Protein AF-A0A0E3RRS6-F1 (afdb_monomer)

pLDDT: mean 91.0, std 8.67, range [43.88, 98.81]

Mean predicted aligned error: 11.55 Å

Secondary structure (DSSP, 8-state):
------HHHHHHHHSHHHHHHHHHTTEETTTTEEEEEEETTTB-EEEETTEEEE-BSSHHHHHHHHTT-SSEEEEEEEEEGGGGGS--SSHHHHHHHHHHHHHTEEEE-EEEEEEE--SSS-TTTTTTSHHHHHHHHHHHHHHHHHHHTT-GGGEEEEE-SSEEEEEE-GGGGHHHHTTGGGS-HHHHHHHHHHHHHHHHHHHHHHHHHHHHH-GGGTTTEEEE----TT-EEEPTTPBPSSSSBB-EEE-SSS----HHHHBSSPPHHHHHTTTTTT-----S-HHHHHHHHHHHHHHHHHHHHHHHTS-----SS----GGGS-HHHHHHHH-S--GGGHHHHHHHHHHHHHHTT--HHHHHHHHHHHHHHTT-GGGGTTHHHHHTTTSPPPPHHHHHS--SSTTS---GGGT-----HHHHHTTT--HHHHH-HHHHHHHHHHHH--

Foldseek 3Di:
DAFAADPQLLVLCPPPLNVVLLLVLFDDPVVQWGWFKDAPNHRQFDDDPNFTFTQTSDPVSSNVRNRGHQFMKTWQFIFHPVRRVQGDNDPVSVVVSQLLLQLRTQWGKQKKWKWWADPPPDTLPCCPPPLLVCLQLLLLLLVLVVVCVQKVFQWWWKDQNRGIMIIGFRLLCNVVNVCSVVDDSNVSSLSQQLVLQLSLVVQVVSQVVSCVVPVSSPNTIGIDSDGHSRDMGTTQQRQDSPGQFGMFTADSVRGHDDVVCRGPPHDPVRSVSSPPGSDDTDPPSRVVVVSVVSSVVSSVVVVVVVVQPPQLAADPDQDPDLVLFFQLLNLLLPDQEQPLQLLLSLLLQLQLNLRPPNDPVRSVVSSLVSCVSHVHPCNVDCSNVCRRSNHHRDQQVQQCDDDPGPVRNHCNVVPRRDGDPLCVVLPSTGSNCSRPVVVSVVVVVVVVVD

Sequence (450 aa):
MEKTATKETIEHYMNPEIKNTILRCCINVESEYVKWFVGDQTGWYYKRKGKNAAIPAISEGYDLQIQKFRTLHYTLAYYDYDLFTLNFSSADEKTEGKTKSKALVKAYAFGIDIDTVDQENGHGANIHEPAVKEAVESMASFFVSKLKEICPNSIYCLYSGGGIYVLIHHGVFEEYFKNYPEKLEEQKALDTDILTDALNKVIMEWQNEFYTQFPQHKKYAKADAINGAKRVFKTIFSIHKKHPYAVIPLDKDNIKIDFEKAKYPLSQEVIKTGESWYTEYDKDNKFLAYLEPYLSKATEDNIRNIYAGESVLISETEHINFEEYPPCIQNILKMPSCGAGATRALAILAAYLGQIGVPHNTAKALWCELAQRWSAAALTTNVFESWYKKMNCPGCKTIMTPGEGYPSVDLANLGVCKPNSKCYLVKFSSPVYYTDKQLYIEKLKRDLLR

Nearest PDB structures (foldseek):
  3wbz-assembly2_G  TM=3.552E-01  e=1.803E+00  Candida albicans SC5314
  3wbz-assembly2_H  TM=3.738E-01  e=3.592E+00  Candida albicans SC5314
  3wc1-assembly1_B  TM=3.243E-01  e=5.070E+00  Candida albicans SC5314
  9cku-assembly1_G  TM=3.002E-01  e=4.827E+00  Mycolicibacterium smegmatis

Organism: NCBI:txid1434114

Solvent-accessible surface area (backbone atoms only — not comparable to full-atom values): 23726 Å² total; per-residue (Å²): 134,84,71,60,34,47,73,69,53,33,53,55,56,65,35,63,70,5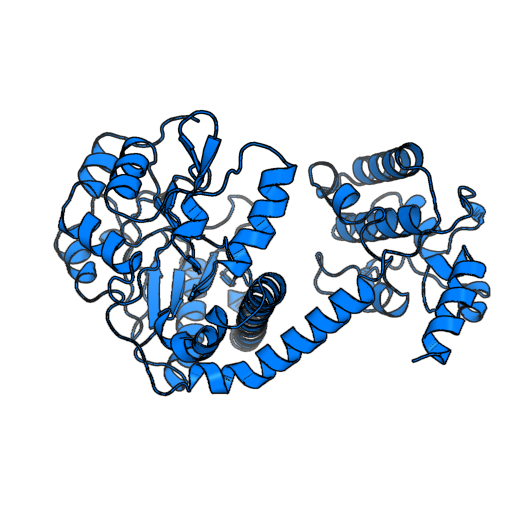4,40,52,40,43,38,58,73,24,43,43,79,92,76,65,31,31,14,44,31,23,23,70,87,68,46,46,57,46,82,54,96,93,31,26,20,48,31,51,31,44,73,71,38,45,59,60,36,41,72,33,24,46,21,44,26,30,30,38,25,21,24,40,65,69,56,48,72,44,53,49,70,50,74,64,37,42,53,52,45,52,53,52,50,27,35,34,50,64,42,46,33,55,63,42,44,30,38,38,53,44,94,85,79,35,72,24,67,60,45,84,41,69,70,30,40,47,22,41,33,52,49,51,44,52,56,44,53,60,40,47,79,48,40,61,59,18,63,47,34,31,37,58,55,31,37,38,36,43,35,35,44,34,64,48,43,49,79,78,42,66,63,49,84,83,47,54,61,69,54,32,25,47,52,45,50,23,52,24,49,19,53,21,49,52,46,52,52,53,50,51,52,47,38,70,77,41,56,86,31,57,73,22,28,48,69,54,60,60,52,43,64,84,27,67,46,68,34,71,65,22,35,35,88,81,52,68,20,22,17,36,84,37,49,82,91,60,58,61,91,55,69,75,69,22,27,58,81,69,50,70,73,60,57,57,59,39,76,74,52,85,75,56,57,44,84,82,47,46,53,50,63,70,39,45,68,39,38,53,52,26,45,52,52,49,51,49,49,54,66,63,55,50,71,51,74,53,42,94,55,70,60,78,60,67,89,59,44,37,49,39,58,43,39,57,76,67,48,76,67,49,70,99,46,32,56,27,52,48,36,44,49,27,6,37,36,25,29,35,30,33,54,66,68,63,44,48,50,56,50,49,53,52,28,58,62,42,70,26,75,45,72,86,51,64,46,54,78,60,16,39,58,65,34,73,47,61,31,40,62,51,28,58,40,77,60,97,44,77,90,44,58,37,39,40,92,68,69,38,69,57,87,55,80,67,39,59,80,51,68,53,46,34,56,55,36,56,57,36,59,65,62,39,50,56,50,52,55,53,62,73,76,107

Radius of gyration: 24.38 Å; Cα contacts (8 Å, |Δi|>4): 790; chains: 1; bounding box: 58×54×67 Å

Structure (mmCIF, N/CA/C/O backbone):
data_AF-A0A0E3RRS6-F1
#
_entry.id   AF-A0A0E3RRS6-F1
#
loop_
_atom_site.group_PDB
_atom_site.id
_atom_site.type_symbol
_atom_site.label_atom_id
_atom_site.label_alt_id
_atom_site.label_comp_id
_atom_site.label_asym_id
_atom_site.label_entity_id
_atom_site.label_seq_id
_atom_site.pdbx_PDB_ins_code
_atom_site.Cartn_x
_atom_site.Cartn_y
_atom_site.Cartn_z
_atom_site.occupancy
_atom_site.B_iso_or_equiv
_atom_site.auth_seq_id
_atom_site.auth_comp_id
_atom_site.auth_asym_id
_atom_site.auth_atom_id
_atom_site.pdbx_PDB_model_num
ATOM 1 N N . MET A 1 1 ? -20.385 -15.058 -0.007 1.00 58.91 1 MET A N 1
ATOM 2 C CA . MET A 1 1 ? -19.360 -14.572 0.937 1.00 58.91 1 MET A CA 1
ATOM 3 C C . MET A 1 1 ? -19.844 -14.932 2.318 1.00 58.91 1 MET A C 1
ATOM 5 O O . MET A 1 1 ? -20.991 -14.625 2.626 1.00 58.91 1 MET A O 1
ATOM 9 N N . GLU A 1 2 ? -19.023 -15.656 3.065 1.00 74.00 2 GLU A N 1
ATOM 10 C CA . GLU A 1 2 ? -19.327 -16.081 4.428 1.00 74.00 2 GLU A CA 1
ATOM 11 C C . GLU A 1 2 ? -19.222 -14.886 5.383 1.00 74.00 2 GLU A C 1
ATOM 13 O O . GLU A 1 2 ? -18.380 -14.007 5.197 1.00 74.00 2 GLU A O 1
ATOM 18 N N . LYS A 1 3 ? -20.137 -14.819 6.350 1.00 90.69 3 LYS A N 1
ATOM 19 C CA . LYS A 1 3 ? -20.195 -13.765 7.363 1.00 90.69 3 LYS A CA 1
ATOM 20 C C . LYS A 1 3 ? -19.178 -14.099 8.454 1.00 90.69 3 LYS A C 1
ATOM 22 O O . LYS A 1 3 ? -19.282 -15.165 9.048 1.00 90.69 3 LYS A O 1
ATOM 27 N N . THR A 1 4 ? -18.230 -13.210 8.731 1.00 95.31 4 THR A N 1
ATOM 28 C CA . THR A 1 4 ? -17.198 -13.423 9.765 1.00 95.31 4 THR A CA 1
ATOM 29 C C . THR A 1 4 ? -17.401 -12.559 11.006 1.00 95.31 4 THR A C 1
ATOM 31 O O . THR A 1 4 ? -16.776 -12.810 12.035 1.00 95.31 4 THR A O 1
ATOM 34 N N . ALA A 1 5 ? -18.288 -11.562 10.939 1.00 95.50 5 ALA A N 1
ATOM 35 C CA . ALA A 1 5 ? -18.695 -10.783 12.102 1.00 95.50 5 ALA A CA 1
ATOM 36 C C . ALA A 1 5 ? -19.429 -11.657 13.136 1.00 95.50 5 ALA A C 1
ATOM 38 O O . ALA A 1 5 ? -20.403 -12.344 12.813 1.00 95.50 5 ALA A O 1
ATOM 39 N N . THR A 1 6 ? -18.991 -11.571 14.391 1.00 95.62 6 THR A N 1
ATOM 40 C CA . THR A 1 6 ? -19.673 -12.102 15.580 1.00 95.62 6 THR A CA 1
ATOM 41 C C . THR A 1 6 ? -20.428 -10.987 16.308 1.00 95.62 6 THR A C 1
ATOM 43 O O . THR A 1 6 ? -20.213 -9.802 16.035 1.00 95.62 6 THR A O 1
ATOM 46 N N . LYS A 1 7 ? -21.293 -11.347 17.264 1.00 96.31 7 LYS A N 1
ATOM 47 C CA . LYS A 1 7 ? -22.028 -10.374 18.085 1.00 96.31 7 LYS A CA 1
ATOM 48 C C . LYS A 1 7 ? -21.075 -9.409 18.796 1.00 96.31 7 LYS A C 1
ATOM 50 O O . LYS A 1 7 ? -21.259 -8.202 18.716 1.00 96.31 7 LYS A O 1
ATOM 55 N N . GLU A 1 8 ? -20.015 -9.940 19.388 1.00 95.62 8 GLU A N 1
ATOM 56 C CA . GLU A 1 8 ? -19.023 -9.175 20.140 1.00 95.62 8 GLU A CA 1
ATOM 57 C C . GLU A 1 8 ? -18.245 -8.226 19.213 1.00 95.62 8 GLU A C 1
ATOM 59 O O . GLU A 1 8 ? -17.939 -7.092 19.584 1.00 95.62 8 GLU A O 1
ATOM 64 N N . THR A 1 9 ? -17.923 -8.660 17.985 1.00 96.56 9 THR A N 1
ATOM 65 C CA . THR A 1 9 ? -17.241 -7.786 17.012 1.00 96.56 9 THR A CA 1
ATOM 66 C C . THR A 1 9 ? -18.151 -6.650 16.547 1.00 96.56 9 THR A C 1
ATOM 68 O O . THR A 1 9 ? -17.688 -5.525 16.387 1.00 96.56 9 THR A O 1
ATOM 71 N N . ILE A 1 10 ? -19.451 -6.916 16.382 1.00 97.62 10 ILE A N 1
ATOM 72 C CA . ILE A 1 10 ? -20.440 -5.893 16.028 1.00 97.62 10 ILE A CA 1
ATOM 73 C C . ILE A 1 10 ? -20.579 -4.891 17.175 1.00 97.62 10 ILE A C 1
ATOM 75 O O . ILE A 1 10 ? -20.519 -3.694 16.928 1.00 97.62 10 ILE A O 1
ATOM 79 N N . GLU A 1 11 ? -20.717 -5.357 18.419 1.00 97.56 11 GLU A N 1
ATOM 80 C CA . GLU A 1 11 ? -20.818 -4.493 19.605 1.00 97.56 11 GLU A CA 1
ATOM 81 C C . GLU A 1 11 ? -19.606 -3.566 19.749 1.00 97.56 11 GLU A C 1
ATOM 83 O O . GLU A 1 11 ? -19.773 -2.371 19.985 1.00 97.56 11 GLU A O 1
ATOM 88 N N . HIS A 1 12 ? -18.399 -4.085 19.510 1.00 97.81 12 HIS A N 1
ATOM 89 C CA . HIS A 1 12 ? -17.171 -3.287 19.469 1.00 97.81 12 HIS A CA 1
ATOM 90 C C . HIS A 1 12 ? -17.244 -2.159 18.440 1.00 97.81 12 HIS A C 1
ATOM 92 O O . HIS A 1 12 ? -16.990 -1.003 18.766 1.00 97.81 12 HIS A O 1
ATOM 98 N N . TYR A 1 13 ? -17.640 -2.465 17.205 1.00 98.31 13 TYR A N 1
ATOM 99 C CA . TYR A 1 13 ? -17.743 -1.451 16.157 1.00 98.31 13 TYR A CA 1
ATOM 100 C C . TYR A 1 13 ? -18.945 -0.510 16.311 1.00 98.31 13 TYR A C 1
ATOM 102 O O . TYR A 1 13 ? -18.932 0.584 15.747 1.00 98.31 13 TYR A O 1
ATOM 110 N N . MET A 1 14 ? -19.975 -0.908 17.058 1.00 97.56 14 MET A N 1
ATOM 111 C CA . MET A 1 14 ? -21.117 -0.053 17.391 1.00 97.56 14 MET A CA 1
ATOM 112 C C . MET A 1 14 ? -20.798 0.949 18.506 1.00 97.56 14 MET A C 1
ATOM 114 O O . MET A 1 14 ? -21.586 1.871 18.718 1.00 97.56 14 MET A O 1
ATOM 118 N N . ASN A 1 15 ? -19.657 0.817 19.195 1.00 97.81 15 ASN A N 1
ATOM 119 C CA . ASN A 1 15 ? -19.187 1.838 20.124 1.00 97.81 15 ASN A CA 1
ATOM 120 C C . ASN A 1 15 ? -18.993 3.178 19.369 1.00 97.81 15 ASN A C 1
ATOM 122 O O . ASN A 1 15 ? -18.218 3.224 18.405 1.00 97.81 15 ASN A O 1
ATOM 126 N N . PRO A 1 16 ? -19.660 4.273 19.792 1.00 97.19 16 PRO A N 1
ATOM 127 C CA . PRO A 1 16 ? -19.596 5.553 19.091 1.00 97.19 16 PRO A CA 1
ATOM 128 C C . PRO A 1 16 ? -18.185 6.130 18.960 1.00 97.19 16 PRO A C 1
ATOM 130 O O . PRO A 1 16 ? -17.852 6.674 17.911 1.00 97.19 16 PRO A O 1
ATOM 133 N N . GLU A 1 17 ? -17.334 5.990 19.979 1.00 97.62 17 GLU A N 1
ATOM 134 C CA . GLU A 1 17 ? -15.961 6.511 19.949 1.00 97.62 17 GLU A CA 1
ATOM 135 C C . GLU A 1 17 ? -15.107 5.769 18.913 1.00 97.62 17 GLU A C 1
ATOM 137 O O . GLU A 1 17 ? -14.353 6.391 18.158 1.00 97.62 17 GLU A O 1
ATOM 142 N N . ILE A 1 18 ? -15.293 4.449 18.803 1.00 98.06 18 ILE A N 1
ATOM 143 C CA . ILE A 1 18 ? -14.635 3.620 17.786 1.00 98.06 18 ILE A CA 1
ATOM 144 C C . ILE A 1 18 ? -15.124 4.007 16.386 1.00 98.06 18 ILE A C 1
ATOM 146 O O . ILE A 1 18 ? -14.302 4.302 15.514 1.00 98.06 18 ILE A O 1
ATOM 150 N N . LYS A 1 19 ? -16.448 4.061 16.170 1.00 97.56 19 LYS A N 1
ATOM 151 C CA . LYS A 1 19 ? -17.043 4.430 14.873 1.00 97.56 19 LYS A CA 1
ATOM 152 C C . LYS A 1 19 ? -16.578 5.814 14.420 1.00 97.56 19 LYS A C 1
ATOM 154 O O . LYS A 1 19 ? -16.116 5.966 13.288 1.00 97.56 19 LYS A O 1
ATOM 159 N N . ASN A 1 20 ? -16.656 6.806 15.305 1.00 96.06 20 ASN A N 1
ATOM 160 C CA . ASN A 1 20 ? -16.276 8.184 14.999 1.00 96.06 20 ASN A CA 1
ATOM 161 C C . ASN A 1 20 ? -14.783 8.300 14.678 1.00 96.06 20 ASN A C 1
ATOM 163 O O . ASN A 1 20 ? -14.420 8.962 13.707 1.00 96.06 20 ASN A O 1
ATOM 167 N N . THR A 1 21 ? -13.922 7.611 15.432 1.00 97.00 21 THR A N 1
ATOM 168 C CA . THR A 1 21 ? -12.475 7.595 15.171 1.00 97.00 21 THR A CA 1
ATOM 169 C C . THR A 1 21 ? -12.154 6.983 13.808 1.00 97.00 21 THR A C 1
ATOM 171 O O . THR A 1 21 ? -11.399 7.570 13.029 1.00 97.00 21 THR A O 1
ATOM 174 N N . ILE A 1 22 ? -12.752 5.832 13.478 1.00 97.56 22 ILE A N 1
ATOM 175 C CA . ILE A 1 22 ? -12.533 5.171 12.183 1.00 97.56 22 ILE A CA 1
ATOM 176 C C . ILE A 1 22 ? -12.998 6.068 11.031 1.00 97.56 22 ILE A C 1
ATOM 178 O O . ILE A 1 22 ? -12.246 6.265 10.076 1.00 97.56 22 ILE A O 1
ATOM 182 N N . LEU A 1 23 ? -14.212 6.622 11.113 1.00 96.00 23 LEU A N 1
ATOM 183 C CA . LEU A 1 23 ? -14.779 7.451 10.046 1.00 96.00 23 LEU A CA 1
ATOM 184 C C . LEU A 1 23 ? -14.020 8.768 9.856 1.00 96.00 23 LEU A C 1
ATOM 186 O O . LEU A 1 23 ? -13.787 9.157 8.712 1.00 96.00 23 LEU A O 1
ATOM 190 N N . ARG A 1 24 ? -13.549 9.406 10.937 1.00 93.62 24 ARG A N 1
ATOM 191 C CA . ARG A 1 24 ? -12.699 10.608 10.853 1.00 93.62 24 ARG A CA 1
ATOM 192 C C . ARG A 1 24 ? -11.427 10.350 10.045 1.00 93.62 24 ARG A C 1
ATOM 194 O O . ARG A 1 24 ? -11.037 11.176 9.234 1.00 93.62 24 ARG A O 1
ATOM 201 N N . CYS A 1 25 ? -10.817 9.173 10.196 1.00 92.56 25 CYS A N 1
ATOM 202 C CA . CYS A 1 25 ? -9.635 8.794 9.417 1.00 92.56 25 CYS A CA 1
ATOM 203 C C . CYS A 1 25 ? -9.947 8.507 7.933 1.00 92.56 25 CYS A C 1
ATOM 205 O O . CYS A 1 25 ? -9.026 8.340 7.131 1.00 92.56 25 CYS A O 1
ATOM 207 N N . CYS A 1 26 ? -11.221 8.383 7.555 1.00 93.44 26 CYS A N 1
ATOM 208 C CA . CYS A 1 26 ? -11.642 7.925 6.231 1.00 93.44 26 CYS A CA 1
ATOM 209 C C . CYS A 1 26 ? -12.243 9.011 5.340 1.00 93.44 26 CYS A C 1
ATOM 211 O O . CYS A 1 26 ? -12.247 8.833 4.122 1.00 93.44 26 CYS A O 1
ATOM 213 N N . ILE A 1 27 ? -12.740 10.099 5.923 1.00 88.06 27 ILE A N 1
ATOM 214 C CA . ILE A 1 27 ? -13.480 11.150 5.222 1.00 88.06 27 ILE A CA 1
ATOM 215 C C . ILE A 1 27 ? -12.712 12.458 5.369 1.00 88.06 27 ILE A C 1
ATOM 217 O O . ILE A 1 27 ? -12.446 12.886 6.490 1.00 88.06 27 ILE A O 1
ATOM 221 N N . ASN A 1 28 ? -12.409 13.119 4.254 1.00 81.88 28 ASN A N 1
ATOM 222 C CA . ASN A 1 28 ? -12.049 14.530 4.290 1.00 81.88 28 ASN A CA 1
ATOM 223 C C . ASN A 1 28 ? -13.303 15.344 3.958 1.00 81.88 28 ASN A C 1
ATOM 225 O O . ASN A 1 28 ? -13.752 15.371 2.813 1.00 81.88 28 ASN A O 1
ATOM 229 N N . VAL A 1 29 ? -13.902 15.940 4.990 1.00 70.81 29 VAL A N 1
ATOM 230 C CA . VAL A 1 29 ? -15.187 16.646 4.879 1.00 70.81 29 VAL A CA 1
ATOM 231 C C . VAL A 1 29 ? -15.043 17.940 4.079 1.00 70.81 29 VAL A C 1
ATOM 233 O O . VAL A 1 29 ? -15.946 18.286 3.330 1.00 70.81 29 VAL A O 1
ATOM 236 N N . GLU A 1 30 ? -13.909 18.631 4.202 1.00 72.12 30 GLU A N 1
ATOM 237 C CA . GLU A 1 30 ? -13.682 19.919 3.535 1.00 72.12 30 GLU A CA 1
ATOM 238 C C . GLU A 1 30 ? -13.493 19.765 2.024 1.00 72.12 30 GLU A C 1
ATOM 240 O O . GLU A 1 30 ? -13.904 20.629 1.257 1.00 72.12 30 GLU A O 1
ATOM 245 N N . SER A 1 31 ? -12.875 18.661 1.598 1.00 69.56 31 SER A N 1
ATOM 246 C CA . SER A 1 31 ? -12.483 18.437 0.201 1.00 69.56 31 SER A CA 1
ATOM 247 C C . SER A 1 31 ? -13.287 17.340 -0.515 1.00 69.56 31 SER A C 1
ATOM 249 O O . SER A 1 31 ? -12.921 16.931 -1.615 1.00 69.56 31 SER A O 1
ATOM 251 N N . GLU A 1 32 ? -14.359 16.846 0.112 1.00 85.38 32 GLU A N 1
ATOM 252 C CA . GLU A 1 32 ? -15.333 15.893 -0.449 1.00 85.38 32 GLU A CA 1
ATOM 253 C C . GLU A 1 32 ? -14.740 14.604 -1.061 1.00 85.38 32 GLU A C 1
ATOM 255 O O . GLU A 1 32 ? -15.267 14.058 -2.029 1.00 85.38 32 GLU A O 1
ATOM 260 N N . TYR A 1 33 ? -13.672 14.055 -0.478 1.00 92.31 33 TYR A N 1
ATOM 261 C CA . TYR A 1 33 ? -13.121 12.755 -0.881 1.00 92.31 33 TYR A CA 1
ATOM 262 C C . TYR A 1 33 ? -13.078 11.753 0.274 1.00 92.31 33 TYR A C 1
ATOM 264 O O . TYR A 1 33 ? -12.982 12.107 1.453 1.00 92.31 33 TYR A O 1
ATOM 272 N N . VAL A 1 34 ? -13.151 10.464 -0.067 1.00 96.19 34 VAL A N 1
ATOM 273 C CA . VAL A 1 34 ? -13.334 9.386 0.913 1.00 96.19 34 VAL A CA 1
ATOM 274 C C . VAL A 1 34 ? -12.521 8.142 0.566 1.00 96.19 34 VAL A C 1
ATOM 276 O O . VAL A 1 34 ? -12.303 7.806 -0.599 1.00 96.19 34 VAL A O 1
ATOM 279 N N . LYS A 1 35 ? -12.060 7.422 1.589 1.00 96.94 35 LYS A N 1
ATOM 280 C CA . LYS A 1 35 ? -11.439 6.104 1.414 1.00 96.94 35 LYS A CA 1
ATOM 281 C C . LYS A 1 35 ? -12.453 5.059 0.941 1.00 96.94 35 LYS A C 1
ATOM 283 O O . LYS A 1 35 ? -13.666 5.203 1.081 1.00 96.94 35 LYS A O 1
ATOM 288 N N . TRP A 1 36 ? -11.946 3.945 0.435 1.00 96.12 36 TRP A N 1
ATOM 289 C CA . TRP A 1 36 ? -12.743 2.761 0.130 1.00 96.12 36 TRP A CA 1
ATOM 290 C C . TRP A 1 36 ? -12.626 1.747 1.279 1.00 96.12 36 TRP A C 1
ATOM 292 O O . TRP A 1 36 ? -11.519 1.326 1.621 1.00 96.12 36 TRP A O 1
ATOM 302 N N . PHE A 1 37 ? -13.756 1.343 1.876 1.00 96.00 37 PHE A N 1
ATOM 303 C CA . PHE A 1 37 ? -13.798 0.277 2.885 1.00 96.00 37 PHE A CA 1
ATOM 304 C C . PHE A 1 37 ? -13.739 -1.134 2.299 1.00 96.00 37 PHE A C 1
ATOM 306 O O . PHE A 1 37 ? -14.400 -1.450 1.308 1.00 96.00 37 PHE A O 1
ATOM 313 N N . VAL A 1 38 ? -13.031 -2.017 3.006 1.00 95.81 38 VAL A N 1
ATOM 314 C CA . VAL A 1 38 ? -12.888 -3.432 2.658 1.00 95.81 38 VAL A CA 1
ATOM 315 C C . VAL A 1 38 ? -12.972 -4.309 3.910 1.00 95.81 38 VAL A C 1
ATOM 317 O O . VAL A 1 38 ? -12.085 -4.287 4.764 1.00 95.81 38 VAL A O 1
ATOM 320 N N . GLY A 1 39 ? -14.007 -5.141 4.008 1.00 95.12 39 GLY A N 1
ATOM 321 C CA . GLY A 1 39 ? -14.115 -6.154 5.061 1.00 95.12 39 GLY A CA 1
ATOM 322 C C . GLY A 1 39 ? -13.313 -7.423 4.747 1.00 95.12 39 GLY A C 1
ATOM 323 O O . GLY A 1 39 ? -13.377 -7.930 3.628 1.00 95.12 39 GLY A O 1
ATOM 324 N N . ASP A 1 40 ? -12.529 -7.939 5.698 1.00 91.25 40 ASP A N 1
ATOM 325 C CA . ASP A 1 40 ? -11.756 -9.197 5.594 1.00 91.25 40 ASP A CA 1
ATOM 326 C C . ASP A 1 40 ? -10.949 -9.376 4.285 1.00 91.25 40 ASP A C 1
ATOM 328 O O . ASP A 1 40 ? -10.771 -10.495 3.801 1.00 91.25 40 ASP A O 1
ATOM 332 N N . GLN A 1 41 ? -10.489 -8.275 3.677 1.00 85.44 41 GLN A N 1
ATOM 333 C CA . GLN A 1 41 ? -9.823 -8.222 2.359 1.00 85.44 41 GLN A CA 1
ATOM 334 C C . GLN A 1 41 ? -10.661 -8.711 1.157 1.00 85.44 41 GLN A C 1
ATOM 336 O O . GLN A 1 41 ? -10.173 -8.705 0.026 1.00 85.44 41 GLN A O 1
ATOM 341 N N . THR A 1 42 ? -11.923 -9.101 1.360 1.00 88.12 42 THR A N 1
ATOM 342 C CA . THR A 1 42 ? -12.811 -9.655 0.316 1.00 88.12 42 THR A CA 1
ATOM 343 C C . THR A 1 42 ? -14.057 -8.802 0.080 1.00 88.12 42 THR A C 1
ATOM 345 O O . THR A 1 42 ? -14.566 -8.747 -1.041 1.00 88.12 42 THR A O 1
ATOM 348 N N . GLY A 1 43 ? -14.509 -8.073 1.101 1.00 90.62 43 GLY A N 1
ATOM 349 C CA . GLY A 1 43 ? -15.662 -7.177 1.111 1.00 90.62 43 GLY A CA 1
ATOM 350 C C . GLY A 1 43 ? -15.428 -5.855 0.386 1.00 90.62 43 GLY A C 1
ATOM 351 O O . GLY A 1 43 ? -15.772 -4.804 0.913 1.00 90.62 43 GLY A O 1
ATOM 352 N N . TRP A 1 44 ? -14.830 -5.900 -0.804 1.00 91.69 44 TRP A N 1
ATOM 353 C CA . TRP A 1 44 ? -14.563 -4.728 -1.643 1.00 91.69 44 TRP A CA 1
ATOM 354 C C . TRP A 1 44 ? -15.836 -4.118 -2.232 1.00 91.69 44 TRP A C 1
ATOM 356 O O . TRP A 1 44 ? -15.906 -2.911 -2.442 1.00 91.69 44 TRP A O 1
ATOM 366 N N . TYR A 1 45 ? -16.836 -4.947 -2.528 1.00 91.94 45 TYR A N 1
ATOM 367 C CA . TYR A 1 45 ? -17.992 -4.535 -3.314 1.00 91.94 45 TYR A CA 1
ATOM 368 C C . TYR A 1 45 ? -19.304 -4.959 -2.667 1.00 91.94 45 TYR A C 1
ATOM 370 O O . TYR A 1 45 ? -19.391 -6.009 -2.023 1.00 91.94 45 TYR A O 1
ATOM 378 N N . TYR A 1 46 ? -20.355 -4.185 -2.925 1.00 88.94 46 TYR A N 1
ATOM 379 C CA . TYR A 1 46 ? -21.733 -4.574 -2.642 1.00 88.94 46 TYR A CA 1
ATOM 380 C C . TYR A 1 46 ? -22.550 -4.622 -3.932 1.00 88.94 46 TYR A C 1
ATOM 382 O O . TYR A 1 46 ? -22.295 -3.887 -4.886 1.00 88.94 46 TYR A O 1
ATOM 390 N N . LYS A 1 47 ? -23.544 -5.514 -3.961 1.00 86.62 47 LYS A N 1
ATOM 391 C CA . LYS A 1 47 ? -24.478 -5.601 -5.082 1.00 86.62 47 LYS A CA 1
ATOM 392 C C . LYS A 1 47 ? -25.538 -4.511 -4.952 1.00 86.62 47 LYS A C 1
ATOM 394 O O . LYS A 1 47 ? -26.307 -4.516 -3.993 1.00 86.62 47 LYS A O 1
ATOM 399 N N . ARG A 1 48 ? -25.632 -3.632 -5.950 1.00 80.12 48 ARG A N 1
ATOM 400 C CA . ARG A 1 48 ? -26.672 -2.605 -6.088 1.00 80.12 48 ARG A CA 1
ATOM 401 C C . ARG A 1 48 ? -27.279 -2.688 -7.483 1.00 80.12 48 ARG A C 1
ATOM 403 O O . ARG A 1 48 ? -26.581 -2.482 -8.467 1.00 80.12 48 ARG A O 1
ATOM 410 N N . LYS A 1 49 ? -28.579 -2.997 -7.577 1.00 81.69 49 LYS A N 1
ATOM 411 C CA . LYS A 1 49 ? -29.318 -3.091 -8.857 1.00 81.69 49 LYS A CA 1
ATOM 412 C C . LYS A 1 49 ? -28.592 -3.945 -9.923 1.00 81.69 49 LYS A C 1
ATOM 414 O O . LYS A 1 49 ? -28.478 -3.544 -11.074 1.00 81.69 49 LYS A O 1
ATOM 419 N N . GLY A 1 50 ? -28.045 -5.095 -9.520 1.00 80.69 50 GLY A N 1
ATOM 420 C CA . GLY A 1 50 ? -27.310 -6.005 -10.412 1.00 80.69 50 GLY A CA 1
ATOM 421 C C . GLY A 1 50 ? -25.849 -5.631 -10.698 1.00 80.69 50 GLY A C 1
ATOM 422 O O . GLY A 1 50 ? -25.166 -6.404 -11.359 1.00 80.69 50 GLY A O 1
ATOM 423 N N . LYS A 1 51 ? -25.350 -4.505 -10.173 1.00 86.25 51 LYS A N 1
ATOM 424 C CA . LYS A 1 51 ? -23.963 -4.042 -10.326 1.00 86.25 51 LYS A CA 1
ATOM 425 C C . LYS A 1 51 ? -23.160 -4.250 -9.044 1.00 86.25 51 LYS A C 1
ATOM 427 O O . LYS A 1 51 ? -23.704 -4.096 -7.951 1.00 86.25 51 LYS A O 1
ATOM 432 N N . ASN A 1 52 ? -21.874 -4.561 -9.166 1.00 89.56 52 ASN A N 1
ATOM 433 C CA . ASN A 1 52 ? -20.921 -4.519 -8.059 1.00 89.56 52 ASN A CA 1
ATOM 434 C C . ASN A 1 52 ? -20.349 -3.105 -7.961 1.00 89.56 52 ASN A C 1
ATOM 436 O O . ASN A 1 52 ? -19.609 -2.695 -8.850 1.00 89.56 52 ASN A O 1
ATOM 440 N N . ALA A 1 53 ? -20.670 -2.387 -6.889 1.00 90.94 53 ALA A N 1
ATOM 441 C CA . ALA A 1 53 ? -20.142 -1.053 -6.620 1.00 90.94 53 ALA A CA 1
ATOM 442 C C . ALA A 1 53 ? -19.145 -1.095 -5.455 1.00 90.94 53 ALA A C 1
ATOM 444 O O . ALA A 1 53 ? -19.308 -1.895 -4.528 1.00 90.94 53 ALA A O 1
ATOM 445 N N . ALA A 1 54 ? -18.120 -0.243 -5.511 1.00 93.31 54 ALA A N 1
ATOM 446 C CA . ALA A 1 54 ? -17.198 -0.007 -4.401 1.00 93.31 54 ALA A CA 1
ATOM 447 C C . ALA A 1 54 ? -17.951 0.539 -3.171 1.00 93.31 54 ALA A C 1
ATOM 449 O O . ALA A 1 54 ? -19.011 1.148 -3.311 1.00 93.31 54 ALA A O 1
ATOM 450 N N . ILE A 1 55 ? -17.414 0.331 -1.965 1.00 94.75 55 ILE A N 1
ATOM 451 C CA . ILE A 1 55 ? -18.065 0.739 -0.710 1.00 94.75 55 ILE A CA 1
ATOM 452 C C . ILE A 1 55 ? -17.349 1.979 -0.150 1.00 94.75 55 ILE A C 1
ATOM 454 O O . ILE A 1 55 ? -16.213 1.845 0.314 1.00 94.75 55 ILE A O 1
ATOM 458 N N . PRO A 1 56 ? -17.975 3.170 -0.174 1.00 95.62 56 PRO A N 1
ATOM 459 C CA . PRO A 1 56 ? -17.370 4.369 0.395 1.00 95.62 56 PRO A CA 1
ATOM 460 C C . PRO A 1 56 ? -17.232 4.230 1.908 1.00 95.62 56 PRO A C 1
ATOM 462 O O . PRO A 1 56 ? -18.103 3.662 2.573 1.00 95.62 56 PRO A O 1
ATOM 465 N N . ALA A 1 57 ? -16.142 4.760 2.456 1.00 95.69 57 ALA A N 1
ATOM 466 C CA . ALA A 1 57 ? -15.858 4.724 3.883 1.00 95.69 57 ALA A CA 1
ATOM 467 C C . ALA A 1 57 ? -16.608 5.805 4.683 1.00 95.69 57 ALA A C 1
ATOM 469 O O . ALA A 1 57 ? -16.017 6.584 5.424 1.00 95.69 57 ALA A O 1
ATOM 470 N N . ILE A 1 58 ? -17.930 5.821 4.504 1.00 95.12 58 ILE A N 1
ATOM 471 C CA . ILE A 1 58 ? -18.916 6.681 5.176 1.00 95.12 58 ILE A CA 1
ATOM 472 C C . ILE A 1 58 ? -19.770 5.866 6.155 1.00 95.12 58 ILE A C 1
ATOM 474 O O . ILE A 1 58 ? -19.642 4.642 6.211 1.00 95.12 58 ILE A O 1
ATOM 478 N N . SER A 1 59 ? -20.660 6.517 6.911 1.00 95.56 59 SER A N 1
ATOM 479 C CA . SER A 1 59 ? -21.483 5.863 7.943 1.00 95.56 59 SER A CA 1
ATOM 480 C C . SER A 1 59 ? -22.290 4.674 7.405 1.00 95.56 59 SER A C 1
ATOM 482 O O . SER A 1 59 ? -22.257 3.593 7.987 1.00 95.56 59 SER A O 1
ATOM 484 N N . GLU A 1 60 ? -22.947 4.818 6.255 1.00 94.88 60 GLU A N 1
ATOM 485 C CA . GLU A 1 60 ? -23.735 3.745 5.638 1.00 94.88 60 GLU A CA 1
ATOM 486 C C . GLU A 1 60 ? -22.845 2.581 5.190 1.00 94.88 60 GLU A C 1
ATOM 488 O O . GLU A 1 60 ? -23.188 1.411 5.366 1.00 94.88 60 GLU A O 1
ATOM 493 N N . GLY A 1 61 ? -21.677 2.894 4.620 1.00 95.12 61 GLY A N 1
ATOM 494 C CA . GLY A 1 61 ? -20.681 1.899 4.233 1.00 95.12 61 GLY A CA 1
ATOM 495 C C . GLY A 1 61 ? -20.107 1.158 5.440 1.00 95.12 61 GLY A C 1
ATOM 496 O O . GLY A 1 61 ? -19.946 -0.059 5.388 1.00 95.12 61 GLY A O 1
ATOM 497 N N . TYR A 1 62 ? -19.859 1.870 6.540 1.00 97.06 62 TYR A N 1
ATOM 498 C CA . TYR A 1 62 ? -19.421 1.309 7.816 1.00 97.06 62 TYR A CA 1
ATOM 499 C C . TYR A 1 62 ? -20.443 0.309 8.354 1.00 97.06 62 TYR A C 1
ATOM 501 O O . TYR A 1 62 ? -20.106 -0.855 8.577 1.00 97.06 62 TYR A O 1
ATOM 509 N N . ASP A 1 63 ? -21.705 0.729 8.470 1.00 96.62 63 ASP A N 1
ATOM 510 C CA . ASP A 1 63 ? -22.786 -0.104 8.998 1.00 96.62 63 ASP A CA 1
ATOM 511 C C . ASP A 1 63 ? -22.972 -1.374 8.145 1.00 96.62 63 ASP A C 1
ATOM 513 O O . ASP A 1 63 ? -23.167 -2.469 8.671 1.00 96.62 63 ASP A O 1
ATOM 517 N N . LEU A 1 64 ? -22.815 -1.275 6.820 1.00 94.31 64 LEU A N 1
ATOM 518 C CA . LEU A 1 64 ? -22.835 -2.437 5.925 1.00 94.31 64 LEU A CA 1
ATOM 519 C C . LEU A 1 64 ? -21.680 -3.421 6.171 1.00 94.31 64 LEU A C 1
ATOM 521 O O . LEU A 1 64 ? -21.880 -4.635 6.048 1.00 94.31 64 LEU A O 1
ATOM 525 N N . GLN A 1 65 ? -20.479 -2.916 6.459 1.00 96.00 65 GLN A N 1
ATOM 526 C CA . GLN A 1 65 ? -19.276 -3.734 6.630 1.00 96.00 65 GLN A CA 1
ATOM 527 C C . GLN A 1 65 ? -19.262 -4.437 7.987 1.00 96.00 65 GLN A C 1
ATOM 529 O O . GLN A 1 65 ? -19.023 -5.645 8.041 1.00 96.00 65 GLN A O 1
ATOM 534 N N . ILE A 1 66 ? -19.584 -3.724 9.070 1.00 97.00 66 ILE A N 1
ATOM 535 C CA . ILE A 1 66 ? -19.480 -4.259 10.441 1.00 97.00 66 ILE A CA 1
ATOM 536 C C . ILE A 1 66 ? -20.469 -5.398 10.674 1.00 97.00 66 ILE A C 1
ATOM 538 O O . ILE A 1 66 ? -20.200 -6.336 11.414 1.00 97.00 66 ILE A O 1
ATOM 542 N N . GLN A 1 67 ? -21.608 -5.353 9.979 1.00 96.06 67 GLN A N 1
ATOM 543 C CA . GLN A 1 67 ? -22.612 -6.405 10.043 1.00 96.06 67 GLN A CA 1
ATOM 544 C C . GLN A 1 67 ? -22.134 -7.696 9.389 1.00 96.06 67 GLN A C 1
ATOM 546 O O . GLN A 1 67 ? -22.761 -8.726 9.602 1.00 96.06 67 GLN A O 1
ATOM 551 N N . LYS A 1 68 ? -21.079 -7.676 8.567 1.00 95.06 68 LYS A N 1
ATOM 552 C CA . LYS A 1 68 ? -20.639 -8.833 7.777 1.00 95.06 68 LYS A CA 1
ATOM 553 C C . LYS A 1 68 ? -19.253 -9.328 8.141 1.00 95.06 68 LYS A C 1
ATOM 555 O O . LYS A 1 68 ? -19.037 -10.539 8.093 1.00 95.06 68 LYS A O 1
ATOM 560 N N . PHE A 1 69 ? -18.345 -8.424 8.487 1.00 96.81 69 PHE A N 1
ATOM 561 C CA . PHE A 1 69 ? -16.924 -8.724 8.569 1.00 96.81 69 PHE A CA 1
ATOM 562 C C . PHE A 1 69 ? -16.338 -8.435 9.946 1.00 96.81 69 PHE A C 1
ATOM 564 O O . PHE A 1 69 ? -16.664 -7.434 10.579 1.00 96.81 69 PHE A O 1
ATOM 571 N N . ARG A 1 70 ? -15.439 -9.319 10.385 1.00 96.38 70 ARG A N 1
ATOM 572 C CA . ARG A 1 70 ? -14.684 -9.176 11.634 1.00 96.38 70 ARG A CA 1
ATOM 573 C C . ARG A 1 70 ? -13.636 -8.070 11.544 1.00 96.38 70 ARG A C 1
ATOM 575 O O . ARG A 1 70 ? -13.474 -7.306 12.493 1.00 96.38 70 ARG A O 1
ATOM 582 N N . THR A 1 71 ? -12.896 -8.007 10.441 1.00 97.62 71 THR A N 1
ATOM 583 C CA . THR A 1 71 ? -11.774 -7.085 10.246 1.00 97.62 71 THR A CA 1
ATOM 584 C C . THR A 1 71 ? -12.149 -6.024 9.221 1.00 97.62 71 THR A C 1
ATOM 586 O O . THR A 1 71 ? -12.516 -6.342 8.088 1.00 97.62 71 THR A O 1
ATOM 589 N N . LEU A 1 72 ? -11.998 -4.755 9.590 1.00 98.12 72 LEU A N 1
ATOM 590 C CA . LEU A 1 72 ? -12.221 -3.620 8.705 1.00 98.12 72 LEU A CA 1
ATOM 591 C C . LEU A 1 72 ? -10.887 -3.091 8.183 1.00 98.12 72 LEU A C 1
ATOM 593 O O . LEU A 1 72 ? -9.925 -2.907 8.927 1.00 98.12 72 LEU A O 1
ATOM 597 N N . HIS A 1 73 ? -10.839 -2.813 6.889 1.00 98.06 73 HIS A N 1
ATOM 598 C CA . HIS A 1 73 ? -9.715 -2.154 6.241 1.00 98.06 73 HIS A CA 1
ATOM 599 C C . HIS A 1 73 ? -10.210 -0.929 5.486 1.00 98.06 73 HIS A C 1
ATOM 601 O O . HIS A 1 73 ? -11.361 -0.890 5.046 1.00 98.06 73 HIS A O 1
ATOM 607 N N . TYR A 1 74 ? -9.316 0.026 5.271 1.00 96.81 74 TYR A N 1
ATOM 608 C CA . TYR A 1 74 ? -9.514 1.125 4.336 1.00 96.81 74 TYR A CA 1
ATOM 609 C C . TYR A 1 74 ? -8.368 1.170 3.327 1.00 96.81 74 TYR A C 1
ATOM 611 O O . TYR A 1 74 ? -7.275 0.664 3.593 1.00 96.81 74 TYR A O 1
ATOM 619 N N . THR A 1 75 ? -8.582 1.809 2.180 1.00 97.44 75 THR A N 1
ATOM 620 C CA . THR A 1 75 ? -7.500 2.120 1.238 1.00 97.44 75 THR A CA 1
ATOM 621 C C . THR A 1 75 ? -6.571 3.213 1.756 1.00 97.44 75 THR A C 1
ATOM 623 O O . THR A 1 75 ? -6.976 4.102 2.501 1.00 97.44 75 THR A O 1
ATOM 626 N N . LEU A 1 76 ? -5.306 3.189 1.349 1.00 97.19 76 LEU A N 1
ATOM 627 C CA . LEU A 1 76 ? -4.389 4.305 1.584 1.00 97.19 76 LEU A CA 1
ATOM 628 C C . LEU A 1 76 ? -4.769 5.540 0.750 1.00 97.19 76 LEU A C 1
ATOM 630 O O . LEU A 1 76 ? -4.669 6.660 1.247 1.00 97.19 76 LEU A O 1
ATOM 634 N N . ALA A 1 77 ? -5.287 5.328 -0.462 1.00 97.25 77 ALA A N 1
ATOM 635 C CA . ALA A 1 77 ? -5.852 6.377 -1.301 1.00 97.25 77 ALA A CA 1
ATOM 636 C C . ALA A 1 77 ? -7.229 6.853 -0.811 1.00 97.25 77 ALA A C 1
ATOM 638 O O . ALA A 1 77 ? -8.046 6.049 -0.340 1.00 97.25 77 ALA A O 1
ATOM 639 N N . TYR A 1 78 ? -7.483 8.144 -1.008 1.00 97.19 78 TYR A N 1
ATOM 640 C CA . TYR A 1 78 ? -8.796 8.773 -0.947 1.00 97.19 78 TYR A CA 1
ATOM 641 C C . TYR A 1 78 ? -9.274 9.056 -2.363 1.00 97.19 78 TYR A C 1
ATOM 643 O O . TYR A 1 78 ? -8.500 9.502 -3.214 1.00 97.19 78 TYR A O 1
ATOM 651 N N . TYR A 1 79 ? -10.553 8.811 -2.595 1.00 96.12 79 TYR A N 1
ATOM 652 C CA . TYR A 1 79 ? -11.145 8.847 -3.916 1.00 96.12 79 TYR A CA 1
ATOM 653 C C . TYR A 1 79 ? -12.245 9.887 -4.014 1.00 96.12 79 TYR A C 1
ATOM 655 O O . TYR A 1 79 ? -12.962 10.152 -3.046 1.00 96.12 79 TYR A O 1
ATOM 663 N N . ASP A 1 80 ? -12.390 10.406 -5.225 1.00 94.31 80 ASP A N 1
ATOM 664 C CA . ASP A 1 80 ? -13.593 11.089 -5.677 1.00 94.31 80 ASP A CA 1
ATOM 665 C C . ASP A 1 80 ? -14.825 10.174 -5.528 1.00 94.31 80 ASP A C 1
ATOM 667 O O . ASP A 1 80 ? -14.737 8.954 -5.741 1.00 94.31 80 ASP A O 1
ATOM 671 N N . TYR A 1 81 ? -15.979 10.751 -5.182 1.00 92.75 81 TYR A N 1
ATOM 672 C CA . TYR A 1 81 ? -17.223 9.999 -5.016 1.00 92.75 81 TYR A CA 1
ATOM 673 C C . TYR A 1 81 ? -17.673 9.285 -6.296 1.00 92.75 81 TYR A C 1
ATOM 675 O O . TYR A 1 81 ? -18.327 8.236 -6.210 1.00 92.75 81 TYR A O 1
ATOM 683 N N . ASP A 1 82 ? -17.260 9.780 -7.465 1.00 92.12 82 ASP A N 1
ATOM 684 C CA . ASP A 1 82 ? -17.536 9.154 -8.758 1.00 92.12 82 ASP A CA 1
ATOM 685 C C . ASP A 1 82 ? -17.062 7.694 -8.820 1.00 92.12 82 ASP A C 1
ATOM 687 O O . ASP A 1 82 ? -17.719 6.858 -9.452 1.00 92.12 82 ASP A O 1
ATOM 691 N N . LEU A 1 83 ? -16.001 7.329 -8.083 1.00 92.75 83 LEU A N 1
ATOM 692 C CA . LEU A 1 83 ? -15.514 5.946 -8.002 1.00 92.75 83 LEU A CA 1
ATOM 693 C C . LEU A 1 83 ? -16.618 4.977 -7.567 1.00 92.75 83 LEU A C 1
ATOM 695 O O . LEU A 1 83 ? -16.728 3.863 -8.088 1.00 92.75 83 LEU A O 1
ATOM 699 N N . PHE A 1 84 ? -17.439 5.384 -6.600 1.00 92.19 84 PHE A N 1
ATOM 700 C CA . PHE A 1 84 ? -18.445 4.520 -5.980 1.00 92.19 84 PHE A CA 1
ATOM 701 C C . PHE A 1 84 ? -19.704 4.362 -6.841 1.00 92.19 84 PHE A C 1
ATOM 703 O O . PHE A 1 84 ? -20.608 3.599 -6.487 1.00 92.19 84 PHE A O 1
ATOM 710 N N . THR A 1 85 ? -19.746 5.036 -7.994 1.00 89.56 85 THR A N 1
ATOM 711 C CA . THR A 1 85 ? -20.769 4.857 -9.032 1.00 89.56 85 THR A CA 1
ATOM 712 C C . THR A 1 85 ? -20.354 3.845 -10.107 1.00 89.56 85 THR A C 1
ATOM 714 O O . THR A 1 85 ? -21.213 3.346 -10.843 1.00 89.56 85 THR A O 1
ATOM 717 N N . LEU A 1 86 ? -19.060 3.496 -10.177 1.00 89.62 86 LEU A N 1
ATOM 718 C CA . LEU A 1 86 ? -18.524 2.563 -11.167 1.00 89.62 86 LEU A CA 1
ATOM 719 C C . LEU A 1 86 ? -19.021 1.127 -10.945 1.00 89.62 86 LEU A C 1
ATOM 721 O O . LEU A 1 86 ? -19.306 0.694 -9.824 1.00 89.62 86 LEU A O 1
ATOM 725 N N . ASN A 1 87 ? -19.086 0.371 -12.043 1.00 88.62 87 ASN A N 1
ATOM 726 C CA . ASN A 1 87 ? -19.420 -1.048 -12.030 1.00 88.62 87 ASN A CA 1
ATOM 727 C C . ASN A 1 87 ? -18.151 -1.906 -12.067 1.00 88.62 87 ASN A C 1
ATOM 729 O O . ASN A 1 87 ? -17.264 -1.662 -12.873 1.00 88.62 87 ASN A O 1
ATOM 733 N N . PHE A 1 88 ? -18.099 -2.938 -11.228 1.00 87.38 88 PHE A N 1
ATOM 734 C CA . PHE A 1 88 ? -16.993 -3.893 -11.124 1.00 87.38 88 PHE A CA 1
ATOM 735 C C . PHE A 1 88 ? -17.490 -5.346 -11.259 1.00 87.38 88 PHE A C 1
ATOM 737 O O . PHE A 1 88 ? -17.043 -6.250 -10.536 1.00 87.38 88 PHE A O 1
ATOM 744 N N . SER A 1 89 ? -18.492 -5.586 -12.111 1.00 85.06 89 SER A N 1
ATOM 745 C CA . SER A 1 89 ? -19.167 -6.890 -12.200 1.00 85.06 89 SER A CA 1
ATOM 746 C C . SER A 1 89 ? -18.419 -7.877 -13.093 1.00 85.06 89 SER A C 1
ATOM 748 O O . SER A 1 89 ? -18.221 -9.023 -12.684 1.00 85.06 89 SER A O 1
ATOM 750 N N . SER A 1 90 ? -17.968 -7.438 -14.267 1.00 80.69 90 SER A N 1
ATOM 751 C CA . SER A 1 90 ? -17.227 -8.258 -15.236 1.00 80.69 90 SER A CA 1
ATOM 752 C C . SER A 1 90 ? -15.702 -8.119 -15.105 1.00 80.69 90 SER A C 1
ATOM 754 O O . SER A 1 90 ? -15.194 -7.275 -14.368 1.00 80.69 90 SER A O 1
ATOM 756 N N . ALA A 1 91 ? -14.948 -8.989 -15.786 1.00 74.25 91 ALA A N 1
ATOM 757 C CA . ALA A 1 91 ? -13.483 -8.927 -15.809 1.00 74.25 91 ALA A CA 1
ATOM 758 C C . ALA A 1 91 ? -12.965 -7.668 -16.527 1.00 74.25 91 ALA A C 1
ATOM 760 O O . ALA A 1 91 ? -12.011 -7.043 -16.054 1.00 74.25 91 ALA A O 1
ATOM 761 N N . ASP A 1 92 ? -13.635 -7.263 -17.604 1.00 67.44 92 ASP A N 1
ATOM 762 C CA . ASP A 1 92 ? -13.300 -6.057 -18.362 1.00 67.44 92 ASP A CA 1
ATOM 763 C C . ASP A 1 92 ? -13.575 -4.809 -17.522 1.00 67.44 92 ASP A C 1
ATOM 765 O O . ASP A 1 92 ? -12.679 -3.994 -17.320 1.00 67.44 92 ASP A O 1
ATOM 769 N N . GLU A 1 93 ? -14.745 -4.740 -16.880 1.00 76.19 93 GLU A N 1
ATOM 770 C CA . GLU A 1 93 ? -15.097 -3.663 -15.945 1.00 76.19 93 GLU A CA 1
ATOM 771 C C . GLU A 1 93 ? -14.144 -3.586 -14.744 1.00 76.19 93 GLU A C 1
ATOM 773 O O . GLU A 1 93 ? -13.845 -2.506 -14.242 1.00 76.19 93 GLU A O 1
ATOM 778 N N . LYS A 1 94 ? -13.621 -4.720 -14.264 1.00 74.75 94 LYS A N 1
ATOM 779 C CA . LYS A 1 94 ? -12.597 -4.724 -13.206 1.00 74.75 94 LYS A CA 1
ATOM 780 C C . LYS A 1 94 ? -11.254 -4.194 -13.694 1.00 74.75 94 LYS A C 1
ATOM 782 O O . LYS A 1 94 ? -10.537 -3.575 -12.907 1.00 74.75 94 LYS A O 1
ATOM 787 N N . THR A 1 95 ? -10.910 -4.459 -14.950 1.00 71.44 95 THR A N 1
ATOM 788 C CA . THR A 1 95 ? -9.665 -3.999 -15.573 1.00 71.44 95 THR A CA 1
ATOM 789 C C . THR A 1 95 ? -9.742 -2.501 -15.843 1.00 71.44 95 THR A C 1
ATOM 791 O O . THR A 1 95 ? -8.896 -1.750 -15.364 1.00 71.44 95 THR A O 1
ATOM 794 N N . GLU A 1 96 ? -10.815 -2.050 -16.485 1.00 66.56 96 GLU A N 1
ATOM 795 C CA . GLU A 1 96 ? -11.127 -0.637 -16.704 1.00 66.56 96 GLU A CA 1
ATOM 796 C C . GLU A 1 96 ? -11.254 0.114 -15.371 1.00 66.56 96 GLU A C 1
ATOM 798 O O . GLU A 1 96 ? -10.615 1.140 -15.149 1.00 66.56 96 GLU A O 1
ATOM 803 N N . GLY A 1 97 ? -11.987 -0.463 -14.418 1.00 72.12 97 GLY A N 1
ATOM 804 C CA . GLY A 1 97 ? -12.143 0.057 -13.066 1.00 72.12 97 GLY A CA 1
ATOM 805 C C . GLY A 1 97 ? -10.839 0.101 -12.265 1.00 72.12 97 GLY A C 1
ATOM 806 O O . GLY A 1 97 ? -10.759 0.832 -11.279 1.00 72.12 97 GLY A O 1
ATOM 807 N N . LYS A 1 98 ? -9.798 -0.654 -12.644 1.00 73.88 98 LYS A N 1
ATOM 808 C CA . LYS A 1 98 ? -8.459 -0.520 -12.049 1.00 73.88 98 LYS A CA 1
ATOM 809 C C . LYS A 1 98 ? -7.802 0.772 -12.525 1.00 73.88 98 LYS A C 1
ATOM 811 O O . LYS A 1 98 ? -7.326 1.523 -11.680 1.00 73.88 98 LYS A O 1
ATOM 816 N N . THR A 1 99 ? -7.824 1.050 -13.825 1.00 76.06 99 THR A N 1
ATOM 817 C CA . THR A 1 99 ? -7.282 2.294 -14.393 1.00 76.06 99 THR A CA 1
ATOM 818 C C . THR A 1 99 ? -8.072 3.507 -13.908 1.00 76.06 99 THR A C 1
ATOM 820 O O . THR A 1 99 ? -7.490 4.396 -13.290 1.00 76.06 99 THR A O 1
ATOM 823 N N . LYS A 1 100 ? -9.405 3.475 -14.037 1.00 85.44 100 LYS A N 1
ATOM 824 C CA . LYS A 1 100 ? -10.301 4.540 -13.560 1.00 85.44 100 LYS A CA 1
ATOM 825 C C . LYS A 1 100 ? -10.117 4.842 -12.081 1.00 85.44 100 LYS A C 1
ATOM 827 O O . LYS A 1 100 ? -10.073 6.001 -11.689 1.00 85.44 100 LYS A O 1
ATOM 832 N N . SER A 1 101 ? -9.943 3.811 -11.246 1.00 89.88 101 SER A N 1
ATOM 833 C CA . SER A 1 101 ? -9.727 4.043 -9.816 1.00 89.88 101 SER A CA 1
ATOM 834 C C . SER A 1 101 ? -8.474 4.862 -9.525 1.00 89.88 101 SER A C 1
ATOM 836 O O . SER A 1 101 ? -8.516 5.685 -8.622 1.00 89.88 101 SER A O 1
ATOM 838 N N . LYS A 1 102 ? -7.394 4.702 -10.300 1.00 92.81 102 LYS A N 1
ATOM 839 C CA . LYS A 1 102 ? -6.181 5.513 -10.126 1.00 92.81 102 LYS A CA 1
ATOM 840 C C . LYS A 1 102 ? -6.447 6.975 -10.478 1.00 92.81 102 LYS A C 1
ATOM 842 O O . LYS A 1 102 ? -6.091 7.859 -9.716 1.00 92.81 102 LYS A O 1
ATOM 847 N N . ALA A 1 103 ? -7.137 7.226 -11.587 1.00 93.00 103 ALA A N 1
ATOM 848 C CA . ALA A 1 103 ? -7.452 8.585 -12.018 1.00 93.00 103 ALA A CA 1
ATOM 849 C C . ALA A 1 103 ? -8.397 9.343 -11.069 1.00 93.00 103 ALA A C 1
ATOM 851 O O . ALA A 1 103 ? -8.414 10.573 -11.061 1.00 93.00 103 ALA A O 1
ATOM 852 N N . LEU A 1 104 ? -9.179 8.607 -10.276 1.00 95.19 104 LEU A N 1
ATOM 853 C CA . LEU A 1 104 ? -10.106 9.150 -9.285 1.00 95.19 104 LEU A CA 1
ATOM 854 C C . LEU A 1 104 ? -9.474 9.329 -7.897 1.00 95.19 104 LEU A C 1
ATOM 856 O O . LEU A 1 104 ? -10.184 9.694 -6.962 1.00 95.19 104 LEU A O 1
ATOM 860 N N . VAL A 1 105 ? -8.170 9.084 -7.733 1.00 95.94 105 VAL A N 1
ATOM 861 C CA . VAL A 1 105 ? -7.455 9.413 -6.491 1.00 95.94 105 VAL A CA 1
ATOM 862 C C . VAL A 1 105 ? -7.345 10.935 -6.350 1.00 95.94 105 VAL A C 1
ATOM 864 O O . VAL A 1 105 ? -6.957 11.630 -7.287 1.00 95.94 105 VAL A O 1
ATOM 867 N N . LYS A 1 106 ? -7.693 11.449 -5.166 1.00 95.31 106 LYS A N 1
ATOM 868 C CA . LYS A 1 106 ? -7.659 12.886 -4.822 1.00 95.31 106 LYS A CA 1
ATOM 869 C C . LYS A 1 106 ? -6.688 13.224 -3.700 1.00 95.31 106 LYS A C 1
ATOM 871 O O . LYS A 1 106 ? -6.239 14.358 -3.608 1.00 95.31 106 LYS A O 1
ATOM 876 N N . ALA A 1 107 ? -6.377 12.247 -2.857 1.00 96.19 107 ALA A N 1
ATOM 877 C CA . ALA A 1 107 ? -5.355 12.348 -1.829 1.00 96.19 107 ALA A CA 1
ATOM 878 C C . ALA A 1 107 ? -4.811 10.951 -1.518 1.00 96.19 107 ALA A C 1
ATOM 880 O O . ALA A 1 107 ? -5.445 9.935 -1.825 1.00 96.19 107 ALA A O 1
ATOM 881 N N . TYR A 1 108 ? -3.642 10.877 -0.886 1.00 97.25 108 TYR A N 1
ATOM 882 C CA . TYR A 1 108 ? -2.986 9.602 -0.618 1.00 97.25 108 TYR A CA 1
ATOM 883 C C . TYR A 1 108 ? -2.269 9.620 0.728 1.00 97.25 108 TYR A C 1
ATOM 885 O O . TYR A 1 108 ? -1.501 10.530 0.996 1.00 97.25 108 TYR A O 1
ATOM 893 N N . ALA A 1 109 ? -2.498 8.617 1.576 1.00 97.50 109 ALA A N 1
ATOM 894 C CA . ALA A 1 109 ? -1.705 8.407 2.786 1.00 97.50 109 ALA A CA 1
ATOM 895 C C . ALA A 1 109 ? -0.522 7.483 2.472 1.00 97.50 109 ALA A C 1
ATOM 897 O O . ALA A 1 109 ? -0.727 6.368 1.994 1.00 97.50 109 ALA A O 1
ATOM 898 N N . PHE A 1 110 ? 0.709 7.899 2.765 1.00 98.38 110 PHE A N 1
ATOM 899 C CA . PHE A 1 110 ? 1.864 7.014 2.600 1.00 98.38 110 PHE A CA 1
ATOM 900 C C . PHE A 1 110 ? 1.872 5.962 3.710 1.00 98.38 110 PHE A C 1
ATOM 902 O O . PHE A 1 110 ? 1.856 6.313 4.887 1.00 98.38 110 PHE A O 1
ATOM 909 N N . GLY A 1 111 ? 1.851 4.681 3.339 1.00 98.06 111 GLY A N 1
ATOM 910 C CA . GLY A 1 111 ? 1.842 3.569 4.285 1.00 98.06 111 GLY A CA 1
ATOM 911 C C . GLY A 1 111 ? 3.083 2.699 4.148 1.00 98.06 111 GLY A C 1
ATOM 912 O O . GLY A 1 111 ? 3.447 2.295 3.044 1.00 98.06 111 GLY A O 1
ATOM 913 N N . ILE A 1 112 ? 3.689 2.370 5.283 1.00 98.44 112 ILE A N 1
ATOM 914 C CA . ILE A 1 112 ? 4.809 1.441 5.417 1.00 98.44 112 ILE A CA 1
ATOM 915 C C . ILE A 1 112 ? 4.316 0.281 6.276 1.00 98.44 112 ILE A C 1
ATOM 917 O O . ILE A 1 112 ? 3.945 0.473 7.436 1.00 98.44 112 ILE A O 1
ATOM 921 N N . ASP A 1 113 ? 4.240 -0.901 5.672 1.00 97.25 113 ASP A N 1
ATOM 922 C CA . ASP A 1 113 ? 3.742 -2.107 6.324 1.00 97.25 113 ASP A CA 1
ATOM 923 C C . ASP A 1 113 ? 4.915 -2.959 6.801 1.00 97.25 113 ASP A C 1
ATOM 925 O O . ASP A 1 113 ? 5.611 -3.558 5.981 1.00 97.25 113 ASP A O 1
ATOM 929 N N . ILE A 1 114 ? 5.175 -2.938 8.107 1.00 98.00 114 ILE A N 1
ATOM 930 C CA . ILE A 1 114 ? 6.279 -3.663 8.729 1.00 98.00 114 ILE A CA 1
ATOM 931 C C . ILE A 1 114 ? 5.734 -4.971 9.290 1.00 98.00 114 ILE A C 1
ATOM 933 O O . ILE A 1 114 ? 5.095 -5.001 10.346 1.00 98.00 114 ILE A O 1
ATOM 937 N N . ASP A 1 115 ? 6.033 -6.055 8.588 1.00 92.56 115 ASP A N 1
ATOM 938 C CA . ASP A 1 115 ? 5.566 -7.402 8.885 1.00 92.56 115 ASP A CA 1
ATOM 939 C C . ASP A 1 115 ? 6.690 -8.276 9.440 1.00 92.56 115 ASP A C 1
ATOM 941 O O . ASP A 1 115 ? 7.881 -8.088 9.156 1.00 92.56 115 ASP A O 1
ATOM 945 N N . THR A 1 116 ? 6.301 -9.301 10.197 1.00 92.69 116 THR A N 1
ATOM 946 C CA . THR A 1 116 ? 7.242 -10.346 10.591 1.00 92.69 116 THR A CA 1
ATOM 947 C C . THR A 1 116 ? 7.581 -11.266 9.418 1.00 92.69 116 THR A C 1
ATOM 949 O O . THR A 1 116 ? 6.786 -11.516 8.499 1.00 92.69 116 THR A O 1
ATOM 952 N N . VAL A 1 117 ? 8.793 -11.808 9.469 1.00 88.25 117 VAL A N 1
ATOM 953 C CA . VAL A 1 117 ? 9.256 -12.870 8.581 1.00 88.25 117 VAL A CA 1
ATOM 954 C C . VAL A 1 117 ? 9.068 -14.204 9.307 1.00 88.25 117 VAL A C 1
ATOM 956 O O . VAL A 1 117 ? 9.714 -14.469 10.317 1.00 88.25 117 VAL A O 1
ATOM 959 N N . ASP A 1 118 ? 8.166 -15.035 8.786 1.00 82.50 118 ASP A N 1
ATOM 960 C CA . ASP A 1 118 ? 7.920 -16.411 9.232 1.00 82.50 118 ASP A CA 1
ATOM 961 C C . ASP A 1 118 ? 7.613 -17.264 7.992 1.00 82.50 118 ASP A C 1
ATOM 963 O O . ASP A 1 118 ? 6.668 -16.982 7.249 1.00 82.50 118 ASP A O 1
ATOM 967 N N . GLN A 1 119 ? 8.457 -18.263 7.728 1.00 73.06 119 GLN A N 1
ATOM 968 C CA . GLN A 1 119 ? 8.340 -19.129 6.551 1.00 73.06 119 GLN A CA 1
ATOM 969 C C . GLN A 1 119 ? 7.357 -20.291 6.751 1.00 73.06 119 GLN A C 1
ATOM 971 O O . GLN A 1 119 ? 6.923 -20.879 5.761 1.00 73.06 119 GLN A O 1
ATOM 976 N N . GLU A 1 120 ? 7.002 -20.623 7.993 1.00 75.38 120 GLU A N 1
ATOM 977 C CA . GLU A 1 120 ? 6.208 -21.808 8.332 1.00 75.38 120 GLU A CA 1
ATOM 978 C C . GLU A 1 120 ? 4.741 -21.453 8.578 1.00 75.38 120 GLU A C 1
ATOM 980 O O . GLU A 1 120 ? 3.841 -22.064 7.999 1.00 75.38 120 GLU A O 1
ATOM 985 N N . ASN A 1 121 ? 4.489 -20.437 9.407 1.00 74.00 121 ASN A N 1
ATOM 986 C CA . ASN A 1 121 ? 3.142 -20.111 9.893 1.00 74.00 121 ASN A CA 1
ATOM 987 C C . ASN A 1 121 ? 2.549 -18.850 9.241 1.00 74.00 121 ASN A C 1
ATOM 989 O O . ASN A 1 121 ? 1.361 -18.546 9.413 1.00 74.00 121 ASN A O 1
ATOM 993 N N . GLY A 1 122 ? 3.360 -18.152 8.440 1.00 72.06 122 GLY A N 1
ATOM 994 C CA . GLY A 1 122 ? 3.007 -16.920 7.742 1.00 72.06 122 GLY A CA 1
ATOM 995 C C . GLY A 1 122 ? 3.114 -15.663 8.611 1.00 72.06 122 GLY A C 1
ATOM 996 O O . GLY A 1 122 ? 3.360 -15.720 9.813 1.00 72.06 122 GLY A O 1
ATOM 997 N N . HIS A 1 123 ? 2.921 -14.501 7.980 1.00 75.56 123 HIS A N 1
ATOM 998 C CA . HIS A 1 123 ? 3.125 -13.186 8.600 1.00 75.56 123 HIS A CA 1
ATOM 999 C C . HIS A 1 123 ? 2.356 -13.001 9.919 1.00 75.56 123 HIS A C 1
ATOM 1001 O O . HIS A 1 123 ? 1.164 -13.307 10.016 1.00 75.56 123 HIS A O 1
ATOM 1007 N N . GLY A 1 124 ? 3.054 -12.466 10.921 1.00 78.44 124 GLY A N 1
ATOM 1008 C CA . GLY A 1 124 ? 2.543 -12.116 12.245 1.00 78.44 124 GLY A CA 1
ATOM 1009 C C . GLY A 1 124 ? 2.415 -13.268 13.241 1.00 78.44 124 GLY A C 1
ATOM 1010 O O . GLY A 1 124 ? 2.184 -13.010 14.421 1.00 78.44 124 GLY A O 1
ATOM 1011 N N . ALA A 1 125 ? 2.597 -14.524 12.823 1.00 84.19 125 ALA A N 1
ATOM 1012 C CA . ALA A 1 125 ? 2.406 -15.684 13.698 1.00 84.19 125 ALA A CA 1
ATOM 1013 C C . ALA A 1 125 ? 3.415 -15.750 14.860 1.00 84.19 125 ALA A C 1
ATOM 1015 O O . ALA A 1 125 ? 3.055 -16.146 15.969 1.00 84.19 125 ALA A O 1
ATOM 1016 N N . ASN A 1 126 ? 4.648 -15.304 14.623 1.00 91.25 126 ASN A N 1
ATOM 1017 C CA . ASN A 1 126 ? 5.762 -15.316 15.572 1.00 91.25 126 ASN A CA 1
ATOM 1018 C C . ASN A 1 126 ? 5.968 -13.984 16.319 1.00 91.25 126 ASN A C 1
ATOM 1020 O O . ASN A 1 126 ? 6.999 -13.794 16.961 1.00 91.25 126 ASN A O 1
ATOM 1024 N N . ILE A 1 127 ? 5.003 -13.054 16.283 1.00 94.44 127 ILE A N 1
ATOM 1025 C CA . ILE A 1 127 ? 5.153 -11.706 16.872 1.00 94.44 127 ILE A CA 1
ATOM 1026 C C . ILE A 1 127 ? 5.457 -11.705 18.385 1.00 94.44 127 ILE A C 1
ATOM 1028 O O . ILE A 1 127 ? 5.996 -10.734 18.908 1.00 94.44 127 ILE A O 1
ATOM 1032 N N . HIS A 1 128 ? 5.140 -12.790 19.097 1.00 94.50 128 HIS A N 1
ATOM 1033 C CA . HIS A 1 128 ? 5.431 -12.947 20.527 1.00 94.50 128 HIS A CA 1
ATOM 1034 C C . HIS A 1 128 ? 6.875 -13.334 20.838 1.00 94.50 128 HIS A C 1
ATOM 1036 O O . HIS A 1 128 ? 7.291 -13.239 21.994 1.00 94.50 128 HIS A O 1
ATOM 1042 N N . GLU A 1 129 ? 7.645 -13.764 19.841 1.00 95.88 129 GLU A N 1
ATOM 1043 C CA . GLU A 1 129 ? 9.061 -14.041 20.034 1.00 95.88 129 GLU A CA 1
ATOM 1044 C C . GLU A 1 129 ? 9.804 -12.726 20.317 1.00 95.88 129 GLU A C 1
ATOM 1046 O O . GLU A 1 129 ? 9.704 -11.789 19.518 1.00 95.88 129 GLU A O 1
ATOM 1051 N N . PRO A 1 130 ? 10.583 -12.628 21.413 1.00 96.88 130 PRO A N 1
ATOM 1052 C CA . PRO A 1 130 ? 11.226 -11.373 21.799 1.00 96.88 130 PRO A CA 1
ATOM 1053 C C . PRO A 1 130 ? 12.075 -10.745 20.687 1.00 96.88 130 PRO A C 1
ATOM 1055 O O . PRO A 1 130 ? 11.970 -9.546 20.450 1.00 96.88 130 PRO A O 1
ATOM 1058 N N . ALA A 1 131 ? 12.842 -11.558 19.953 1.00 97.06 131 ALA A N 1
ATOM 1059 C CA . ALA A 1 131 ? 13.685 -11.088 18.853 1.00 97.06 131 ALA A CA 1
ATOM 1060 C C . ALA A 1 131 ? 12.876 -10.578 17.645 1.00 97.06 131 ALA A C 1
ATOM 1062 O O . ALA A 1 131 ? 13.314 -9.660 16.953 1.00 97.06 131 ALA A O 1
ATOM 1063 N N . VAL A 1 132 ? 11.695 -11.154 17.394 1.00 97.12 132 VAL A N 1
ATOM 1064 C CA . VAL A 1 132 ? 10.793 -10.728 16.314 1.00 97.12 132 VAL A CA 1
ATOM 1065 C C . VAL A 1 132 ? 10.126 -9.410 16.680 1.00 97.12 132 VAL A C 1
ATOM 1067 O O . VAL A 1 132 ? 10.162 -8.467 15.889 1.00 97.12 132 VAL A O 1
ATOM 1070 N N . LYS A 1 133 ? 9.583 -9.320 17.901 1.00 97.94 133 LYS A N 1
ATOM 1071 C CA . LYS A 1 133 ? 9.017 -8.084 18.454 1.00 97.94 133 LYS A CA 1
ATOM 1072 C C . LYS A 1 133 ? 10.036 -6.947 18.422 1.00 97.94 133 LYS A C 1
ATOM 1074 O O . LYS A 1 133 ? 9.727 -5.858 17.951 1.00 97.94 133 LYS A O 1
ATOM 1079 N N . GLU A 1 134 ? 11.254 -7.209 18.887 1.00 98.31 134 GLU A N 1
ATOM 1080 C CA . GLU A 1 134 ? 12.346 -6.238 18.856 1.00 98.31 134 GLU A CA 1
ATOM 1081 C C . GLU A 1 134 ? 12.672 -5.807 17.421 1.00 98.31 134 GLU A C 1
ATOM 1083 O O . GLU A 1 134 ? 12.799 -4.617 17.161 1.00 98.31 134 GLU A O 1
ATOM 1088 N N . ALA A 1 135 ? 12.743 -6.741 16.468 1.00 98.38 135 ALA A N 1
ATOM 1089 C CA . ALA A 1 135 ? 13.045 -6.414 15.077 1.00 98.38 135 ALA A CA 1
ATOM 1090 C C . ALA A 1 135 ? 12.001 -5.486 14.434 1.00 98.38 135 ALA A C 1
ATOM 1092 O O . ALA A 1 135 ? 12.386 -4.529 13.758 1.00 98.38 135 ALA A O 1
ATOM 1093 N N . VAL A 1 136 ? 10.701 -5.734 14.646 1.00 98.31 136 VAL A N 1
ATOM 1094 C CA . VAL A 1 136 ? 9.644 -4.871 14.085 1.00 98.31 136 VAL A CA 1
ATOM 1095 C C . VAL A 1 136 ? 9.595 -3.504 14.771 1.00 98.31 136 VAL A C 1
ATOM 1097 O O . VAL A 1 136 ? 9.432 -2.496 14.086 1.00 98.31 136 VAL A O 1
ATOM 1100 N N . GLU A 1 137 ? 9.802 -3.439 16.092 1.00 98.69 137 GLU A N 1
ATOM 1101 C CA . GLU A 1 137 ? 9.885 -2.175 16.840 1.00 98.69 137 GLU A CA 1
ATOM 1102 C C . GLU A 1 137 ? 11.094 -1.338 16.416 1.00 98.69 137 GLU A C 1
ATOM 1104 O O . GLU A 1 137 ? 10.966 -0.131 16.198 1.00 98.69 137 GLU A O 1
ATOM 1109 N N . SER A 1 138 ? 12.258 -1.972 16.262 1.00 98.69 138 SER A N 1
ATOM 1110 C CA . SER A 1 138 ? 13.491 -1.325 15.811 1.00 98.69 138 SER A CA 1
ATOM 1111 C C . SER A 1 138 ? 13.361 -0.812 14.381 1.00 98.69 138 SER A C 1
ATOM 1113 O O . SER A 1 138 ? 13.738 0.326 14.108 1.00 98.69 138 SER A O 1
ATOM 1115 N N . MET A 1 139 ? 12.782 -1.610 13.476 1.00 98.75 139 MET A N 1
ATOM 1116 C CA . MET A 1 139 ? 12.532 -1.173 12.102 1.00 98.75 139 MET A CA 1
ATOM 1117 C C . MET A 1 139 ? 11.568 0.015 12.084 1.00 98.75 139 MET A C 1
ATOM 1119 O O . MET A 1 139 ? 11.891 1.047 11.505 1.00 98.75 139 MET A O 1
ATOM 1123 N N . ALA A 1 140 ? 10.430 -0.068 12.777 1.00 98.75 140 ALA A N 1
ATOM 1124 C CA . ALA A 1 140 ? 9.486 1.045 12.853 1.00 98.75 140 ALA A CA 1
ATOM 1125 C C . ALA A 1 140 ? 10.136 2.312 13.428 1.00 98.75 140 ALA A C 1
ATOM 1127 O O . ALA A 1 140 ? 9.950 3.395 12.879 1.00 98.75 140 ALA A O 1
ATOM 1128 N N . SER A 1 141 ? 10.952 2.176 14.478 1.00 98.75 141 SER A N 1
ATOM 1129 C CA . SER A 1 141 ? 11.664 3.303 15.096 1.00 98.75 141 SER A CA 1
ATOM 1130 C C . SER A 1 141 ? 12.648 3.956 14.127 1.00 98.75 141 SER A C 1
ATOM 1132 O O . SER A 1 141 ? 12.737 5.181 14.085 1.00 98.75 141 SER A O 1
ATOM 1134 N N . PHE A 1 142 ? 13.339 3.154 13.313 1.00 98.81 142 PHE A N 1
ATOM 1135 C CA . PHE A 1 142 ? 14.228 3.637 12.257 1.00 98.81 142 PHE A CA 1
ATOM 1136 C C . PHE A 1 142 ? 13.471 4.400 11.159 1.00 98.81 142 PHE A C 1
ATOM 1138 O O . PHE A 1 142 ? 13.873 5.491 10.767 1.00 98.81 142 PHE A O 1
ATOM 1145 N N . PHE A 1 143 ? 12.346 3.864 10.680 1.00 98.69 143 PHE A N 1
ATOM 1146 C CA . PHE A 1 143 ? 11.510 4.567 9.704 1.00 98.69 143 PHE A CA 1
ATOM 1147 C C . PHE A 1 143 ? 10.992 5.894 10.275 1.00 98.69 143 PHE A C 1
ATOM 1149 O O . PHE A 1 143 ? 11.051 6.930 9.615 1.00 98.69 143 PHE A O 1
ATOM 1156 N N . VAL A 1 144 ? 10.521 5.886 11.523 1.00 98.75 144 VAL A N 1
ATOM 1157 C CA . VAL A 1 144 ? 9.999 7.085 12.184 1.00 98.75 144 VAL A CA 1
ATOM 1158 C C . VAL A 1 144 ? 11.084 8.125 12.454 1.00 98.75 144 VAL A C 1
ATOM 1160 O O . VAL A 1 144 ? 10.797 9.312 12.315 1.00 98.75 144 VAL A O 1
ATOM 1163 N N . SER A 1 145 ? 12.319 7.738 12.788 1.00 98.50 145 SER A N 1
ATOM 1164 C CA . SER A 1 145 ? 13.404 8.712 12.976 1.00 98.50 145 SER A CA 1
ATOM 1165 C C . SER A 1 145 ? 13.708 9.471 11.684 1.00 98.50 145 SER A C 1
ATOM 1167 O O . SER A 1 145 ? 13.745 10.698 11.707 1.00 98.50 145 SER A O 1
ATOM 1169 N N . LYS A 1 146 ? 13.795 8.768 10.547 1.00 98.44 146 LYS A N 1
ATOM 1170 C CA . LYS A 1 146 ? 13.950 9.382 9.217 1.00 98.44 146 LYS A CA 1
ATOM 1171 C C . LYS A 1 146 ? 12.793 10.325 8.895 1.00 98.44 146 LYS A C 1
ATOM 1173 O O . LYS A 1 146 ? 12.999 11.444 8.439 1.00 98.44 146 LYS A O 1
ATOM 1178 N N . LEU A 1 147 ? 11.563 9.896 9.173 1.00 98.44 147 LEU A N 1
ATOM 1179 C CA . LEU A 1 147 ? 10.372 10.705 8.913 1.00 98.44 147 LEU A CA 1
ATOM 1180 C C . LEU A 1 147 ? 10.297 11.951 9.802 1.00 98.44 147 LEU A C 1
ATOM 1182 O O . LEU A 1 147 ? 9.821 12.983 9.339 1.00 98.44 147 LEU A O 1
ATOM 1186 N N . LYS A 1 148 ? 10.778 11.901 11.050 1.00 98.06 148 LYS A N 1
ATOM 1187 C CA . LYS A 1 148 ? 10.792 13.064 11.958 1.00 98.06 148 LYS A CA 1
ATOM 1188 C C . LYS A 1 148 ? 11.671 14.203 11.458 1.00 98.06 148 LYS A C 1
ATOM 1190 O O . LYS A 1 148 ? 11.363 15.358 11.731 1.00 98.06 148 LYS A O 1
ATOM 1195 N N . GLU A 1 149 ? 12.726 13.893 10.713 1.00 97.38 149 GLU A N 1
ATOM 1196 C CA . GLU A 1 149 ? 13.583 14.904 10.086 1.00 97.38 149 GLU A CA 1
ATOM 1197 C C . GLU A 1 149 ? 12.866 15.648 8.945 1.00 97.38 149 GLU A C 1
ATOM 1199 O O . GLU A 1 149 ? 13.261 16.756 8.585 1.00 97.38 149 GLU A O 1
ATOM 1204 N N . ILE A 1 150 ? 11.795 15.062 8.395 1.00 97.50 150 ILE A N 1
ATOM 1205 C CA . ILE A 1 150 ? 11.132 15.532 7.174 1.00 97.50 150 ILE A CA 1
ATOM 1206 C C . ILE A 1 150 ? 9.731 16.097 7.465 1.00 97.50 150 ILE A C 1
ATOM 1208 O O . ILE A 1 150 ? 9.420 17.205 7.035 1.00 97.50 150 ILE A O 1
ATOM 1212 N N . CYS A 1 151 ? 8.884 15.348 8.178 1.00 97.75 151 CYS A N 1
ATOM 1213 C CA . CYS A 1 151 ? 7.475 15.665 8.453 1.00 97.75 151 CYS A CA 1
ATOM 1214 C C . CYS A 1 151 ? 7.034 15.180 9.860 1.00 97.75 151 CYS A C 1
ATOM 1216 O O . CYS A 1 151 ? 6.235 14.245 9.988 1.00 97.75 151 CYS A O 1
ATOM 1218 N N . PRO A 1 152 ? 7.562 15.768 10.948 1.00 97.12 1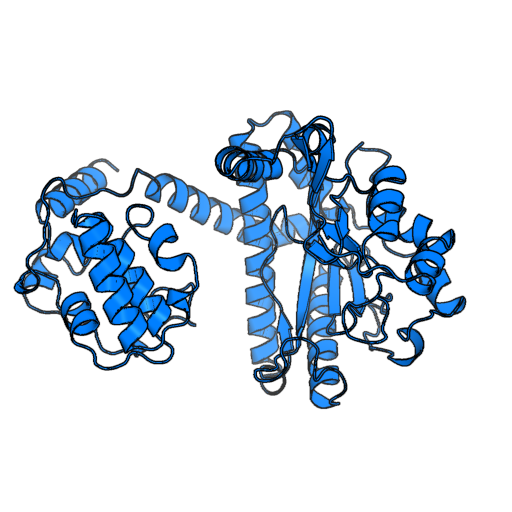52 PRO A N 1
ATOM 1219 C CA . PRO A 1 152 ? 7.407 15.243 12.309 1.00 97.12 152 PRO A CA 1
ATOM 1220 C C . PRO A 1 152 ? 5.963 15.213 12.830 1.00 97.12 152 PRO A C 1
ATOM 1222 O O . PRO A 1 152 ? 5.627 14.343 13.644 1.00 97.12 152 PRO A O 1
ATOM 1225 N N . ASN A 1 153 ? 5.094 16.119 12.376 1.00 97.38 153 ASN A N 1
ATOM 1226 C CA . ASN A 1 153 ? 3.709 16.213 12.852 1.00 97.38 153 ASN A CA 1
ATOM 1227 C C . ASN A 1 153 ? 2.756 15.301 12.070 1.00 97.38 153 ASN A C 1
ATOM 1229 O O . ASN A 1 153 ? 1.606 15.129 12.454 1.00 97.38 153 ASN A O 1
ATOM 1233 N N . SER A 1 154 ? 3.246 14.665 11.006 1.00 97.94 154 SER A N 1
ATOM 1234 C CA . SER A 1 154 ? 2.423 13.891 10.072 1.00 97.94 154 SER A CA 1
ATOM 1235 C C . SER A 1 154 ? 2.484 12.375 10.272 1.00 97.94 154 SER A C 1
ATOM 1237 O O . SER A 1 154 ? 1.895 11.648 9.476 1.00 97.94 154 SER A O 1
ATOM 1239 N N . ILE A 1 155 ? 3.211 11.884 11.281 1.00 98.31 155 ILE A N 1
ATOM 1240 C CA . ILE A 1 155 ? 3.549 10.460 11.465 1.00 98.31 155 ILE A CA 1
ATOM 1241 C C . ILE A 1 155 ? 2.595 9.780 12.450 1.00 98.31 155 ILE A C 1
ATOM 1243 O O . ILE A 1 155 ? 2.426 10.241 13.578 1.00 98.31 155 ILE A O 1
ATOM 1247 N N . TYR A 1 156 ? 2.063 8.624 12.052 1.00 98.12 156 TYR A N 1
ATOM 1248 C CA . TYR A 1 156 ? 1.083 7.836 12.797 1.00 98.12 156 TYR A CA 1
ATOM 1249 C C . TYR A 1 156 ? 1.452 6.348 12.768 1.00 98.12 156 TYR A C 1
ATOM 1251 O O . TYR A 1 156 ? 1.528 5.746 11.705 1.00 98.12 156 TYR A O 1
ATOM 1259 N N . CYS A 1 157 ? 1.668 5.732 13.929 1.00 98.38 157 CYS A N 1
ATOM 1260 C CA . CYS A 1 157 ? 2.038 4.319 14.066 1.00 98.38 157 CYS A CA 1
ATOM 1261 C C . CYS A 1 157 ? 0.914 3.446 14.654 1.00 98.38 157 CYS A C 1
ATOM 1263 O O . CYS A 1 157 ? 0.341 3.779 15.684 1.00 98.38 157 CYS A O 1
ATOM 1265 N N . LEU A 1 158 ? 0.620 2.289 14.062 1.00 98.44 158 LEU A N 1
ATOM 1266 C CA . LEU A 1 158 ? -0.369 1.341 14.593 1.00 98.44 158 LEU A CA 1
ATOM 1267 C C . LEU A 1 158 ? 0.260 -0.031 14.820 1.00 98.44 158 LEU A C 1
ATOM 1269 O O . LEU A 1 158 ? 0.966 -0.532 13.948 1.00 98.44 158 LEU A O 1
ATOM 1273 N N . TYR A 1 159 ? -0.082 -0.696 15.922 1.00 98.31 159 TYR A N 1
ATOM 1274 C CA . TYR A 1 159 ? 0.123 -2.139 16.032 1.00 98.31 159 TYR A CA 1
ATOM 1275 C C . TYR A 1 159 ? -1.002 -2.854 15.285 1.00 98.31 159 TYR A C 1
ATOM 1277 O O . TYR A 1 159 ? -2.172 -2.725 15.637 1.00 98.31 159 TYR A O 1
ATOM 1285 N N . SER A 1 160 ? -0.665 -3.614 14.243 1.00 96.06 160 SER A N 1
ATOM 1286 C CA . SER A 1 160 ? -1.649 -4.213 13.332 1.00 96.06 160 SER A CA 1
ATOM 1287 C C . SER A 1 160 ? -2.255 -5.528 13.841 1.00 96.06 160 SER A C 1
ATOM 1289 O O . SER A 1 160 ? -3.130 -6.096 13.176 1.00 96.06 160 SER A O 1
ATOM 1291 N N . GLY A 1 161 ? -1.764 -6.042 14.974 1.00 94.50 161 GLY A N 1
ATOM 1292 C CA . GLY A 1 161 ? -2.039 -7.381 15.504 1.00 94.50 161 GLY A CA 1
ATOM 1293 C C . GLY A 1 161 ? -1.049 -8.465 15.054 1.00 94.50 161 GLY A C 1
ATOM 1294 O O . GLY A 1 161 ? -1.136 -9.580 15.555 1.00 94.50 161 GLY A O 1
ATOM 1295 N N . GLY A 1 162 ? -0.140 -8.152 14.125 1.00 92.81 162 GLY A N 1
ATOM 1296 C CA . GLY A 1 162 ? 0.934 -9.052 13.677 1.00 92.81 162 GLY A CA 1
ATOM 1297 C C . GLY A 1 162 ? 2.191 -8.329 13.175 1.00 92.81 162 GLY A C 1
ATOM 1298 O O .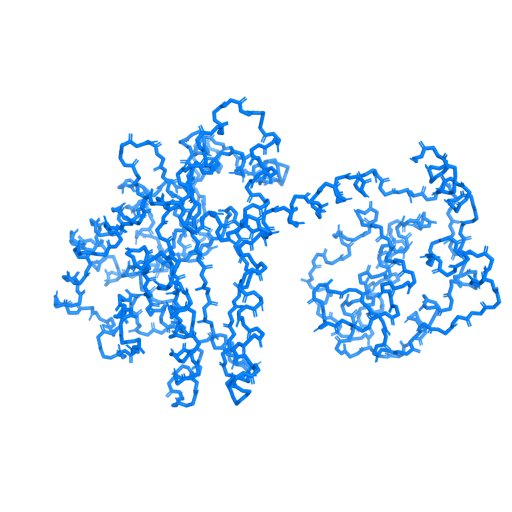 GLY A 1 162 ? 3.112 -8.972 12.698 1.00 92.81 162 GLY A O 1
ATOM 1299 N N . GLY A 1 163 ? 2.229 -7.002 13.275 1.00 96.50 163 GLY A N 1
ATOM 1300 C CA . GLY A 1 163 ? 3.279 -6.137 12.747 1.00 96.50 163 GLY A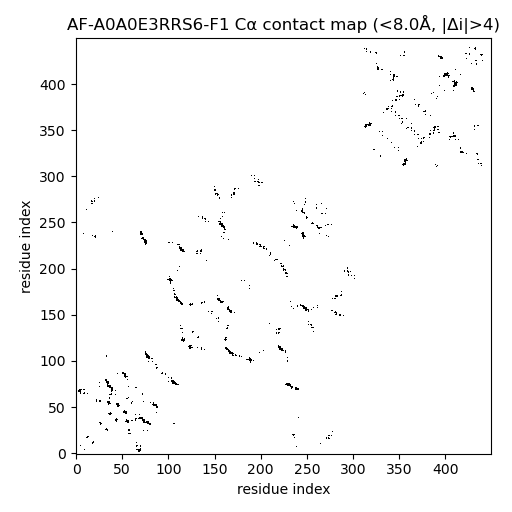 CA 1
ATOM 1301 C C . GLY A 1 163 ? 2.984 -4.681 13.106 1.00 96.50 163 GLY A C 1
ATOM 1302 O O . GLY A 1 163 ? 2.096 -4.413 13.927 1.00 96.50 163 GLY A O 1
ATOM 1303 N N . ILE A 1 164 ? 3.694 -3.740 12.491 1.00 98.56 164 ILE A N 1
ATOM 1304 C CA . ILE A 1 164 ? 3.522 -2.302 12.721 1.00 98.56 164 ILE A CA 1
ATOM 1305 C C . ILE A 1 164 ? 3.218 -1.605 11.397 1.00 98.56 164 ILE A C 1
ATOM 1307 O O . ILE A 1 164 ? 3.928 -1.772 10.413 1.00 98.56 164 ILE A O 1
ATOM 1311 N N . TYR A 1 165 ? 2.183 -0.774 11.385 1.00 98.50 165 TYR A N 1
ATOM 1312 C CA . TYR A 1 165 ? 1.959 0.178 10.305 1.00 98.50 165 TYR A CA 1
ATOM 1313 C C . TYR A 1 165 ? 2.566 1.520 10.687 1.00 98.50 165 TYR A C 1
ATOM 1315 O O . TYR A 1 165 ? 2.236 2.048 11.748 1.00 98.50 165 TYR A O 1
ATOM 1323 N N . VAL A 1 166 ? 3.381 2.102 9.812 1.00 98.56 166 VAL A N 1
ATOM 1324 C CA . VAL A 1 166 ? 3.739 3.525 9.869 1.00 98.56 166 VAL A CA 1
ATOM 1325 C C . VAL A 1 166 ? 2.984 4.228 8.746 1.00 98.56 166 VAL A C 1
ATOM 1327 O O . VAL A 1 166 ? 3.089 3.847 7.583 1.00 98.56 166 VAL A O 1
ATOM 1330 N N . LEU A 1 167 ? 2.174 5.221 9.092 1.00 97.69 167 LEU A N 1
ATOM 1331 C CA . LEU A 1 167 ? 1.361 6.008 8.173 1.00 97.69 167 LEU A CA 1
ATOM 1332 C C . LEU A 1 167 ? 1.782 7.472 8.222 1.00 97.69 167 LEU A C 1
ATOM 1334 O O . LEU A 1 167 ? 1.967 8.029 9.303 1.00 97.69 167 LEU A O 1
ATOM 1338 N N . ILE A 1 168 ? 1.835 8.107 7.057 1.00 98.19 168 ILE A N 1
ATOM 1339 C CA . ILE A 1 168 ? 1.934 9.559 6.935 1.00 98.19 168 ILE A CA 1
ATOM 1340 C C . ILE A 1 168 ? 0.586 10.131 6.514 1.00 98.19 168 ILE A C 1
ATOM 1342 O O . ILE A 1 168 ? -0.097 9.582 5.639 1.00 98.19 168 ILE A O 1
ATOM 1346 N N . HIS A 1 169 ? 0.183 11.217 7.171 1.00 97.56 169 HIS A N 1
ATOM 1347 C CA . HIS A 1 169 ? -1.077 11.902 6.905 1.00 97.56 169 HIS A CA 1
ATOM 1348 C C . HIS A 1 169 ? -1.198 12.315 5.437 1.00 97.56 169 HIS A C 1
ATOM 1350 O O . HIS A 1 169 ? -0.245 12.812 4.849 1.00 97.56 169 HIS A O 1
ATOM 1356 N N . HIS A 1 170 ? -2.381 12.154 4.845 1.00 96.62 170 HIS A N 1
ATOM 1357 C CA . HIS A 1 170 ? -2.596 12.451 3.425 1.00 96.62 170 HIS A CA 1
ATOM 1358 C C . HIS A 1 170 ? -2.406 13.931 3.071 1.00 96.62 170 HIS A C 1
ATOM 1360 O O . HIS A 1 170 ? -2.032 14.250 1.945 1.00 96.62 170 HIS A O 1
ATOM 1366 N N . GLY A 1 171 ? -2.614 14.816 4.048 1.00 95.25 171 GLY A N 1
ATOM 1367 C CA . GLY A 1 171 ? -2.440 16.260 3.904 1.00 95.25 171 GLY A CA 1
ATOM 1368 C C . GLY A 1 171 ? -1.033 16.691 3.466 1.00 95.25 171 GLY A C 1
ATOM 1369 O O . GLY A 1 171 ? -0.896 17.709 2.797 1.00 95.25 171 GLY A O 1
ATOM 1370 N N . VAL A 1 172 ? 0.013 15.890 3.726 1.00 96.69 172 VAL A N 1
ATOM 1371 C CA . VAL A 1 172 ? 1.381 16.229 3.271 1.00 96.69 172 VAL A CA 1
ATOM 1372 C C . VAL A 1 172 ? 1.538 16.194 1.747 1.00 96.69 172 VAL A C 1
ATOM 1374 O O . VAL A 1 172 ? 2.543 16.666 1.222 1.00 96.69 172 VAL A O 1
ATOM 1377 N N . PHE A 1 173 ? 0.567 15.614 1.034 1.00 96.75 173 PHE A N 1
ATOM 1378 C CA . PHE A 1 173 ? 0.557 15.505 -0.423 1.00 96.75 173 PHE A CA 1
ATOM 1379 C C . PHE A 1 173 ? -0.419 16.479 -1.096 1.00 96.75 173 PHE A C 1
ATOM 1381 O O . PHE A 1 173 ? -0.594 16.391 -2.308 1.00 96.75 173 PHE A O 1
ATOM 1388 N N . GLU A 1 174 ? -1.055 17.402 -0.365 1.00 94.25 174 GLU A N 1
ATOM 1389 C CA . GLU A 1 174 ? -2.048 18.338 -0.928 1.00 94.25 174 GLU A CA 1
ATOM 1390 C C . GLU A 1 174 ? -1.528 19.071 -2.178 1.00 94.25 174 GLU A C 1
ATOM 1392 O O . GLU A 1 174 ? -2.194 19.072 -3.216 1.00 94.25 174 GLU A O 1
ATOM 1397 N N . GLU A 1 175 ? -0.304 19.610 -2.132 1.00 95.19 175 GLU A N 1
ATOM 1398 C CA . GLU A 1 175 ? 0.280 20.334 -3.270 1.00 95.19 175 GLU A CA 1
ATOM 1399 C C . GLU A 1 175 ? 0.536 19.416 -4.483 1.00 95.19 175 GLU A C 1
ATOM 1401 O O . GLU A 1 175 ? 0.411 19.857 -5.624 1.00 95.19 175 GLU A O 1
ATOM 1406 N N . TYR A 1 176 ? 0.802 18.119 -4.270 1.00 95.56 176 TYR A N 1
ATOM 1407 C CA . TYR A 1 176 ? 0.968 17.147 -5.360 1.00 95.56 176 TYR A CA 1
ATOM 1408 C C . TYR A 1 176 ? -0.331 16.945 -6.156 1.00 95.56 176 TYR A C 1
ATOM 1410 O O . TYR A 1 176 ? -0.309 16.804 -7.382 1.00 95.56 176 TYR A O 1
ATOM 1418 N N . PHE A 1 177 ? -1.475 16.962 -5.465 1.00 94.50 177 PHE A N 1
ATOM 1419 C CA . PHE A 1 177 ? -2.793 16.737 -6.063 1.00 94.50 177 PHE A CA 1
ATOM 1420 C C . PHE A 1 177 ? -3.478 18.017 -6.563 1.00 94.50 177 PHE A C 1
ATOM 1422 O O . PHE A 1 177 ? -4.474 17.935 -7.280 1.00 94.50 177 PHE A O 1
ATOM 1429 N N . LYS A 1 178 ? -2.939 19.202 -6.265 1.00 91.81 178 LYS A N 1
ATOM 1430 C CA . LYS A 1 178 ? -3.555 20.505 -6.572 1.00 91.81 178 LYS A CA 1
ATOM 1431 C C . LYS A 1 178 ? -3.978 20.692 -8.031 1.00 91.81 178 LYS A C 1
ATOM 1433 O O . LYS A 1 178 ? -5.071 21.181 -8.292 1.00 91.81 178 LYS A O 1
ATOM 1438 N N . ASN A 1 179 ? -3.157 20.232 -8.976 1.00 87.12 179 ASN A N 1
ATOM 1439 C CA . ASN A 1 179 ? -3.426 20.382 -10.412 1.00 87.12 179 ASN A CA 1
ATOM 1440 C C . ASN A 1 179 ? -4.143 19.161 -11.024 1.00 87.12 179 ASN A C 1
ATOM 1442 O O . ASN A 1 179 ? -4.339 19.102 -12.237 1.00 87.12 179 ASN A O 1
ATOM 1446 N N . TYR A 1 180 ? -4.538 18.159 -10.225 1.00 89.75 180 TYR A N 1
ATOM 1447 C CA . TYR A 1 180 ? -5.268 16.988 -10.733 1.00 89.75 180 TYR A CA 1
ATOM 1448 C C . TYR A 1 180 ? -6.583 17.333 -11.444 1.00 89.75 180 TYR A C 1
ATOM 1450 O O . TYR A 1 180 ? -6.887 16.661 -12.430 1.00 89.75 180 TYR A O 1
ATOM 1458 N N . PRO A 1 181 ? -7.398 18.315 -11.006 1.00 84.62 181 PRO A N 1
ATOM 1459 C CA . PRO A 1 181 ? -8.644 18.648 -11.697 1.00 84.62 181 PRO A CA 1
ATOM 1460 C C . PRO A 1 181 ? -8.454 18.989 -13.182 1.00 84.62 181 PRO A C 1
ATOM 1462 O O . PRO A 1 181 ? -9.272 18.572 -13.996 1.00 84.62 181 PRO A O 1
ATOM 1465 N N . GLU A 1 182 ? -7.344 19.639 -13.532 1.00 87.75 182 GLU A N 1
ATOM 1466 C CA . GLU A 1 182 ? -7.035 20.128 -14.885 1.00 87.75 182 GLU A CA 1
ATOM 1467 C C . GLU A 1 182 ? -6.444 19.051 -15.811 1.00 87.75 182 GLU A C 1
ATOM 1469 O O . GLU A 1 182 ? -6.376 19.229 -17.027 1.00 87.75 182 GLU A O 1
ATOM 1474 N N . LYS A 1 183 ? -6.007 17.918 -15.250 1.00 90.62 183 LYS A N 1
ATOM 1475 C CA . LYS A 1 183 ? -5.349 16.837 -15.994 1.00 90.62 183 LYS A CA 1
ATOM 1476 C C . LYS A 1 183 ? -6.353 15.912 -16.688 1.00 90.62 183 LYS A C 1
ATOM 1478 O O . LYS A 1 183 ? -7.493 15.754 -16.252 1.00 90.62 183 LYS A O 1
ATOM 1483 N N . LEU A 1 184 ? -5.902 15.234 -17.743 1.00 89.56 184 LEU A N 1
ATOM 1484 C CA . LEU A 1 184 ? -6.637 14.128 -18.368 1.00 89.56 184 LEU A CA 1
ATOM 1485 C C . LEU A 1 184 ? -6.637 12.886 -17.462 1.00 89.56 184 LEU A C 1
ATOM 1487 O O . LEU A 1 184 ? -5.739 12.716 -16.639 1.00 89.56 184 LEU A O 1
ATOM 1491 N N . GLU A 1 185 ? -7.624 12.001 -17.627 1.00 86.62 185 GLU A N 1
ATOM 1492 C CA . GLU A 1 185 ? -7.778 10.781 -16.814 1.00 86.62 185 GLU A CA 1
ATOM 1493 C C . GLU A 1 185 ? -6.505 9.915 -16.804 1.00 86.62 185 GLU A C 1
ATOM 1495 O O . GLU A 1 185 ? -6.013 9.537 -15.742 1.00 86.62 185 GLU A O 1
ATOM 1500 N N . GLU A 1 186 ? -5.923 9.671 -17.980 1.00 84.50 186 GLU A N 1
ATOM 1501 C CA . GLU A 1 186 ? -4.697 8.881 -18.139 1.00 84.50 186 GLU A CA 1
ATOM 1502 C C . GLU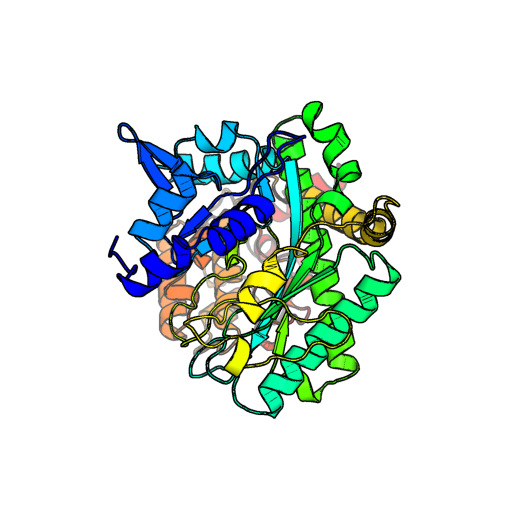 A 1 186 ? -3.506 9.509 -17.407 1.00 84.50 186 GLU A C 1
ATOM 1504 O O . GLU A 1 186 ? -2.738 8.802 -16.757 1.00 84.50 186 GLU A O 1
ATOM 1509 N N . GLN A 1 187 ? -3.396 10.841 -17.435 1.00 87.75 187 GLN A N 1
ATOM 1510 C CA . GLN A 1 187 ? -2.345 11.558 -16.719 1.00 87.75 187 GLN A CA 1
ATOM 1511 C C . GLN A 1 187 ? -2.531 11.449 -15.201 1.00 87.75 187 GLN A C 1
ATOM 1513 O O . GLN A 1 187 ? -1.560 11.221 -14.490 1.00 87.75 187 GLN A O 1
ATOM 1518 N N . LYS A 1 188 ? -3.766 11.548 -14.688 1.00 92.38 188 LYS A N 1
ATOM 1519 C CA . LYS A 1 188 ? -4.043 11.360 -13.249 1.00 92.38 188 LYS A CA 1
ATOM 1520 C C . LYS A 1 188 ? -3.701 9.943 -12.792 1.00 92.38 188 LYS A C 1
ATOM 1522 O O . LYS A 1 188 ? -3.137 9.751 -11.714 1.00 92.38 188 LYS A O 1
ATOM 1527 N N . ALA A 1 189 ? -4.038 8.944 -13.611 1.00 90.31 189 ALA A N 1
ATOM 1528 C CA . ALA A 1 189 ? -3.696 7.555 -13.331 1.00 90.31 189 ALA A CA 1
ATOM 1529 C C . ALA A 1 189 ? -2.175 7.340 -13.306 1.00 90.31 189 ALA A C 1
ATOM 1531 O O . ALA A 1 189 ? -1.673 6.690 -12.388 1.00 90.31 189 ALA A O 1
ATOM 1532 N N . LEU A 1 190 ? -1.459 7.920 -14.274 1.00 88.62 190 LEU A N 1
ATOM 1533 C CA . LEU A 1 190 ? -0.000 7.890 -14.352 1.00 88.62 190 LEU A CA 1
ATOM 1534 C C . LEU A 1 190 ? 0.655 8.586 -13.154 1.00 88.62 190 LEU A C 1
ATOM 1536 O O . LEU A 1 190 ? 1.546 8.016 -12.535 1.00 88.62 190 LEU A O 1
ATOM 1540 N N . ASP A 1 191 ? 0.194 9.779 -12.785 1.00 93.44 191 ASP A N 1
ATOM 1541 C CA . ASP A 1 191 ? 0.721 10.516 -11.633 1.00 93.44 191 ASP A CA 1
ATOM 1542 C C . ASP A 1 191 ? 0.509 9.737 -10.325 1.00 93.44 191 ASP A C 1
ATOM 1544 O O . ASP A 1 191 ? 1.386 9.695 -9.465 1.00 93.44 191 ASP A O 1
ATOM 1548 N N . THR A 1 192 ? -0.627 9.049 -10.189 1.00 94.75 192 THR A N 1
ATOM 1549 C CA . THR A 1 192 ? -0.872 8.165 -9.041 1.00 94.75 192 THR A CA 1
ATOM 1550 C C . THR A 1 192 ? 0.150 7.029 -8.987 1.00 94.75 192 THR A C 1
ATOM 1552 O O . THR A 1 192 ? 0.690 6.747 -7.916 1.00 94.75 192 THR A O 1
ATOM 1555 N N . ASP A 1 193 ? 0.446 6.392 -10.125 1.00 91.19 193 ASP A N 1
ATOM 1556 C CA . ASP A 1 193 ? 1.471 5.345 -10.201 1.00 91.19 193 ASP A CA 1
ATOM 1557 C C . ASP A 1 193 ? 2.858 5.910 -9.855 1.00 91.19 193 ASP A C 1
ATOM 1559 O O . ASP A 1 193 ? 3.526 5.358 -8.981 1.00 91.19 193 ASP A O 1
ATOM 1563 N N . ILE A 1 194 ? 3.238 7.057 -10.431 1.00 94.19 194 ILE A N 1
ATOM 1564 C CA . ILE A 1 194 ? 4.508 7.754 -10.161 1.00 94.19 194 ILE A CA 1
ATOM 1565 C C . ILE A 1 194 ? 4.681 8.033 -8.665 1.00 94.19 194 ILE A C 1
ATOM 1567 O O . ILE A 1 194 ? 5.741 7.729 -8.111 1.00 94.19 194 ILE A O 1
ATOM 1571 N N . LEU A 1 195 ? 3.656 8.580 -8.001 1.00 97.56 195 LEU A N 1
ATOM 1572 C CA . LEU A 1 195 ? 3.697 8.829 -6.560 1.00 97.56 195 LEU A CA 1
ATOM 1573 C C . LEU A 1 195 ? 3.922 7.527 -5.790 1.00 97.56 195 LEU A C 1
ATOM 1575 O O . LEU A 1 195 ? 4.822 7.444 -4.957 1.00 97.56 195 LEU A O 1
ATOM 1579 N N . THR A 1 196 ? 3.126 6.494 -6.068 1.00 95.81 196 THR A N 1
ATOM 1580 C CA . THR A 1 196 ? 3.214 5.235 -5.316 1.00 95.81 196 THR A CA 1
ATOM 1581 C C . THR A 1 196 ? 4.526 4.487 -5.559 1.00 95.81 196 THR A C 1
ATOM 1583 O O . THR A 1 196 ? 5.087 3.936 -4.613 1.00 95.81 196 THR A O 1
ATOM 1586 N N . ASP A 1 197 ? 5.076 4.546 -6.772 1.00 91.50 197 ASP A N 1
ATOM 1587 C CA . ASP A 1 197 ? 6.390 3.997 -7.114 1.00 91.50 197 ASP A CA 1
ATOM 1588 C C . ASP A 1 197 ? 7.522 4.744 -6.402 1.00 91.50 197 ASP A C 1
ATOM 1590 O O . ASP A 1 197 ? 8.457 4.117 -5.899 1.00 91.50 197 ASP A O 1
ATOM 1594 N N . ALA A 1 198 ? 7.445 6.077 -6.331 1.00 96.44 198 ALA A N 1
ATOM 1595 C CA . ALA A 1 198 ? 8.407 6.892 -5.595 1.00 96.44 198 ALA A CA 1
ATOM 1596 C C . ALA A 1 198 ? 8.407 6.533 -4.101 1.00 96.44 198 ALA A C 1
ATOM 1598 O O . ALA A 1 198 ? 9.464 6.275 -3.526 1.00 96.44 198 ALA A O 1
ATOM 1599 N N . LEU A 1 199 ? 7.223 6.419 -3.495 1.00 98.19 199 LEU A N 1
ATOM 1600 C CA . LEU A 1 199 ? 7.060 5.994 -2.102 1.00 98.19 199 LEU A CA 1
ATOM 1601 C C . LEU A 1 199 ? 7.610 4.579 -1.854 1.00 98.19 199 LEU A C 1
ATOM 1603 O O . LEU A 1 199 ? 8.284 4.338 -0.854 1.00 98.19 199 LEU A O 1
ATOM 1607 N N . ASN A 1 200 ? 7.372 3.642 -2.776 1.00 93.88 200 ASN A N 1
ATOM 1608 C CA . ASN A 1 200 ? 7.906 2.281 -2.681 1.00 93.88 200 ASN A CA 1
ATOM 1609 C C . ASN A 1 200 ? 9.439 2.255 -2.756 1.00 93.88 200 ASN A C 1
ATOM 1611 O O . ASN A 1 200 ? 10.071 1.518 -1.999 1.00 93.88 200 ASN A O 1
ATOM 1615 N N . LYS A 1 201 ? 10.050 3.091 -3.604 1.00 92.62 201 LYS A N 1
ATOM 1616 C CA . LYS A 1 201 ? 11.513 3.234 -3.677 1.00 92.62 201 LYS A CA 1
ATOM 1617 C C . LYS A 1 201 ? 12.106 3.747 -2.364 1.00 92.62 201 LYS A C 1
ATOM 1619 O O . LYS A 1 201 ? 13.099 3.182 -1.915 1.00 92.62 201 LYS A O 1
ATOM 1624 N N . VAL A 1 202 ? 11.466 4.728 -1.719 1.00 97.50 202 VAL A N 1
ATOM 1625 C CA . VAL A 1 202 ? 11.877 5.209 -0.385 1.00 97.50 202 VAL A CA 1
ATOM 1626 C C . VAL A 1 202 ? 11.854 4.072 0.640 1.00 97.50 202 VAL A C 1
ATOM 1628 O O . VAL A 1 202 ? 12.834 3.881 1.357 1.00 97.50 202 VAL A O 1
ATOM 1631 N N . ILE A 1 203 ? 10.781 3.266 0.679 1.00 95.88 203 ILE A N 1
ATOM 1632 C CA . ILE A 1 203 ? 10.702 2.110 1.592 1.00 95.88 203 ILE A CA 1
ATOM 1633 C C . ILE A 1 203 ? 11.861 1.140 1.348 1.00 95.88 203 ILE A C 1
ATOM 1635 O O . ILE A 1 203 ? 12.511 0.712 2.301 1.00 95.88 203 ILE A O 1
ATOM 1639 N N . MET A 1 204 ? 12.122 0.791 0.086 1.00 92.50 204 MET A N 1
ATOM 1640 C CA . MET A 1 204 ? 13.187 -0.150 -0.269 1.00 92.50 204 MET A CA 1
ATOM 1641 C C . MET A 1 204 ? 14.571 0.370 0.127 1.00 92.50 204 MET A C 1
ATOM 1643 O O . MET A 1 204 ? 15.368 -0.382 0.688 1.00 92.50 204 MET A O 1
ATOM 1647 N N . GLU A 1 205 ? 14.854 1.645 -0.140 1.00 93.62 205 GLU A N 1
ATOM 1648 C CA . GLU A 1 205 ? 16.127 2.276 0.209 1.00 93.62 205 GLU A CA 1
ATOM 1649 C C . GLU A 1 205 ? 16.348 2.283 1.724 1.00 93.62 205 GLU A C 1
ATOM 1651 O O . GLU A 1 205 ? 17.367 1.784 2.207 1.00 93.62 205 GLU A O 1
ATOM 1656 N N . TRP A 1 206 ? 15.363 2.759 2.487 1.00 98.06 206 TRP A N 1
ATOM 1657 C CA . TRP A 1 206 ? 15.451 2.816 3.945 1.00 98.06 206 TRP A CA 1
ATOM 1658 C C . TRP A 1 206 ? 15.496 1.430 4.585 1.00 98.06 206 TRP A C 1
ATOM 1660 O O . TRP A 1 206 ? 16.229 1.228 5.550 1.00 98.06 206 TRP A O 1
ATOM 1670 N N . GLN A 1 207 ? 14.789 0.441 4.037 1.00 95.19 207 GLN A N 1
ATOM 1671 C CA . GLN A 1 207 ? 14.909 -0.942 4.496 1.00 95.19 207 GLN A CA 1
ATOM 1672 C C . GLN A 1 207 ? 16.332 -1.484 4.290 1.00 95.19 207 GLN A C 1
ATOM 1674 O O . GLN A 1 207 ? 16.876 -2.153 5.170 1.00 95.19 207 GLN A O 1
ATOM 1679 N N . ASN A 1 208 ? 16.951 -1.206 3.141 1.00 91.75 208 ASN A N 1
ATOM 1680 C CA . ASN A 1 208 ? 18.320 -1.638 2.864 1.00 91.75 208 ASN A CA 1
ATOM 1681 C C . ASN A 1 208 ? 19.331 -0.951 3.789 1.00 91.75 208 ASN A C 1
ATOM 1683 O O . ASN A 1 208 ? 20.255 -1.602 4.290 1.00 91.75 208 ASN A O 1
ATOM 1687 N N . GLU A 1 209 ? 19.130 0.335 4.071 1.00 96.69 209 GLU A N 1
ATOM 1688 C CA . GLU A 1 209 ? 19.912 1.062 5.069 1.00 96.69 209 GLU A CA 1
ATOM 1689 C C . GLU A 1 209 ? 19.743 0.435 6.464 1.00 96.69 209 GLU A C 1
ATOM 1691 O O . GLU A 1 209 ? 20.736 0.120 7.124 1.00 96.69 209 GLU A O 1
ATOM 1696 N N . PHE A 1 210 ? 18.504 0.149 6.877 1.00 98.00 210 PHE A N 1
ATOM 1697 C CA . PHE A 1 210 ? 18.205 -0.518 8.143 1.00 98.00 210 PHE A CA 1
ATOM 1698 C C . PHE A 1 210 ? 18.904 -1.876 8.255 1.00 98.00 210 PHE A C 1
ATOM 1700 O O . PHE A 1 210 ? 19.537 -2.158 9.267 1.00 98.00 210 PHE A O 1
ATOM 1707 N N . TYR A 1 211 ? 18.858 -2.716 7.219 1.00 95.62 211 TYR A N 1
ATOM 1708 C CA . TYR A 1 211 ? 19.542 -4.014 7.239 1.00 95.62 211 TYR A CA 1
ATOM 1709 C C . TYR A 1 211 ? 21.064 -3.910 7.219 1.00 95.62 211 TYR A C 1
ATOM 1711 O O . TYR A 1 211 ? 21.737 -4.836 7.672 1.00 95.62 211 TYR A O 1
ATOM 1719 N N . THR A 1 212 ? 21.610 -2.808 6.713 1.00 94.25 212 THR A N 1
ATOM 1720 C CA . THR A 1 212 ? 23.048 -2.537 6.791 1.00 94.25 212 THR A CA 1
ATOM 1721 C C . THR A 1 212 ? 23.452 -2.189 8.224 1.00 94.25 212 THR A C 1
ATOM 1723 O O . THR A 1 212 ? 24.480 -2.664 8.700 1.00 94.25 212 THR A O 1
ATOM 1726 N N . GLN A 1 213 ? 22.629 -1.409 8.931 1.00 97.69 213 GLN A N 1
ATOM 1727 C CA . GLN A 1 213 ? 22.879 -1.011 10.322 1.00 97.69 213 GLN A CA 1
ATOM 1728 C C . GLN A 1 213 ? 22.543 -2.119 11.335 1.00 97.69 213 GLN A C 1
ATOM 1730 O O . GLN A 1 213 ? 23.233 -2.270 12.341 1.00 97.69 213 GLN A O 1
ATOM 1735 N N . PHE A 1 214 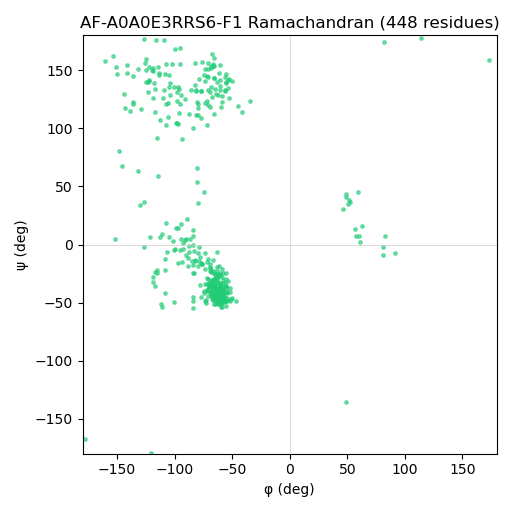? 21.510 -2.918 11.059 1.00 97.06 214 PHE A N 1
ATOM 1736 C CA . PHE A 1 214 ? 20.979 -3.948 11.954 1.00 97.06 214 PHE A CA 1
ATOM 1737 C C . PHE A 1 214 ? 20.785 -5.295 11.233 1.00 97.06 214 PHE A C 1
ATOM 1739 O O . PHE A 1 214 ? 19.659 -5.802 11.121 1.00 97.06 214 PHE A O 1
ATOM 1746 N N . PRO A 1 215 ? 21.867 -5.924 10.738 1.00 94.62 215 PRO A N 1
ATOM 1747 C CA . PRO A 1 215 ? 21.781 -7.149 9.939 1.00 94.62 215 PRO A CA 1
ATOM 1748 C C . PRO A 1 215 ? 21.090 -8.310 10.671 1.00 94.62 215 PRO A C 1
ATOM 1750 O O . PRO A 1 215 ? 20.439 -9.143 10.036 1.00 94.62 215 PRO A O 1
ATOM 1753 N N . GLN A 1 216 ? 21.162 -8.350 12.006 1.00 96.00 216 GLN A N 1
ATOM 1754 C CA . GLN A 1 216 ? 20.504 -9.359 12.839 1.00 96.00 216 GLN A CA 1
ATOM 1755 C C . GLN A 1 216 ? 18.972 -9.370 12.708 1.00 96.00 216 GLN A C 1
ATOM 1757 O O . GLN A 1 216 ? 18.358 -10.419 12.909 1.00 96.00 216 GLN A O 1
ATOM 1762 N N . HIS A 1 217 ? 18.353 -8.239 12.349 1.00 96.31 217 HIS A N 1
ATOM 1763 C CA . HIS A 1 217 ? 16.897 -8.107 12.237 1.00 96.31 217 HIS A CA 1
ATOM 1764 C C . HIS A 1 217 ? 16.347 -8.556 10.873 1.00 96.31 217 HIS A C 1
ATOM 1766 O O . HIS A 1 217 ? 15.149 -8.814 10.759 1.00 96.31 217 HIS A O 1
ATOM 1772 N N . LYS A 1 218 ? 17.202 -8.734 9.852 1.00 92.19 218 LYS A N 1
ATOM 1773 C CA . LYS A 1 218 ? 16.789 -9.073 8.475 1.00 92.19 218 LYS A CA 1
ATOM 1774 C C . LYS A 1 218 ? 15.971 -10.360 8.357 1.00 92.19 218 LYS A C 1
ATOM 1776 O O . LYS A 1 218 ? 15.092 -10.464 7.510 1.00 92.19 218 LYS A O 1
ATOM 1781 N N . LYS A 1 219 ? 16.251 -11.345 9.210 1.00 92.25 219 LYS A N 1
ATOM 1782 C CA . LYS A 1 219 ? 15.519 -12.622 9.246 1.00 92.25 219 LYS A CA 1
ATOM 1783 C C . LYS A 1 219 ? 14.176 -12.555 9.981 1.00 92.25 219 LYS A C 1
ATOM 1785 O O . LYS A 1 219 ? 13.465 -13.550 9.973 1.00 92.25 219 LYS A O 1
ATOM 1790 N N . TYR A 1 220 ? 13.858 -11.435 10.632 1.00 96.19 220 TYR A N 1
ATOM 1791 C CA . TYR A 1 220 ? 12.716 -11.317 11.541 1.00 96.19 220 TYR A CA 1
ATOM 1792 C C . TYR A 1 220 ? 11.682 -10.281 11.103 1.00 96.19 220 TYR A C 1
ATOM 1794 O O . TYR A 1 220 ? 10.498 -10.481 11.358 1.00 96.19 220 TYR A O 1
ATOM 1802 N N . ALA A 1 221 ? 12.106 -9.200 10.448 1.00 95.81 221 ALA A N 1
ATOM 1803 C CA . ALA A 1 221 ? 11.227 -8.106 10.049 1.00 95.81 221 ALA A CA 1
ATOM 1804 C C . ALA A 1 221 ? 11.522 -7.643 8.621 1.00 95.81 221 ALA A C 1
ATOM 1806 O O . ALA A 1 221 ? 12.684 -7.618 8.202 1.00 95.81 221 ALA A O 1
ATOM 1807 N N . LYS A 1 222 ? 10.474 -7.242 7.901 1.00 94.50 222 LYS A N 1
ATOM 1808 C CA . LYS A 1 222 ? 10.534 -6.617 6.572 1.00 94.50 222 LYS A CA 1
ATOM 1809 C C . LYS A 1 222 ? 9.487 -5.512 6.447 1.00 94.50 222 LYS A C 1
ATOM 1811 O O . LYS A 1 222 ? 8.456 -5.575 7.106 1.00 94.50 222 LYS A O 1
ATOM 1816 N N . ALA A 1 223 ? 9.744 -4.547 5.578 1.00 94.12 223 ALA A N 1
ATOM 1817 C CA . ALA A 1 223 ? 8.817 -3.505 5.175 1.00 94.12 223 ALA A CA 1
ATOM 1818 C C . ALA A 1 223 ? 8.338 -3.761 3.737 1.00 94.12 223 ALA A C 1
ATOM 1820 O O . ALA A 1 223 ? 9.134 -3.812 2.795 1.00 94.12 223 ALA A O 1
ATOM 1821 N N . ASP A 1 224 ? 7.030 -3.911 3.546 1.00 88.06 224 ASP A N 1
ATOM 1822 C CA . ASP A 1 224 ? 6.461 -4.181 2.230 1.00 88.06 224 ASP A CA 1
ATOM 1823 C C . ASP A 1 224 ? 6.305 -2.883 1.412 1.00 88.06 224 ASP A C 1
ATOM 1825 O O . ASP A 1 224 ? 5.449 -2.034 1.677 1.00 88.06 224 ASP A O 1
ATOM 1829 N N . ALA A 1 225 ? 7.107 -2.756 0.353 1.00 89.00 225 ALA A N 1
ATOM 1830 C CA . ALA A 1 225 ? 7.068 -1.652 -0.609 1.00 89.00 225 ALA A CA 1
ATOM 1831 C C . ALA A 1 225 ? 5.954 -1.843 -1.658 1.00 89.00 225 ALA A C 1
ATOM 1833 O O . ALA A 1 225 ? 6.215 -2.070 -2.840 1.00 89.00 225 ALA A O 1
ATOM 1834 N N . ILE A 1 226 ? 4.696 -1.810 -1.208 1.00 88.62 226 ILE A N 1
ATOM 1835 C CA . ILE A 1 226 ? 3.510 -2.127 -2.029 1.00 88.62 226 ILE A CA 1
ATOM 1836 C C . ILE A 1 226 ? 2.405 -1.063 -1.949 1.00 88.62 226 ILE A C 1
ATOM 1838 O O . ILE A 1 226 ? 1.211 -1.374 -2.018 1.00 88.62 226 ILE A O 1
ATOM 1842 N N . ASN A 1 227 ? 2.792 0.206 -1.812 1.00 94.31 227 ASN A N 1
ATOM 1843 C CA . ASN A 1 227 ? 1.897 1.340 -2.032 1.00 94.31 227 ASN A CA 1
ATOM 1844 C C . ASN A 1 227 ? 1.275 1.263 -3.431 1.00 94.31 227 ASN A C 1
ATOM 1846 O O . ASN A 1 227 ? 1.885 0.773 -4.380 1.00 94.31 227 ASN A O 1
ATOM 1850 N N . GLY A 1 228 ? 0.038 1.735 -3.533 1.00 93.06 228 GLY A N 1
ATOM 1851 C CA . GLY A 1 228 ? -0.775 1.664 -4.739 1.00 93.06 228 GLY A CA 1
ATOM 1852 C C . GLY A 1 228 ? -2.194 2.138 -4.444 1.00 93.06 228 GLY A C 1
ATOM 1853 O O . GLY A 1 228 ? -2.639 2.078 -3.297 1.00 93.06 228 GLY A O 1
ATOM 1854 N N . ALA A 1 229 ? -2.943 2.554 -5.469 1.00 91.94 229 ALA A N 1
ATOM 1855 C CA . ALA A 1 229 ? -4.296 3.097 -5.290 1.00 91.94 229 ALA A CA 1
ATOM 1856 C C . ALA A 1 229 ? -5.189 2.189 -4.413 1.00 91.94 229 ALA A C 1
ATOM 1858 O O . ALA A 1 229 ? -5.810 2.634 -3.449 1.00 91.94 229 ALA A O 1
ATOM 1859 N N . LYS A 1 230 ? -5.183 0.876 -4.676 1.00 91.69 230 LYS A N 1
ATOM 1860 C CA . LYS A 1 230 ? -5.965 -0.119 -3.922 1.00 91.69 230 LYS A CA 1
ATOM 1861 C C . LYS A 1 230 ? -5.184 -0.788 -2.781 1.00 91.69 230 LYS A C 1
ATOM 1863 O O . LYS A 1 230 ? -5.590 -1.854 -2.325 1.00 91.69 230 LYS A O 1
ATOM 1868 N N . ARG A 1 231 ? -4.063 -0.225 -2.312 1.00 93.94 231 ARG A N 1
ATOM 1869 C CA . ARG A 1 231 ? -3.401 -0.743 -1.104 1.00 93.94 231 ARG A CA 1
ATOM 1870 C C . ARG A 1 231 ? -4.290 -0.459 0.101 1.00 93.94 231 ARG A C 1
ATOM 1872 O O . ARG A 1 231 ? -4.822 0.642 0.215 1.00 93.94 231 ARG A O 1
ATOM 1879 N N . VAL A 1 232 ? -4.454 -1.443 0.982 1.00 96.06 232 VAL A N 1
ATOM 1880 C CA . VAL A 1 232 ? -5.322 -1.349 2.161 1.00 96.06 232 VAL A CA 1
ATOM 1881 C C . VAL A 1 232 ? -4.563 -1.650 3.435 1.00 96.06 232 VAL A C 1
ATOM 1883 O O . VAL A 1 232 ? -3.783 -2.599 3.460 1.00 96.06 232 VAL A O 1
ATOM 1886 N N . PHE A 1 233 ? -4.853 -0.890 4.488 1.00 97.12 233 PHE A N 1
ATOM 1887 C CA . PHE A 1 233 ? -4.442 -1.167 5.866 1.00 97.12 233 PHE A CA 1
ATOM 1888 C C . PHE A 1 233 ? -5.685 -1.451 6.708 1.00 97.12 233 PHE A C 1
ATOM 1890 O O . PHE A 1 233 ? -6.778 -0.964 6.402 1.00 97.12 233 PHE A O 1
ATOM 1897 N N . LYS A 1 234 ? -5.532 -2.243 7.776 1.00 97.81 234 LYS A N 1
ATOM 1898 C CA . LYS A 1 234 ? -6.597 -2.379 8.780 1.00 97.81 234 LYS A CA 1
ATOM 1899 C C . LYS A 1 234 ? -6.874 -1.005 9.389 1.00 97.81 234 LYS A C 1
ATOM 1901 O O . LYS A 1 234 ? -5.940 -0.233 9.612 1.00 97.81 234 LYS A O 1
ATOM 1906 N N . THR A 1 235 ? -8.136 -0.699 9.665 1.00 98.12 235 THR A N 1
ATOM 1907 C CA . THR A 1 235 ? -8.469 0.562 10.334 1.00 98.12 235 THR A CA 1
ATOM 1908 C C . THR A 1 235 ? -7.920 0.557 11.760 1.00 98.12 235 THR A C 1
ATOM 1910 O O . THR A 1 235 ? -7.770 -0.508 12.365 1.00 98.12 235 THR A O 1
ATOM 1913 N N . ILE A 1 236 ? -7.683 1.740 12.332 1.00 98.06 236 ILE A N 1
ATOM 1914 C CA . ILE A 1 236 ? -7.555 1.870 13.789 1.00 98.06 236 ILE A CA 1
ATOM 1915 C C . ILE A 1 236 ? -8.759 1.190 14.461 1.00 98.06 236 ILE A C 1
ATOM 1917 O O . ILE A 1 236 ? -9.868 1.212 13.924 1.00 98.06 236 ILE A O 1
ATOM 1921 N N . PHE A 1 237 ? -8.519 0.499 15.570 1.00 98.44 237 PHE A N 1
ATOM 1922 C CA . PHE A 1 237 ? -9.483 -0.327 16.302 1.00 98.44 237 PHE A CA 1
ATOM 1923 C C . PHE A 1 237 ? -10.101 -1.494 15.526 1.00 98.44 237 PHE A C 1
ATOM 1925 O O . PHE A 1 237 ? -10.980 -2.170 16.059 1.00 98.44 237 PHE A O 1
ATOM 1932 N N . SER A 1 238 ? -9.644 -1.808 14.309 1.00 98.25 238 SER A N 1
ATOM 1933 C CA . SER A 1 238 ? -10.074 -3.032 13.633 1.00 98.25 238 SER A CA 1
ATOM 1934 C C . SER A 1 238 ? -9.630 -4.263 14.419 1.00 98.25 238 SER A C 1
ATOM 1936 O O . SER A 1 238 ? -8.495 -4.351 14.873 1.00 98.25 238 SER A O 1
ATOM 1938 N N . ILE A 1 239 ? -10.488 -5.270 14.502 1.00 98.06 239 ILE A N 1
ATOM 1939 C CA . ILE A 1 239 ? -10.185 -6.547 15.147 1.00 98.06 239 ILE A CA 1
ATOM 1940 C C . ILE A 1 239 ? -9.401 -7.430 14.175 1.00 98.06 239 ILE A C 1
ATOM 1942 O O . ILE A 1 239 ? -9.778 -7.587 13.011 1.00 98.06 239 ILE A O 1
ATOM 1946 N N . HIS A 1 240 ? -8.305 -8.024 14.641 1.00 95.44 240 HIS A N 1
ATOM 1947 C CA . HIS A 1 240 ? -7.477 -8.920 13.849 1.00 95.44 240 HIS A CA 1
ATOM 1948 C C . HIS A 1 240 ? -8.236 -10.207 13.476 1.00 95.44 240 HIS A C 1
ATOM 1950 O O . HIS A 1 240 ? -9.013 -10.759 14.260 1.00 95.44 240 HIS A O 1
ATOM 1956 N N . LYS A 1 241 ? -7.985 -10.719 12.263 1.00 91.50 241 LYS A N 1
ATOM 1957 C CA . LYS A 1 241 ? -8.678 -11.898 11.719 1.00 91.50 241 LYS A CA 1
ATOM 1958 C C . LYS A 1 241 ? -8.471 -13.158 12.567 1.00 91.50 241 LYS A C 1
ATOM 1960 O O . LYS A 1 241 ? -9.419 -13.898 12.790 1.00 91.50 241 LYS A O 1
ATOM 1965 N N . LYS A 1 242 ? -7.226 -13.405 12.993 1.00 87.50 242 LYS A N 1
ATOM 1966 C CA . LYS A 1 242 ? -6.805 -14.607 13.745 1.00 87.50 242 LYS A CA 1
ATOM 1967 C C . LYS A 1 242 ? -6.426 -14.330 15.207 1.00 87.50 242 LYS A C 1
ATOM 1969 O O . LYS A 1 242 ? -6.964 -14.962 16.102 1.00 87.50 242 LYS A O 1
ATOM 1974 N N . HIS A 1 243 ? -5.506 -13.395 15.445 1.00 90.38 243 HIS A N 1
ATOM 1975 C CA . HIS A 1 243 ? -5.059 -13.028 16.792 1.00 90.38 243 HIS A CA 1
ATOM 1976 C C . HIS A 1 243 ? -6.138 -12.314 17.630 1.00 90.38 243 HIS A C 1
ATOM 1978 O O . HIS A 1 243 ? -7.006 -11.642 17.063 1.00 90.38 243 HIS A O 1
ATOM 1984 N N . PRO A 1 244 ? -6.074 -12.405 18.973 1.00 93.19 244 PRO A N 1
ATOM 1985 C CA . PRO A 1 244 ? -7.019 -11.764 19.890 1.00 93.19 244 PRO A CA 1
ATOM 1986 C C . PRO A 1 244 ? -6.715 -10.268 20.090 1.00 93.19 244 PRO A C 1
ATOM 1988 O O . PRO A 1 244 ? -6.870 -9.744 21.190 1.00 93.19 244 PRO A O 1
ATOM 1991 N N . TYR A 1 245 ? -6.262 -9.583 19.040 1.00 97.44 245 TYR A N 1
ATOM 1992 C CA . TYR A 1 245 ? -5.849 -8.183 19.089 1.00 97.44 245 TYR A CA 1
ATOM 1993 C C . TYR A 1 245 ? -6.788 -7.303 18.277 1.00 97.44 245 TYR A C 1
ATOM 1995 O O . TYR A 1 245 ? -7.279 -7.714 17.224 1.00 97.44 245 TYR A O 1
ATOM 2003 N N . ALA A 1 246 ? -6.997 -6.079 18.743 1.00 98.12 246 ALA A N 1
ATOM 2004 C CA . ALA A 1 246 ? -7.465 -4.978 17.922 1.00 98.12 246 ALA A CA 1
ATOM 2005 C C . ALA A 1 246 ? -6.290 -4.053 17.582 1.00 98.12 246 ALA A C 1
ATOM 2007 O O . ALA A 1 246 ? -5.274 -4.017 18.276 1.00 98.12 246 ALA A O 1
ATOM 2008 N N . VAL A 1 247 ? -6.422 -3.332 16.474 1.00 98.44 247 VAL A N 1
ATOM 2009 C CA . VAL A 1 247 ? -5.413 -2.385 16.004 1.00 98.44 247 VAL A CA 1
ATOM 2010 C C . VAL A 1 247 ? -5.407 -1.169 16.922 1.00 98.44 247 VAL A C 1
ATOM 2012 O O . VAL A 1 247 ? -6.440 -0.519 17.068 1.00 98.44 247 VAL A O 1
ATOM 2015 N N . ILE A 1 248 ? -4.266 -0.837 17.519 1.00 98.19 248 ILE A N 1
ATOM 2016 C CA . ILE A 1 248 ? -4.153 0.283 18.465 1.00 98.19 248 ILE A CA 1
ATOM 2017 C C . ILE A 1 248 ? -3.061 1.272 18.038 1.00 98.19 248 ILE A C 1
ATOM 2019 O O . ILE A 1 248 ? -2.080 0.846 17.417 1.00 98.19 248 ILE A O 1
ATOM 2023 N N . PRO A 1 249 ? -3.206 2.569 18.366 1.00 97.81 249 PRO A N 1
ATOM 2024 C CA . PRO A 1 249 ? -2.124 3.547 18.298 1.00 97.81 249 PRO A CA 1
ATOM 2025 C C . PRO A 1 249 ? -0.871 3.106 19.046 1.00 97.81 249 PRO A C 1
ATOM 2027 O O . PRO A 1 249 ? -0.952 2.534 20.132 1.00 97.81 249 PRO A O 1
ATOM 2030 N N . LEU A 1 250 ? 0.283 3.426 18.471 1.00 97.88 250 LEU A N 1
ATOM 2031 C CA . LEU A 1 250 ? 1.586 3.369 19.119 1.00 97.88 250 LEU A CA 1
ATOM 2032 C C . LEU A 1 250 ? 2.146 4.783 19.254 1.00 97.88 250 LEU A C 1
ATOM 2034 O O . LEU A 1 250 ? 1.931 5.636 18.390 1.00 97.88 250 LEU A O 1
ATOM 2038 N N . ASP A 1 251 ? 2.905 5.003 20.321 1.00 96.69 251 ASP A N 1
ATOM 2039 C CA . ASP A 1 251 ? 3.656 6.235 20.519 1.00 96.69 251 ASP A CA 1
ATOM 2040 C C . ASP A 1 251 ? 4.806 6.319 19.499 1.00 96.69 251 ASP A C 1
ATOM 2042 O O . ASP A 1 251 ? 5.698 5.470 19.477 1.00 96.69 251 ASP A O 1
ATOM 2046 N N . LYS A 1 252 ? 4.790 7.348 18.641 1.00 95.38 252 LYS A N 1
ATOM 2047 C CA . LYS A 1 252 ? 5.835 7.587 17.630 1.00 95.38 252 LYS A CA 1
ATOM 2048 C C . LYS A 1 252 ? 7.175 8.007 18.248 1.00 95.38 252 LYS A C 1
ATOM 2050 O O . LYS A 1 252 ? 8.211 7.937 17.584 1.00 95.38 252 LYS A O 1
ATOM 2055 N N . ASP A 1 253 ? 7.178 8.491 19.487 1.00 96.00 253 ASP A N 1
ATOM 2056 C CA . ASP A 1 253 ? 8.384 8.868 20.226 1.00 96.00 253 ASP A CA 1
ATOM 2057 C C . ASP A 1 253 ? 8.978 7.695 21.009 1.00 96.00 253 ASP A C 1
ATOM 2059 O O . ASP A 1 253 ? 10.174 7.696 21.300 1.00 96.00 253 ASP A O 1
ATOM 2063 N N . ASN A 1 254 ? 8.184 6.651 21.246 1.00 97.25 254 ASN A N 1
ATOM 2064 C CA . ASN A 1 254 ? 8.611 5.424 21.903 1.00 97.25 254 ASN A CA 1
ATOM 2065 C C . ASN A 1 254 ? 7.832 4.211 21.370 1.00 97.25 254 ASN A C 1
ATOM 2067 O O . ASN A 1 254 ? 6.875 3.735 21.987 1.00 97.25 254 ASN A O 1
ATOM 2071 N N . ILE A 1 255 ? 8.245 3.693 20.211 1.00 98.19 255 ILE A N 1
ATOM 2072 C CA . ILE A 1 255 ? 7.519 2.611 19.540 1.00 98.19 255 ILE A CA 1
ATOM 2073 C C . ILE A 1 255 ? 7.698 1.302 20.309 1.00 98.19 255 ILE A C 1
ATOM 2075 O O . ILE A 1 255 ? 8.728 0.627 20.222 1.00 98.19 255 ILE A O 1
ATOM 2079 N N . LYS A 1 256 ? 6.654 0.937 21.055 1.00 98.12 256 LYS A N 1
ATOM 2080 C CA . LYS A 1 256 ? 6.578 -0.303 21.824 1.00 98.12 256 LYS A CA 1
ATOM 2081 C C . LYS A 1 256 ? 5.216 -0.957 21.663 1.00 98.12 256 LYS A C 1
ATOM 2083 O O . LYS A 1 256 ? 4.193 -0.367 21.990 1.00 98.12 256 LYS A O 1
ATOM 2088 N N . ILE A 1 257 ? 5.213 -2.199 21.188 1.00 98.19 257 ILE A N 1
ATOM 2089 C CA . ILE A 1 257 ? 4.021 -3.040 21.130 1.00 98.19 257 ILE A CA 1
ATOM 2090 C C . ILE A 1 257 ? 3.654 -3.456 22.555 1.00 98.19 257 ILE A C 1
ATOM 2092 O O . ILE A 1 257 ? 4.425 -4.144 23.233 1.00 98.19 257 ILE A O 1
ATOM 2096 N N . ASP A 1 258 ? 2.448 -3.075 22.965 1.00 97.56 258 ASP A N 1
ATOM 2097 C CA . ASP A 1 258 ? 1.807 -3.493 24.208 1.00 97.56 258 ASP A CA 1
ATOM 2098 C C . ASP A 1 258 ? 0.676 -4.482 23.886 1.00 97.56 258 ASP A C 1
ATOM 2100 O O . ASP A 1 258 ? -0.402 -4.109 23.415 1.00 97.56 258 ASP A O 1
ATOM 2104 N N . PHE A 1 259 ? 0.944 -5.773 24.104 1.00 97.75 259 PHE A N 1
ATOM 2105 C CA . PHE A 1 259 ? -0.012 -6.838 23.799 1.00 97.75 259 PHE A CA 1
ATOM 2106 C C . PHE A 1 259 ? -1.256 -6.802 24.690 1.00 97.75 259 PHE A C 1
ATOM 2108 O O . PHE A 1 259 ? -2.326 -7.198 24.228 1.00 97.75 259 PHE A O 1
ATOM 2115 N N . GLU A 1 260 ? -1.137 -6.334 25.935 1.00 97.50 260 GLU A N 1
ATOM 2116 C CA . GLU A 1 260 ? -2.273 -6.268 26.856 1.00 97.50 260 GLU A CA 1
ATOM 2117 C C . GLU A 1 260 ? -3.201 -5.116 26.475 1.00 97.50 260 GLU A C 1
ATOM 2119 O O . GLU A 1 260 ? -4.412 -5.319 26.394 1.00 97.50 260 GLU A O 1
ATOM 2124 N N . LYS A 1 261 ? -2.656 -3.944 26.118 1.00 97.75 261 LYS A N 1
ATOM 2125 C CA . LYS A 1 261 ? -3.467 -2.838 25.574 1.00 97.75 261 LYS A CA 1
ATOM 2126 C C . LYS A 1 261 ? -4.128 -3.190 24.244 1.00 97.75 261 LYS A C 1
ATOM 2128 O O . LYS A 1 261 ? -5.236 -2.736 23.973 1.00 97.75 261 LYS A O 1
ATOM 2133 N N . ALA A 1 262 ? -3.466 -3.992 23.412 1.00 97.81 262 ALA A N 1
ATOM 2134 C CA . ALA A 1 262 ? -4.011 -4.412 22.125 1.00 97.81 262 ALA A CA 1
ATOM 2135 C C . ALA A 1 262 ? -5.072 -5.513 22.241 1.00 97.81 262 ALA A C 1
ATOM 2137 O O . ALA A 1 262 ? -5.778 -5.785 21.266 1.00 97.81 262 ALA A O 1
ATOM 2138 N N . LYS A 1 263 ? -5.165 -6.196 23.386 1.00 97.31 263 LYS A N 1
ATOM 2139 C CA . LYS A 1 263 ? -6.059 -7.336 23.576 1.00 97.31 263 LYS A CA 1
ATOM 2140 C C . LYS A 1 263 ? -7.513 -6.903 23.419 1.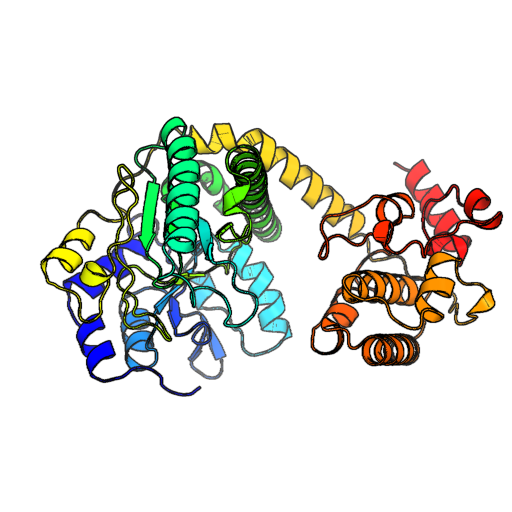00 97.31 263 LYS A C 1
ATOM 2142 O O . LYS A 1 263 ? -7.970 -5.946 24.030 1.00 97.31 263 LYS A O 1
ATOM 2147 N N . TYR A 1 264 ? -8.242 -7.629 22.585 1.00 93.12 264 TYR A N 1
ATOM 2148 C CA . TYR A 1 264 ? -9.672 -7.443 22.391 1.00 93.12 264 TYR A CA 1
ATOM 2149 C C . TYR A 1 264 ? -10.457 -8.244 23.454 1.00 93.12 264 TYR A C 1
ATOM 2151 O O . TYR A 1 264 ? -10.155 -9.433 23.620 1.00 93.12 264 TYR A O 1
ATOM 2159 N N . PRO A 1 265 ? -11.478 -7.667 24.129 1.00 95.81 265 PRO A N 1
ATOM 2160 C CA . PRO A 1 265 ? -12.024 -6.304 23.987 1.00 95.81 265 PRO A CA 1
ATOM 2161 C C . PRO A 1 265 ? -11.124 -5.176 24.514 1.00 95.81 265 PRO A C 1
ATOM 2163 O O . PRO A 1 265 ? -10.471 -5.338 25.540 1.00 95.81 265 PRO A O 1
ATOM 2166 N N . LEU A 1 266 ? -11.140 -4.021 23.832 1.00 97.50 266 LEU A N 1
ATOM 2167 C CA . LEU A 1 266 ? -10.329 -2.853 24.200 1.00 97.50 266 LEU A CA 1
ATOM 2168 C C . LEU A 1 266 ? -10.839 -2.170 25.475 1.00 97.50 266 LEU A C 1
ATOM 2170 O O . LEU A 1 266 ? -12.045 -2.061 25.697 1.00 97.50 266 LEU A O 1
ATOM 2174 N N . SER A 1 267 ? -9.913 -1.645 26.278 1.00 97.38 267 SER A N 1
ATOM 2175 C CA . SER A 1 267 ? -10.248 -0.790 27.417 1.00 97.38 267 SER A CA 1
ATOM 2176 C C . SER A 1 267 ? -10.639 0.621 26.966 1.00 97.38 267 SER A C 1
ATOM 2178 O O . SER A 1 267 ? -10.215 1.101 25.913 1.00 97.38 267 SER A O 1
ATOM 2180 N N . GLN A 1 268 ? -11.398 1.330 27.805 1.00 97.31 268 GLN A N 1
ATOM 2181 C CA . GLN A 1 268 ? -11.770 2.722 27.536 1.00 97.31 268 GLN A CA 1
ATOM 2182 C C . GLN A 1 268 ? -10.547 3.648 27.429 1.00 97.31 268 GLN A C 1
ATOM 2184 O O . GLN A 1 268 ? -10.564 4.599 26.654 1.00 97.31 268 GLN A O 1
ATOM 2189 N N . GLU A 1 269 ? -9.476 3.369 28.182 1.00 96.94 269 GLU A N 1
ATOM 2190 C CA . GLU A 1 269 ? -8.206 4.102 28.079 1.00 96.94 269 GLU A CA 1
ATOM 2191 C C . GLU A 1 269 ? -7.643 4.021 26.656 1.00 96.94 269 GLU A C 1
ATOM 2193 O O . GLU A 1 269 ? -7.273 5.040 26.080 1.00 96.94 269 GLU A O 1
ATOM 2198 N N . VAL A 1 270 ? -7.636 2.822 26.065 1.00 97.31 270 VAL A N 1
ATOM 2199 C CA . VAL A 1 270 ? -7.128 2.607 24.708 1.00 97.31 270 VAL A CA 1
ATOM 2200 C C . VAL A 1 270 ? -8.042 3.257 23.672 1.00 97.31 270 VAL A C 1
ATOM 2202 O O . VAL A 1 270 ? -7.542 3.890 22.747 1.00 97.31 270 VAL A O 1
ATOM 2205 N N . ILE A 1 271 ? -9.365 3.170 23.829 1.00 97.88 271 ILE A N 1
ATOM 2206 C CA . ILE A 1 271 ? -10.317 3.805 22.901 1.00 97.88 271 ILE A CA 1
ATOM 2207 C C . ILE A 1 271 ? -10.110 5.328 22.860 1.00 97.88 271 ILE A C 1
ATOM 2209 O O . ILE A 1 271 ? -10.051 5.905 21.772 1.00 97.88 271 ILE A O 1
ATOM 2213 N N . LYS A 1 272 ? -9.880 5.966 24.016 1.00 96.56 272 LYS A N 1
ATOM 2214 C CA . LYS A 1 272 ? -9.612 7.412 24.109 1.00 96.56 272 LYS A CA 1
ATOM 2215 C C . LYS A 1 272 ? -8.352 7.861 23.372 1.00 96.56 272 LYS A C 1
ATOM 2217 O O . LYS A 1 272 ? -8.306 8.989 22.893 1.00 96.56 272 LYS A O 1
ATOM 2222 N N . THR A 1 273 ? -7.353 6.989 23.198 1.00 94.94 273 THR A N 1
ATOM 2223 C CA . THR A 1 273 ? -6.171 7.318 22.370 1.00 94.94 273 THR A CA 1
ATOM 2224 C C . THR A 1 273 ? -6.535 7.603 20.910 1.00 94.94 273 THR A C 1
ATOM 2226 O O . THR A 1 273 ? -5.775 8.242 20.188 1.00 94.94 273 THR A O 1
ATOM 2229 N N . GLY A 1 274 ? -7.719 7.164 20.475 1.00 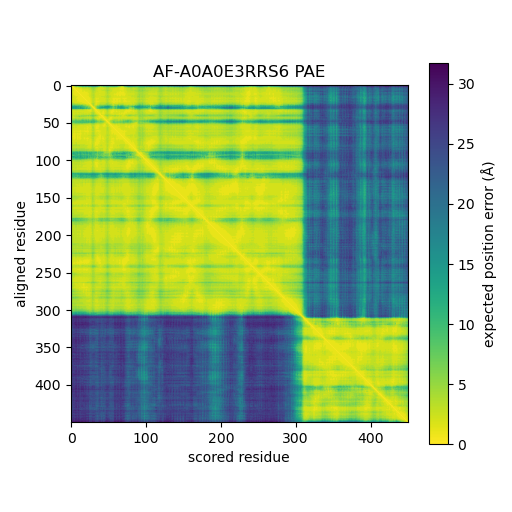93.88 274 GLY A N 1
ATOM 2230 C CA . GLY A 1 274 ? -8.260 7.457 19.161 1.00 93.88 274 GLY A CA 1
ATOM 2231 C C . GLY A 1 274 ? -8.647 8.919 18.962 1.00 93.88 274 GLY A C 1
ATOM 2232 O O . GLY A 1 274 ? -8.694 9.341 17.817 1.00 93.88 274 GLY A O 1
ATOM 2233 N N . GLU A 1 275 ? -8.906 9.715 20.003 1.00 91.94 275 GLU A N 1
ATOM 2234 C CA . GLU A 1 275 ? -9.412 11.092 19.852 1.00 91.94 275 GLU A CA 1
ATOM 2235 C C . GLU A 1 275 ? -8.422 12.018 19.128 1.00 91.94 275 GLU A C 1
ATOM 2237 O O . GLU A 1 275 ? -8.819 12.742 18.216 1.00 91.94 275 GLU A O 1
ATOM 2242 N N . SER A 1 276 ? -7.135 11.931 19.470 1.00 90.06 276 SER A N 1
ATOM 2243 C CA . SER A 1 276 ? -6.044 12.706 18.860 1.00 90.06 276 SER A CA 1
ATOM 2244 C C . SER A 1 276 ? -5.388 12.007 17.664 1.00 90.06 276 SER A C 1
ATOM 2246 O O . SER A 1 276 ? -4.399 12.487 17.113 1.00 90.06 276 SER A O 1
ATOM 2248 N N . TRP A 1 277 ? -5.903 10.845 17.252 1.00 94.12 277 TRP A N 1
ATOM 2249 C CA . TRP A 1 277 ? -5.306 10.091 16.158 1.00 94.12 277 TRP A CA 1
ATOM 2250 C C . TRP A 1 277 ? -5.647 10.692 14.795 1.00 94.12 277 TRP A C 1
ATOM 2252 O O . TRP A 1 277 ? -6.822 10.889 14.475 1.00 94.12 277 TRP A O 1
ATOM 2262 N N . TYR A 1 278 ? -4.638 10.866 13.943 1.00 93.75 278 TYR A N 1
ATOM 2263 C CA . TYR A 1 278 ? -4.792 11.298 12.552 1.00 93.75 278 TYR A CA 1
ATOM 2264 C C . TYR A 1 278 ? -5.479 12.673 12.409 1.00 93.75 278 TYR A C 1
ATOM 2266 O O . TYR A 1 278 ? -6.410 12.823 11.621 1.00 93.75 278 TYR A O 1
ATOM 2274 N N . THR A 1 279 ? -5.062 13.656 13.216 1.00 92.50 279 THR A N 1
ATOM 2275 C CA . THR A 1 279 ? -5.662 15.009 13.268 1.00 92.50 279 THR A CA 1
ATOM 2276 C C . THR A 1 279 ? -4.724 16.133 12.830 1.00 92.50 279 THR A C 1
ATOM 2278 O O . THR A 1 279 ? -5.191 17.203 12.456 1.00 92.50 279 THR A O 1
ATOM 2281 N N . GLU A 1 280 ? -3.413 15.910 12.876 1.00 93.56 280 GLU A N 1
ATOM 2282 C CA . GLU A 1 280 ? -2.382 16.905 12.572 1.00 93.56 280 GLU A CA 1
ATOM 2283 C C . GLU A 1 280 ? -1.515 16.478 11.384 1.00 93.56 280 GLU A C 1
ATOM 2285 O O . GLU A 1 280 ? -1.341 15.284 11.107 1.00 93.56 280 GLU A O 1
ATOM 2290 N N . TYR A 1 281 ? -0.978 17.465 10.667 1.00 96.06 281 TYR A N 1
ATOM 2291 C CA . TYR A 1 281 ? -0.028 17.254 9.581 1.00 96.06 281 TYR A CA 1
ATOM 2292 C C . TYR A 1 281 ? 0.767 18.521 9.262 1.00 96.06 281 TYR A C 1
ATOM 2294 O O . TYR A 1 281 ? 0.347 19.643 9.548 1.00 96.06 281 TYR A O 1
ATOM 2302 N N . ASP A 1 282 ? 1.923 18.321 8.641 1.00 97.31 282 ASP A N 1
ATOM 2303 C CA . ASP A 1 282 ? 2.831 19.367 8.193 1.00 97.31 282 ASP A CA 1
ATOM 2304 C C . ASP A 1 282 ? 2.370 19.928 6.840 1.00 97.31 282 ASP A C 1
ATOM 2306 O O . ASP A 1 282 ? 1.999 19.178 5.936 1.00 97.31 282 ASP A O 1
ATOM 2310 N N . LYS A 1 283 ? 2.422 21.258 6.694 1.00 95.44 283 LYS A N 1
ATOM 2311 C CA . LYS A 1 283 ? 2.005 21.998 5.483 1.00 95.44 283 LYS A CA 1
ATOM 2312 C C . LYS A 1 283 ? 3.166 22.680 4.754 1.00 95.44 283 LYS A C 1
ATOM 2314 O O . LYS A 1 283 ? 2.956 23.462 3.835 1.00 95.44 283 LYS A O 1
ATOM 2319 N N . ASP A 1 284 ? 4.398 22.428 5.189 1.00 94.75 284 ASP A N 1
ATOM 2320 C CA . ASP A 1 284 ? 5.600 23.105 4.689 1.00 94.75 284 ASP A CA 1
ATOM 2321 C C . ASP A 1 284 ? 6.202 22.451 3.431 1.00 94.75 284 ASP A C 1
ATOM 2323 O O . ASP A 1 284 ? 7.254 22.877 2.958 1.00 94.75 284 ASP A O 1
ATOM 2327 N N . ASN A 1 285 ? 5.532 21.430 2.879 1.00 94.69 285 ASN A N 1
ATOM 2328 C CA . ASN A 1 285 ? 5.923 20.676 1.684 1.00 94.69 285 ASN A CA 1
ATOM 2329 C C . ASN A 1 285 ? 7.319 20.025 1.746 1.00 94.69 285 ASN A C 1
ATOM 2331 O O . ASN A 1 285 ? 7.799 19.530 0.723 1.00 94.69 285 ASN A O 1
ATOM 2335 N N . LYS A 1 286 ? 7.964 19.941 2.920 1.00 97.19 286 LYS A N 1
ATOM 2336 C CA . LYS A 1 286 ? 9.293 19.313 3.053 1.00 97.19 286 LYS A CA 1
ATOM 2337 C C . LYS A 1 286 ? 9.311 17.866 2.583 1.00 97.19 286 LYS A C 1
ATOM 2339 O O . LYS A 1 286 ? 10.275 17.442 1.953 1.00 97.19 286 LYS A O 1
ATOM 2344 N N . PHE A 1 287 ? 8.236 17.121 2.842 1.00 97.38 287 PHE A N 1
ATOM 2345 C CA . PHE A 1 287 ? 8.121 15.739 2.382 1.00 97.38 287 PHE A CA 1
ATOM 2346 C C . PHE A 1 287 ? 8.075 15.635 0.853 1.00 97.38 287 PHE A C 1
ATOM 2348 O O . PHE A 1 287 ? 8.741 14.781 0.275 1.00 97.38 287 PHE A O 1
ATOM 2355 N N . LEU A 1 288 ? 7.357 16.539 0.179 1.00 97.31 288 LEU A N 1
ATOM 2356 C CA . LEU A 1 288 ? 7.325 16.586 -1.285 1.00 97.31 288 LEU A CA 1
ATOM 2357 C C . LEU A 1 288 ? 8.682 16.986 -1.872 1.00 97.31 288 LEU A C 1
ATOM 2359 O O . LEU A 1 288 ? 9.117 16.367 -2.840 1.00 97.31 288 LEU A O 1
ATOM 2363 N N . ALA A 1 289 ? 9.374 17.949 -1.259 1.00 97.81 289 ALA A N 1
ATOM 2364 C CA . ALA A 1 289 ? 10.733 18.321 -1.656 1.00 97.81 289 ALA A CA 1
ATOM 2365 C C . ALA A 1 289 ? 11.715 17.146 -1.493 1.00 97.81 289 ALA A C 1
ATOM 2367 O O . ALA A 1 289 ? 12.509 16.868 -2.387 1.00 97.81 289 ALA A O 1
ATOM 2368 N N . TYR A 1 290 ? 11.617 16.394 -0.391 1.00 98.25 290 TYR A N 1
ATOM 2369 C CA . TYR A 1 290 ? 12.395 15.168 -0.190 1.00 98.25 290 TYR A CA 1
ATOM 2370 C C . TYR A 1 290 ? 12.106 14.104 -1.265 1.00 98.25 290 TYR A C 1
ATOM 2372 O O . TYR A 1 290 ? 13.012 13.394 -1.704 1.00 98.25 290 TYR A O 1
ATOM 2380 N N . LEU A 1 291 ? 10.850 13.992 -1.708 1.00 97.88 291 LEU A N 1
ATOM 2381 C CA . LEU A 1 291 ? 10.430 13.015 -2.713 1.00 97.88 291 LEU A CA 1
ATOM 2382 C C . LEU A 1 291 ? 10.813 13.369 -4.153 1.00 97.88 291 LEU A C 1
ATOM 2384 O O . LEU A 1 291 ? 10.784 12.478 -5.002 1.00 97.88 291 LEU A O 1
ATOM 2388 N N . GLU A 1 292 ? 11.170 14.616 -4.454 1.00 97.69 292 GLU A N 1
ATOM 2389 C CA . GLU A 1 292 ? 11.471 15.095 -5.810 1.00 97.69 292 GLU A CA 1
ATOM 2390 C C . GLU A 1 292 ? 12.416 14.182 -6.629 1.00 97.69 292 GLU A C 1
ATOM 2392 O O . GLU A 1 292 ? 12.055 13.824 -7.760 1.00 97.69 292 GLU A O 1
ATOM 2397 N N . PRO A 1 293 ? 13.572 13.715 -6.106 1.00 96.69 293 PRO A N 1
ATOM 2398 C CA . PRO A 1 293 ? 14.432 12.788 -6.847 1.00 96.69 293 PRO A CA 1
ATOM 2399 C C . PRO A 1 293 ? 13.753 11.439 -7.139 1.00 96.69 293 PRO A C 1
ATOM 2401 O O . PRO A 1 293 ? 13.912 10.882 -8.230 1.00 96.69 293 PRO A O 1
ATOM 2404 N N . TYR A 1 294 ? 12.950 10.921 -6.207 1.00 97.25 294 TYR A N 1
ATOM 2405 C CA . TYR A 1 294 ? 12.226 9.658 -6.376 1.00 97.25 294 TYR A CA 1
ATOM 2406 C C . TYR A 1 294 ? 11.078 9.789 -7.380 1.00 97.25 294 TYR A C 1
ATOM 2408 O O . TYR A 1 294 ? 10.880 8.892 -8.203 1.00 97.25 294 TYR A O 1
ATOM 2416 N N . LEU A 1 295 ? 10.363 10.917 -7.352 1.00 95.56 295 LEU A N 1
ATOM 2417 C CA . LEU A 1 295 ? 9.305 11.263 -8.303 1.00 95.56 295 LEU A CA 1
ATOM 2418 C C . LEU A 1 295 ? 9.867 11.413 -9.717 1.00 95.56 295 LEU A C 1
ATOM 2420 O O . LEU A 1 295 ? 9.320 10.840 -10.659 1.00 95.56 295 LEU A O 1
ATOM 2424 N N . SER A 1 296 ? 10.997 12.106 -9.863 1.00 91.94 296 SER A N 1
ATOM 2425 C CA . SER A 1 296 ? 11.696 12.249 -11.146 1.00 91.94 296 SER A CA 1
ATOM 2426 C C . SER A 1 296 ? 12.094 10.883 -11.698 1.00 91.94 296 SER A C 1
ATOM 2428 O O . SER A 1 296 ? 11.782 10.540 -12.841 1.00 91.94 296 SER A O 1
ATOM 2430 N N . LYS A 1 297 ? 12.685 10.033 -10.850 1.00 85.44 297 LYS A N 1
ATOM 2431 C CA . LYS A 1 297 ? 13.080 8.682 -11.246 1.00 85.44 297 LYS A CA 1
ATOM 2432 C C . LYS A 1 297 ? 11.884 7.801 -11.621 1.00 85.44 297 LYS A C 1
ATOM 2434 O O . LYS A 1 297 ? 11.954 7.052 -12.592 1.00 85.44 297 LYS A O 1
ATOM 2439 N N . ALA A 1 298 ? 10.796 7.856 -10.855 1.00 86.56 298 ALA A N 1
ATOM 2440 C CA . ALA A 1 298 ? 9.564 7.128 -11.154 1.00 86.56 298 ALA A CA 1
ATOM 2441 C C . ALA A 1 298 ? 8.901 7.618 -12.448 1.00 86.56 298 ALA A C 1
ATOM 2443 O O . ALA A 1 298 ? 8.404 6.796 -13.215 1.00 86.56 298 ALA A O 1
ATOM 2444 N N . THR A 1 299 ? 8.969 8.919 -12.734 1.00 87.12 299 THR A N 1
ATOM 2445 C CA . THR A 1 299 ? 8.504 9.502 -13.999 1.00 87.12 299 THR A CA 1
ATOM 2446 C C . THR A 1 299 ? 9.292 8.939 -15.178 1.00 87.12 299 THR A C 1
ATOM 2448 O O . THR A 1 299 ? 8.693 8.426 -16.120 1.00 87.12 299 THR A O 1
ATOM 2451 N N . GLU A 1 300 ? 10.628 8.946 -15.113 1.00 79.69 300 GLU A N 1
ATOM 2452 C CA . GLU A 1 300 ? 11.470 8.355 -16.161 1.00 79.69 300 GLU A CA 1
ATOM 2453 C C . GLU A 1 300 ? 11.165 6.874 -16.394 1.00 79.69 300 GLU A C 1
ATOM 2455 O O . GLU A 1 300 ? 11.073 6.435 -17.539 1.00 79.69 300 GLU A O 1
ATOM 2460 N N . ASP A 1 301 ? 11.032 6.093 -15.319 1.00 75.44 301 ASP A N 1
ATOM 2461 C CA . ASP A 1 301 ? 10.779 4.656 -15.416 1.00 75.44 301 ASP A CA 1
ATOM 2462 C C . ASP A 1 301 ? 9.393 4.381 -16.020 1.00 75.44 301 ASP A C 1
ATOM 2464 O O . ASP A 1 301 ? 9.264 3.519 -16.890 1.00 75.44 301 ASP A O 1
ATOM 2468 N N . ASN A 1 302 ? 8.371 5.153 -15.640 1.00 76.25 302 ASN A N 1
ATOM 2469 C CA . ASN A 1 302 ? 7.032 5.029 -16.210 1.00 76.25 302 ASN A CA 1
ATOM 2470 C C . ASN A 1 302 ? 6.982 5.479 -17.675 1.00 76.25 302 ASN A C 1
ATOM 2472 O O . ASN A 1 302 ? 6.416 4.772 -18.503 1.00 76.25 302 ASN A O 1
ATOM 2476 N N . ILE A 1 303 ? 7.642 6.583 -18.033 1.00 71.94 303 ILE A N 1
ATOM 2477 C CA . ILE A 1 303 ? 7.785 7.014 -19.430 1.00 71.94 303 ILE A CA 1
ATOM 2478 C C . ILE A 1 303 ? 8.490 5.926 -20.250 1.00 71.94 303 ILE A C 1
ATOM 2480 O O . ILE A 1 303 ? 8.013 5.549 -21.321 1.00 71.94 303 ILE A O 1
ATOM 2484 N N . ARG A 1 304 ? 9.592 5.360 -19.740 1.00 68.88 304 ARG A N 1
ATOM 2485 C CA . ARG A 1 304 ? 10.276 4.227 -20.382 1.00 68.88 304 ARG A CA 1
ATOM 2486 C C . ARG A 1 304 ? 9.353 3.028 -20.538 1.00 68.88 304 ARG A C 1
ATOM 2488 O O . ARG A 1 304 ? 9.408 2.401 -21.585 1.00 68.88 304 ARG A O 1
ATOM 2495 N N . ASN A 1 305 ? 8.513 2.722 -19.552 1.00 65.25 305 ASN A N 1
ATOM 2496 C CA . ASN A 1 305 ? 7.543 1.630 -19.633 1.00 65.25 305 ASN A CA 1
ATOM 2497 C C . ASN A 1 305 ? 6.428 1.908 -20.646 1.00 65.25 305 ASN A C 1
ATOM 2499 O O . ASN A 1 305 ? 6.020 0.982 -21.334 1.00 65.25 305 ASN A O 1
ATOM 2503 N N . ILE A 1 306 ? 5.975 3.156 -20.790 1.00 64.62 306 ILE A N 1
ATOM 2504 C CA . ILE A 1 306 ? 5.005 3.561 -21.820 1.00 64.62 306 ILE A CA 1
ATOM 2505 C C . ILE A 1 306 ? 5.627 3.408 -23.213 1.00 64.62 306 ILE A C 1
ATOM 2507 O O . ILE A 1 306 ? 5.031 2.778 -24.081 1.00 64.62 306 ILE A O 1
ATOM 2511 N N . TYR A 1 307 ? 6.859 3.888 -23.417 1.00 52.53 307 TYR A N 1
ATOM 2512 C CA . TYR A 1 307 ? 7.576 3.727 -24.690 1.00 52.53 307 TYR A CA 1
ATOM 2513 C C . TYR A 1 307 ? 8.030 2.284 -24.959 1.00 52.53 307 TYR A C 1
ATOM 2515 O O . TYR A 1 307 ? 8.123 1.873 -26.112 1.00 52.53 307 TYR A O 1
ATOM 2523 N N . ALA A 1 308 ? 8.313 1.494 -23.922 1.00 52.44 308 ALA A N 1
ATOM 2524 C CA . ALA A 1 308 ? 8.538 0.050 -24.028 1.00 52.44 308 ALA A CA 1
ATOM 2525 C C . ALA A 1 308 ? 7.224 -0.732 -24.201 1.00 52.44 308 ALA A C 1
ATOM 2527 O O . ALA A 1 308 ? 7.259 -1.893 -24.605 1.00 52.44 308 ALA A O 1
ATOM 2528 N N . GLY A 1 309 ? 6.102 -0.083 -23.880 1.00 43.88 309 GLY A N 1
ATOM 2529 C CA . GLY A 1 309 ? 4.723 -0.480 -24.124 1.00 43.88 309 GLY A CA 1
ATOM 2530 C C . GLY A 1 309 ? 4.220 -0.105 -25.518 1.00 43.88 309 GLY A C 1
ATOM 2531 O O . GLY A 1 309 ? 3.050 -0.351 -25.808 1.00 43.88 309 GLY A O 1
ATOM 2532 N N . GLU A 1 310 ? 5.090 0.390 -26.418 1.00 51.72 310 GLU A N 1
ATOM 2533 C CA . GLU A 1 310 ? 4.945 0.043 -27.836 1.00 51.72 310 GLU A CA 1
ATOM 2534 C C . GLU A 1 310 ? 4.676 -1.465 -27.874 1.00 51.72 310 GLU A C 1
ATOM 2536 O O . GLU A 1 310 ? 5.472 -2.235 -27.332 1.00 51.72 310 GLU A O 1
ATOM 2541 N N . SER A 1 311 ? 3.514 -1.862 -28.409 1.00 61.00 311 SER A N 1
ATOM 2542 C CA . SER A 1 311 ? 3.035 -3.247 -28.430 1.00 61.00 311 SER A CA 1
ATOM 2543 C C . SER A 1 311 ? 4.206 -4.203 -28.598 1.00 61.00 311 SER A C 1
ATOM 2545 O O . SER A 1 311 ? 4.964 -4.041 -29.561 1.00 61.00 311 SER A O 1
ATOM 2547 N N . VAL A 1 312 ? 4.362 -5.146 -27.658 1.00 74.94 312 VAL A N 1
ATOM 2548 C CA . VAL A 1 312 ? 5.403 -6.175 -27.716 1.00 74.94 312 VAL A CA 1
ATOM 2549 C C . VAL A 1 312 ? 5.490 -6.652 -29.154 1.00 74.94 312 VAL A C 1
ATOM 2551 O O . VAL A 1 312 ? 4.519 -7.187 -29.686 1.00 74.94 312 VAL A O 1
ATOM 2554 N N . LEU A 1 313 ? 6.623 -6.386 -29.801 1.00 82.44 313 LEU A N 1
ATOM 2555 C CA . LEU A 1 313 ? 6.801 -6.815 -31.174 1.00 82.44 313 LEU A CA 1
ATOM 2556 C C . LEU A 1 313 ? 6.832 -8.328 -31.169 1.00 82.44 313 LEU A C 1
ATOM 2558 O O . LEU A 1 313 ? 7.741 -8.937 -30.598 1.00 82.44 313 LEU A O 1
ATOM 2562 N N . ILE A 1 314 ? 5.798 -8.900 -31.763 1.00 87.81 314 ILE A N 1
ATOM 2563 C CA . ILE A 1 314 ? 5.668 -10.329 -31.958 1.00 87.81 314 ILE A CA 1
ATOM 2564 C C . ILE A 1 314 ? 6.172 -10.615 -33.364 1.00 87.81 314 ILE A C 1
ATOM 2566 O O . ILE A 1 314 ? 5.822 -9.907 -34.307 1.00 87.81 314 ILE A O 1
ATOM 2570 N N . SER A 1 315 ? 7.002 -11.641 -33.485 1.00 88.25 315 SER A N 1
ATOM 2571 C CA . SER A 1 315 ? 7.459 -12.139 -34.770 1.00 88.25 315 SER A CA 1
ATOM 2572 C C . SER A 1 315 ? 6.260 -12.509 -35.633 1.00 88.25 315 SER A C 1
ATOM 2574 O O . SER A 1 315 ? 5.345 -13.200 -35.181 1.00 88.25 315 SER A O 1
ATOM 2576 N N . GLU A 1 316 ? 6.284 -12.072 -36.886 1.00 84.44 316 GLU A N 1
ATOM 2577 C CA . GLU A 1 316 ? 5.319 -12.504 -37.898 1.00 84.44 316 GLU A CA 1
ATOM 2578 C C . GLU A 1 316 ? 5.567 -13.960 -38.330 1.00 84.44 316 GLU A C 1
ATOM 2580 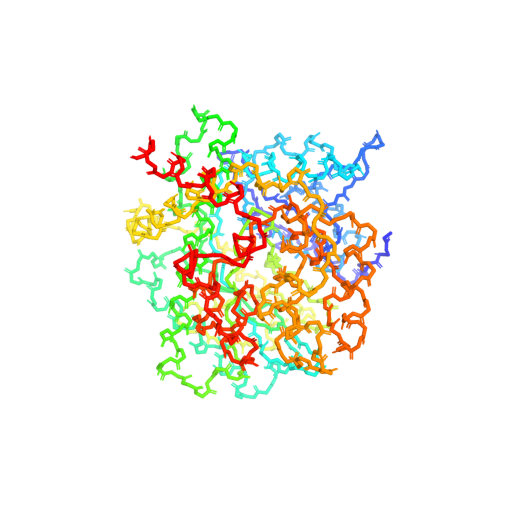O O . GLU A 1 316 ? 4.701 -14.579 -38.944 1.00 84.44 316 GLU A O 1
ATOM 2585 N N . THR A 1 317 ? 6.742 -14.515 -38.005 1.00 84.94 317 THR A N 1
ATOM 2586 C CA . THR A 1 317 ? 7.114 -15.903 -38.287 1.00 84.94 317 THR A CA 1
ATOM 2587 C C . THR A 1 317 ? 7.032 -16.741 -37.016 1.00 84.94 317 THR A C 1
ATOM 2589 O O . THR A 1 317 ? 7.603 -16.400 -35.985 1.00 84.94 317 THR A O 1
ATOM 2592 N N . GLU A 1 318 ? 6.338 -17.876 -37.072 1.00 87.69 318 GLU A N 1
ATOM 2593 C CA . GLU A 1 318 ? 6.268 -18.785 -35.929 1.00 87.69 318 GLU A CA 1
ATOM 2594 C C . GLU A 1 318 ? 7.565 -19.595 -35.801 1.00 87.69 318 GLU A C 1
ATOM 2596 O O . GLU A 1 318 ? 7.835 -20.512 -36.579 1.00 87.69 318 GLU A O 1
ATOM 2601 N N . HIS A 1 319 ? 8.367 -19.292 -34.782 1.00 87.62 319 HIS A N 1
ATOM 2602 C CA . HIS A 1 319 ? 9.590 -20.038 -34.495 1.00 87.62 319 HIS A CA 1
ATOM 2603 C C . HIS A 1 319 ? 9.324 -21.146 -33.475 1.00 87.62 319 HIS A C 1
ATOM 2605 O O . HIS A 1 319 ? 9.437 -20.933 -32.272 1.00 87.62 319 HIS A O 1
ATOM 2611 N N . ILE A 1 320 ? 8.981 -22.343 -33.953 1.00 85.38 320 ILE A N 1
ATOM 2612 C CA . ILE A 1 320 ? 8.692 -23.514 -33.100 1.00 85.38 320 ILE A CA 1
ATOM 2613 C C . ILE A 1 320 ? 9.856 -24.514 -33.000 1.00 85.38 320 ILE A C 1
ATOM 2615 O O . ILE A 1 320 ? 9.767 -25.486 -32.251 1.00 85.38 320 ILE A O 1
ATOM 2619 N N . ASN A 1 321 ? 10.940 -24.286 -33.748 1.00 88.56 321 ASN A N 1
ATOM 2620 C CA . ASN A 1 321 ? 12.093 -25.179 -33.797 1.00 88.56 321 ASN A CA 1
ATOM 2621 C C . ASN A 1 321 ? 13.015 -24.968 -32.584 1.00 88.56 321 ASN A C 1
ATOM 2623 O O . ASN A 1 321 ? 13.668 -23.931 -32.448 1.00 88.56 321 ASN A O 1
ATOM 2627 N N . PHE A 1 322 ? 13.076 -25.960 -31.699 1.00 86.00 322 PHE A N 1
ATOM 2628 C CA . PHE A 1 322 ? 13.788 -25.865 -30.427 1.00 86.00 322 PHE A CA 1
ATOM 2629 C C . PHE A 1 322 ? 15.307 -25.701 -30.599 1.00 86.00 322 PHE A C 1
ATOM 2631 O O . PHE A 1 322 ? 15.952 -24.972 -29.839 1.00 86.00 322 PHE A O 1
ATOM 2638 N N . GLU A 1 323 ? 15.883 -26.338 -31.614 1.00 88.00 323 GLU A N 1
ATOM 2639 C CA . GLU A 1 323 ? 17.307 -26.298 -31.946 1.00 88.00 323 GLU A CA 1
ATOM 2640 C C . GLU A 1 323 ? 17.781 -24.889 -32.337 1.00 88.00 323 GLU A C 1
ATOM 2642 O O . GLU A 1 323 ? 18.964 -24.568 -32.201 1.00 88.00 323 GLU A O 1
ATOM 2647 N N . GLU A 1 324 ? 16.861 -24.028 -32.776 1.00 89.56 324 GLU A N 1
ATOM 2648 C CA . GLU A 1 324 ? 17.145 -22.651 -33.189 1.00 89.56 324 GLU A CA 1
ATOM 2649 C C . GLU A 1 324 ? 17.093 -21.647 -32.033 1.00 89.56 324 GLU A C 1
ATOM 2651 O O . GLU A 1 324 ? 17.541 -20.504 -32.182 1.00 89.56 324 GLU A O 1
ATOM 2656 N N . TYR A 1 325 ? 16.582 -22.066 -30.872 1.00 95.06 325 TYR A N 1
ATOM 2657 C CA . TYR A 1 325 ? 16.464 -21.209 -29.698 1.00 95.06 325 TYR A CA 1
ATOM 2658 C C . TYR A 1 325 ? 17.838 -20.826 -29.136 1.00 95.06 325 TYR A C 1
ATOM 2660 O O . TYR A 1 325 ? 18.808 -21.575 -29.271 1.00 95.06 325 TYR A O 1
ATOM 2668 N N . PRO A 1 326 ? 17.956 -19.678 -28.450 1.00 95.38 326 PRO A N 1
ATOM 2669 C CA . PRO A 1 326 ? 19.207 -19.269 -27.839 1.00 95.38 326 PRO A CA 1
ATOM 2670 C C . PRO A 1 326 ? 19.606 -20.220 -26.704 1.00 95.38 326 PRO A C 1
ATOM 2672 O O . PRO A 1 326 ? 18.735 -20.794 -26.039 1.00 95.38 326 PRO A O 1
ATOM 2675 N N . PRO A 1 327 ? 20.914 -20.330 -26.398 1.00 94.94 327 PRO A N 1
ATOM 2676 C CA . PRO A 1 327 ? 21.416 -21.242 -25.372 1.00 94.94 327 PRO A CA 1
ATOM 2677 C C . PRO A 1 327 ? 20.725 -21.108 -24.012 1.00 94.94 327 PRO A C 1
ATOM 2679 O O . PRO A 1 327 ? 20.474 -22.112 -23.357 1.00 94.94 327 PRO A O 1
ATOM 2682 N N . CYS A 1 328 ? 20.375 -19.888 -23.588 1.00 95.12 328 CYS A N 1
ATOM 2683 C CA . CYS A 1 328 ? 19.664 -19.665 -22.328 1.00 95.12 328 CYS A CA 1
ATOM 2684 C C . CYS A 1 328 ? 18.290 -20.351 -22.294 1.00 95.12 328 CYS A C 1
ATOM 2686 O O . CYS A 1 328 ? 17.963 -20.995 -21.301 1.00 95.12 328 CYS A O 1
ATOM 2688 N N . ILE A 1 329 ? 17.517 -20.265 -23.379 1.00 96.88 329 ILE A N 1
ATOM 2689 C CA . ILE A 1 329 ? 16.188 -20.875 -23.475 1.00 96.88 329 ILE A CA 1
ATOM 2690 C C . ILE A 1 329 ? 16.299 -22.391 -23.655 1.00 96.88 329 ILE A C 1
ATOM 2692 O O . ILE A 1 329 ? 15.577 -23.139 -22.996 1.00 96.88 329 ILE A O 1
ATOM 2696 N N . GLN A 1 330 ? 17.256 -22.863 -24.461 1.00 96.12 330 GLN A N 1
ATOM 2697 C CA . GLN A 1 330 ? 17.522 -24.298 -24.575 1.00 96.12 330 GLN A CA 1
ATOM 2698 C C . GLN A 1 330 ? 17.892 -24.921 -23.226 1.00 96.12 330 GLN A C 1
ATOM 2700 O O . GLN A 1 330 ? 17.381 -25.982 -22.869 1.00 96.12 330 GLN A O 1
ATOM 2705 N N . ASN A 1 331 ? 18.762 -24.258 -22.462 1.00 95.38 331 ASN A N 1
ATOM 2706 C CA . ASN A 1 331 ? 19.200 -24.745 -21.158 1.00 95.38 331 ASN A CA 1
ATOM 2707 C C . ASN A 1 331 ? 18.077 -24.689 -20.119 1.00 95.38 331 ASN A C 1
ATOM 2709 O O . ASN A 1 331 ? 17.981 -25.609 -19.316 1.00 95.38 331 ASN A O 1
ATOM 2713 N N . ILE A 1 332 ? 17.202 -23.674 -20.162 1.00 95.62 332 ILE A N 1
ATOM 2714 C CA . ILE A 1 332 ? 15.960 -23.636 -19.372 1.00 95.62 332 ILE A CA 1
ATOM 2715 C C . ILE A 1 332 ? 15.121 -24.888 -19.644 1.00 95.62 332 ILE A C 1
ATOM 2717 O O . ILE A 1 332 ? 14.786 -25.614 -18.716 1.00 95.62 332 ILE A O 1
ATOM 2721 N N . LEU A 1 333 ? 14.833 -25.186 -20.910 1.00 94.88 333 LEU A N 1
ATOM 2722 C CA . LEU A 1 333 ? 13.946 -26.291 -21.290 1.00 94.88 333 LEU A CA 1
ATOM 2723 C C . LEU A 1 333 ? 14.544 -27.681 -20.985 1.00 94.88 333 LEU A C 1
ATOM 2725 O O . LEU A 1 333 ? 13.812 -28.623 -20.671 1.00 94.88 333 LEU A O 1
ATOM 2729 N N . LYS A 1 334 ? 15.877 -27.809 -21.027 1.00 94.38 334 LYS A N 1
ATOM 2730 C CA . LYS A 1 334 ? 16.609 -29.050 -20.709 1.00 94.38 334 LYS A CA 1
ATOM 2731 C C . LYS A 1 334 ? 16.842 -29.273 -19.212 1.00 94.38 334 LYS A C 1
ATOM 2733 O O . LYS A 1 334 ? 17.245 -30.367 -18.824 1.00 94.38 334 LYS A O 1
ATOM 2738 N N . MET A 1 335 ? 16.642 -28.264 -18.366 1.00 92.75 335 MET A N 1
ATOM 2739 C CA . MET A 1 335 ? 17.018 -28.353 -16.956 1.00 92.75 335 MET A CA 1
ATOM 2740 C C . MET A 1 335 ? 16.101 -29.319 -16.186 1.00 92.75 335 MET A C 1
ATOM 2742 O O . MET A 1 335 ? 14.872 -29.205 -16.287 1.00 92.75 335 MET A O 1
ATOM 2746 N N . PRO A 1 336 ? 16.659 -30.231 -15.368 1.00 91.62 336 PRO A N 1
ATOM 2747 C CA . PRO A 1 336 ? 15.849 -31.157 -14.580 1.00 91.62 336 PRO A CA 1
ATOM 2748 C C . PRO A 1 336 ? 15.098 -30.452 -13.438 1.00 91.62 336 PRO A C 1
ATOM 2750 O O . PRO A 1 336 ? 13.947 -30.786 -13.178 1.00 91.62 336 PRO A O 1
ATOM 2753 N N . SER A 1 337 ? 15.705 -29.451 -12.792 1.00 91.62 337 SER A N 1
ATOM 2754 C CA . SER A 1 337 ? 15.110 -28.658 -11.706 1.00 91.62 337 SER A CA 1
ATOM 2755 C C . SER A 1 337 ? 15.695 -27.239 -11.668 1.00 91.62 337 SER A C 1
ATOM 2757 O O . SER A 1 337 ? 16.826 -27.036 -12.097 1.00 91.62 337 SER A O 1
ATOM 2759 N N . CYS A 1 338 ? 14.936 -26.250 -11.170 1.00 88.31 338 CYS A N 1
ATOM 2760 C CA . CYS A 1 338 ? 15.352 -24.832 -11.163 1.00 88.31 338 CYS A CA 1
ATOM 2761 C C . CYS A 1 338 ? 15.289 -24.145 -9.775 1.00 88.31 338 CYS A C 1
ATOM 2763 O O . CYS A 1 338 ? 15.675 -22.982 -9.631 1.00 88.31 338 CYS A O 1
ATOM 2765 N N . GLY A 1 339 ? 14.829 -24.849 -8.732 1.00 86.88 339 GLY A N 1
ATOM 2766 C CA . GLY A 1 339 ? 14.810 -24.358 -7.346 1.00 86.88 339 GLY A CA 1
ATOM 2767 C C . GLY A 1 339 ? 14.218 -22.947 -7.189 1.00 86.88 339 GLY A C 1
ATOM 2768 O O . GLY A 1 339 ? 13.210 -22.607 -7.808 1.00 86.88 339 GLY A O 1
ATOM 2769 N N . ALA A 1 340 ? 14.884 -22.094 -6.401 1.00 82.12 340 ALA A N 1
ATOM 2770 C CA . ALA A 1 340 ? 14.461 -20.716 -6.109 1.00 82.12 340 ALA A CA 1
ATOM 2771 C C . ALA A 1 340 ? 14.418 -19.767 -7.333 1.00 82.12 340 ALA A C 1
ATOM 2773 O O . ALA A 1 340 ? 13.989 -18.615 -7.215 1.00 82.12 340 ALA A O 1
ATOM 2774 N N . GLY A 1 341 ? 14.876 -20.211 -8.510 1.00 87.81 341 GLY A N 1
ATOM 2775 C CA . GLY A 1 341 ? 14.814 -19.454 -9.764 1.00 87.81 341 GLY A CA 1
ATOM 2776 C C . GLY A 1 341 ? 13.668 -19.834 -10.698 1.00 87.81 341 GLY A C 1
ATOM 2777 O O . GLY A 1 341 ? 13.493 -19.168 -11.720 1.00 87.81 341 GLY A O 1
ATOM 2778 N N . ALA A 1 342 ? 12.867 -20.848 -10.353 1.00 92.69 342 ALA A N 1
ATOM 2779 C CA . ALA A 1 342 ? 11.859 -21.416 -11.248 1.00 92.69 342 ALA A CA 1
ATOM 2780 C C . ALA A 1 342 ? 10.867 -20.372 -11.791 1.00 92.69 342 ALA A C 1
ATOM 2782 O O . ALA A 1 342 ? 10.678 -20.280 -13.001 1.00 92.69 342 ALA A O 1
ATOM 2783 N N . THR A 1 343 ? 10.289 -19.526 -10.929 1.00 91.12 343 THR A N 1
ATOM 2784 C CA . THR A 1 343 ? 9.328 -18.487 -11.350 1.00 91.12 343 THR A CA 1
ATOM 2785 C C . THR A 1 343 ? 9.951 -17.460 -12.301 1.00 91.12 343 THR A C 1
ATOM 2787 O O . THR A 1 343 ? 9.311 -17.070 -13.275 1.00 91.12 343 THR A O 1
ATOM 2790 N N . ARG A 1 344 ? 11.213 -17.059 -12.073 1.00 93.00 344 ARG A N 1
ATOM 2791 C CA . ARG A 1 344 ? 11.933 -16.114 -12.950 1.00 93.00 344 ARG A CA 1
ATOM 2792 C C . ARG A 1 344 ? 12.193 -16.724 -14.326 1.00 93.00 344 ARG A C 1
ATOM 2794 O O . ARG A 1 344 ? 11.886 -16.106 -15.342 1.00 93.00 344 ARG A O 1
ATOM 2801 N N . ALA A 1 345 ? 12.700 -17.957 -14.361 1.00 95.12 345 ALA A N 1
ATOM 2802 C CA . ALA A 1 345 ? 12.960 -18.677 -15.605 1.00 95.12 345 ALA A CA 1
ATOM 2803 C C . ALA A 1 345 ? 11.672 -18.929 -16.409 1.00 95.12 345 ALA A C 1
ATOM 2805 O O . ALA A 1 345 ? 11.661 -18.753 -17.626 1.00 95.12 345 ALA A O 1
ATOM 2806 N N . LEU A 1 346 ? 10.570 -19.262 -15.730 1.00 96.50 346 LEU A N 1
ATOM 2807 C CA . LEU A 1 346 ? 9.251 -19.438 -16.341 1.00 96.50 346 LEU A CA 1
ATOM 2808 C C . LEU A 1 346 ? 8.668 -18.125 -16.886 1.00 96.50 346 LEU A C 1
ATOM 2810 O O . LEU A 1 346 ? 8.042 -18.139 -17.945 1.00 96.50 346 LEU A O 1
ATOM 2814 N N . ALA A 1 347 ? 8.882 -16.993 -16.212 1.00 95.06 347 ALA A N 1
ATOM 2815 C CA . ALA A 1 347 ? 8.483 -15.677 -16.716 1.00 95.06 347 ALA A CA 1
ATOM 2816 C C . ALA A 1 347 ? 9.235 -15.312 -18.012 1.00 95.06 347 ALA A C 1
ATOM 2818 O O . ALA A 1 347 ? 8.614 -14.934 -19.007 1.00 95.06 347 ALA A O 1
ATOM 2819 N N . ILE A 1 348 ? 10.559 -15.516 -18.032 1.00 96.00 348 ILE A N 1
ATOM 2820 C CA . ILE A 1 348 ? 11.402 -15.302 -19.222 1.00 96.00 348 ILE A CA 1
ATOM 2821 C C . ILE A 1 348 ? 10.963 -16.212 -20.370 1.00 96.00 348 ILE A C 1
ATOM 2823 O O . ILE A 1 348 ? 10.819 -15.742 -21.498 1.00 96.00 348 ILE A O 1
ATOM 2827 N N . LEU A 1 349 ? 10.714 -17.497 -20.090 1.00 97.50 349 LEU A N 1
ATOM 2828 C CA . LEU A 1 349 ? 10.258 -18.459 -21.092 1.00 97.50 349 LEU A CA 1
ATOM 2829 C C . LEU A 1 349 ? 8.921 -18.033 -21.716 1.00 97.50 349 LEU A C 1
ATOM 2831 O O . LEU A 1 349 ? 8.789 -18.058 -22.937 1.00 97.50 349 LEU A O 1
ATOM 2835 N N . ALA A 1 350 ? 7.950 -17.605 -20.903 1.00 97.00 350 ALA A N 1
ATOM 2836 C CA . ALA A 1 350 ? 6.648 -17.152 -21.392 1.00 97.00 350 ALA A CA 1
ATOM 2837 C C . ALA A 1 350 ? 6.765 -15.920 -22.308 1.00 97.00 350 ALA A C 1
ATOM 2839 O O . ALA A 1 350 ? 6.163 -15.899 -23.384 1.00 97.00 350 ALA A O 1
ATOM 2840 N N . ALA A 1 351 ? 7.563 -14.919 -21.919 1.00 95.75 351 ALA A N 1
ATOM 2841 C CA . ALA A 1 351 ? 7.782 -13.731 -22.746 1.00 95.75 351 ALA A CA 1
ATOM 2842 C C . ALA A 1 351 ? 8.534 -14.045 -24.044 1.00 95.75 351 ALA A C 1
ATOM 2844 O O . ALA A 1 351 ? 8.118 -13.592 -25.109 1.00 95.75 351 ALA A O 1
ATOM 2845 N N . TYR A 1 352 ? 9.587 -14.866 -23.979 1.00 96.88 352 TYR A N 1
ATOM 2846 C CA . TYR A 1 352 ? 10.336 -15.303 -25.158 1.00 96.88 352 TYR A CA 1
ATOM 2847 C C . TYR A 1 352 ? 9.436 -16.028 -26.166 1.00 96.88 352 TYR A C 1
ATOM 2849 O O . TYR A 1 352 ? 9.365 -15.605 -27.318 1.00 96.88 352 TYR A O 1
ATOM 2857 N N . LEU A 1 353 ? 8.707 -17.067 -25.731 1.00 97.00 353 LEU A N 1
ATOM 2858 C CA . LEU A 1 353 ? 7.817 -17.847 -26.603 1.00 97.00 353 LEU A CA 1
ATOM 2859 C C . LEU A 1 353 ? 6.728 -16.968 -27.229 1.00 97.00 353 LEU A C 1
ATOM 2861 O O . LEU A 1 353 ? 6.421 -17.111 -28.409 1.00 97.00 353 LEU A O 1
ATOM 2865 N N . GLY A 1 354 ? 6.168 -16.037 -26.451 1.00 94.12 354 GLY A N 1
ATOM 2866 C CA . GLY A 1 354 ? 5.183 -15.085 -26.956 1.00 94.12 354 GLY A CA 1
ATOM 2867 C C . GLY A 1 354 ? 5.743 -14.155 -28.031 1.00 94.12 354 GLY A C 1
ATOM 2868 O O . GLY A 1 354 ? 5.068 -13.928 -29.033 1.00 94.12 354 GLY A O 1
ATOM 2869 N N . GLN A 1 355 ? 6.965 -13.648 -27.848 1.00 94.00 355 GLN A N 1
ATOM 2870 C CA . GLN A 1 355 ? 7.591 -12.720 -28.792 1.00 94.00 355 GLN A CA 1
ATOM 2871 C C . GLN A 1 355 ? 8.070 -13.360 -30.085 1.00 94.00 355 GLN A C 1
ATOM 2873 O O . GLN A 1 355 ? 7.987 -12.717 -31.120 1.00 94.00 355 GLN A O 1
ATOM 2878 N N . ILE A 1 356 ? 8.537 -14.606 -30.067 1.00 94.94 356 ILE A N 1
ATOM 2879 C CA . ILE A 1 356 ? 8.951 -15.298 -31.302 1.00 94.94 356 ILE A CA 1
ATOM 2880 C C . ILE A 1 356 ? 7.770 -15.950 -32.047 1.00 94.94 356 ILE A C 1
ATOM 2882 O O . ILE A 1 356 ? 7.970 -16.798 -32.911 1.00 94.94 356 ILE A O 1
ATOM 2886 N N . GLY A 1 357 ? 6.535 -15.610 -31.665 1.00 92.12 357 GLY A N 1
ATOM 2887 C CA . GLY A 1 357 ? 5.334 -16.042 -32.371 1.00 92.12 357 GLY A CA 1
ATOM 2888 C C . GLY A 1 357 ? 4.824 -17.443 -32.024 1.00 92.12 357 GLY A C 1
ATOM 2889 O O . GLY A 1 357 ? 3.867 -17.876 -32.655 1.00 92.12 357 GLY A O 1
ATOM 2890 N N . VAL A 1 358 ? 5.368 -18.153 -31.021 1.00 94.50 358 VAL A N 1
ATOM 2891 C CA . VAL A 1 358 ? 4.887 -19.513 -30.695 1.00 94.50 358 VAL A CA 1
ATOM 2892 C C . VAL A 1 358 ? 3.394 -19.480 -30.339 1.00 94.50 358 VAL A C 1
ATOM 2894 O O . VAL A 1 358 ? 3.003 -18.716 -29.442 1.00 94.50 358 VAL A O 1
ATOM 2897 N N . PRO A 1 359 ? 2.550 -20.321 -30.973 1.00 91.81 359 PRO A N 1
ATOM 2898 C CA . PRO A 1 359 ? 1.123 -20.380 -30.682 1.00 91.81 359 PRO A CA 1
ATOM 2899 C C . PRO A 1 359 ? 0.831 -20.604 -29.198 1.00 91.81 359 PRO A C 1
ATOM 2901 O O . PRO A 1 359 ? 1.507 -21.385 -28.527 1.00 91.81 359 PRO A O 1
ATOM 2904 N N . HIS A 1 360 ? -0.210 -19.940 -28.687 1.00 90.56 360 HIS A N 1
ATOM 2905 C CA . HIS A 1 360 ? -0.524 -19.897 -27.254 1.00 90.56 360 HIS A CA 1
ATOM 2906 C C . HIS A 1 360 ? -0.592 -21.288 -26.619 1.00 90.56 360 HIS A C 1
ATOM 2908 O O . HIS A 1 360 ? 0.036 -21.520 -25.592 1.00 90.56 360 HIS A O 1
ATOM 2914 N N . ASN A 1 361 ? -1.317 -22.225 -27.235 1.00 85.75 361 ASN A N 1
ATOM 2915 C CA . ASN A 1 361 ? -1.509 -23.563 -26.671 1.00 85.75 361 ASN A CA 1
ATOM 2916 C C . ASN A 1 361 ? -0.196 -24.354 -26.620 1.00 85.75 361 ASN A C 1
ATOM 2918 O O . ASN A 1 361 ? 0.081 -24.999 -25.613 1.00 85.75 361 ASN A O 1
ATOM 2922 N N . THR A 1 362 ? 0.640 -24.240 -27.654 1.00 92.12 362 THR A N 1
ATOM 2923 C CA . THR A 1 362 ? 1.973 -24.856 -27.702 1.00 92.12 362 THR A CA 1
ATOM 2924 C C . THR A 1 362 ? 2.888 -24.265 -26.632 1.00 92.12 362 THR A C 1
ATOM 2926 O O . THR A 1 362 ? 3.509 -24.999 -25.864 1.00 92.12 362 THR A O 1
ATOM 2929 N N . ALA A 1 363 ? 2.926 -22.934 -26.522 1.00 95.44 363 ALA A N 1
ATOM 2930 C CA . ALA A 1 363 ? 3.731 -22.241 -25.522 1.00 95.44 363 ALA A CA 1
ATOM 2931 C C . ALA A 1 363 ? 3.277 -22.569 -24.091 1.00 95.44 363 ALA A C 1
ATOM 2933 O O . ALA A 1 363 ? 4.107 -22.843 -23.225 1.00 95.44 363 ALA A O 1
ATOM 2934 N N . LYS A 1 364 ? 1.960 -22.575 -23.849 1.00 94.62 364 LYS A N 1
ATOM 2935 C CA . LYS A 1 364 ? 1.355 -22.901 -22.554 1.00 94.62 364 LYS A CA 1
ATOM 2936 C C . LYS A 1 364 ? 1.642 -24.347 -22.162 1.00 94.62 364 LYS A C 1
ATOM 2938 O O . LYS A 1 364 ? 1.995 -24.581 -21.012 1.00 94.62 364 LYS A O 1
ATOM 2943 N N . ALA A 1 365 ? 1.540 -25.295 -23.095 1.00 94.62 365 ALA A N 1
ATOM 2944 C CA . ALA A 1 365 ? 1.841 -26.701 -22.840 1.00 94.62 365 ALA A CA 1
ATOM 2945 C C . ALA A 1 365 ? 3.303 -26.897 -22.409 1.00 94.62 365 ALA A C 1
ATOM 2947 O O . ALA A 1 365 ? 3.544 -27.450 -21.337 1.00 94.62 365 ALA A O 1
ATOM 2948 N N . LEU A 1 366 ? 4.260 -26.352 -23.174 1.00 95.81 366 LEU A N 1
ATOM 2949 C CA . LEU A 1 366 ? 5.690 -26.391 -22.832 1.00 95.81 366 LEU A CA 1
ATOM 2950 C C . LEU A 1 366 ? 5.974 -25.743 -21.471 1.00 95.81 366 LEU A C 1
ATOM 2952 O O . LEU A 1 366 ? 6.727 -26.270 -20.653 1.00 95.81 366 LEU A O 1
ATOM 2956 N N . TRP A 1 367 ? 5.355 -24.590 -21.217 1.00 97.69 367 TRP A N 1
ATOM 2957 C CA . TRP A 1 367 ? 5.512 -23.864 -19.963 1.00 97.69 367 TRP A CA 1
ATOM 2958 C C . TRP A 1 367 ? 4.958 -24.649 -18.768 1.00 97.69 367 TRP A C 1
ATOM 2960 O O . TRP A 1 367 ? 5.620 -24.740 -17.736 1.00 97.69 367 TRP A O 1
ATOM 2970 N N . CYS A 1 368 ? 3.764 -25.235 -18.902 1.00 96.00 368 CYS A N 1
ATOM 2971 C CA . CYS A 1 368 ? 3.128 -26.033 -17.856 1.00 96.00 368 CYS A CA 1
ATOM 2972 C C . CYS A 1 368 ? 3.917 -27.308 -17.560 1.00 96.00 368 CYS A C 1
ATOM 2974 O O . CYS A 1 368 ? 4.099 -27.627 -16.388 1.00 96.00 368 CYS A O 1
ATOM 2976 N N . GLU A 1 369 ? 4.421 -27.996 -18.587 1.00 96.69 369 GLU A N 1
ATOM 2977 C CA . GLU A 1 369 ? 5.272 -29.177 -18.415 1.00 96.69 369 GLU A CA 1
ATOM 2978 C C . GLU A 1 369 ? 6.511 -28.839 -17.574 1.00 96.69 369 GLU A C 1
ATOM 2980 O O . GLU A 1 369 ? 6.822 -29.525 -16.598 1.00 96.69 369 GLU A O 1
ATOM 2985 N N . LEU A 1 370 ? 7.191 -27.736 -17.899 1.00 96.50 370 LEU A N 1
ATOM 2986 C CA . LEU A 1 370 ? 8.382 -27.311 -17.170 1.00 96.50 370 LEU A CA 1
ATOM 2987 C C . LEU A 1 370 ? 8.053 -26.849 -15.743 1.00 96.50 370 LEU A C 1
ATOM 2989 O O . LEU A 1 370 ? 8.762 -27.193 -14.797 1.00 96.50 370 LEU A O 1
ATOM 2993 N N . ALA A 1 371 ? 6.955 -26.109 -15.567 1.00 95.94 371 ALA A N 1
ATOM 2994 C CA . ALA A 1 371 ? 6.494 -25.661 -14.257 1.00 95.94 371 ALA A CA 1
ATOM 2995 C C . ALA A 1 371 ? 6.136 -26.836 -13.336 1.00 95.94 371 ALA A C 1
ATOM 2997 O O . ALA A 1 371 ? 6.482 -26.809 -12.154 1.00 95.94 371 ALA A O 1
ATOM 2998 N N . GLN A 1 372 ? 5.497 -27.878 -13.877 1.00 95.50 372 GLN A N 1
ATOM 2999 C CA . GLN A 1 372 ? 5.211 -29.123 -13.162 1.00 95.50 372 GLN A CA 1
ATOM 3000 C C . GLN A 1 372 ? 6.496 -29.875 -12.816 1.00 95.50 372 GLN A C 1
ATOM 3002 O O . GLN A 1 372 ? 6.682 -30.248 -11.661 1.00 95.50 372 GLN A O 1
ATOM 3007 N N . ARG A 1 373 ? 7.412 -30.035 -13.782 1.00 95.62 373 ARG A N 1
ATOM 3008 C CA . ARG A 1 373 ? 8.712 -30.695 -13.572 1.00 95.62 373 ARG A CA 1
ATOM 3009 C C . ARG A 1 373 ? 9.502 -30.064 -12.424 1.00 95.62 373 ARG A C 1
ATOM 3011 O O . ARG A 1 373 ? 10.180 -30.763 -11.681 1.00 95.62 373 ARG A O 1
ATOM 3018 N N . TRP A 1 374 ? 9.427 -28.744 -12.280 1.00 95.12 374 TRP A N 1
ATOM 3019 C CA . TRP A 1 374 ? 10.153 -28.001 -11.250 1.00 95.12 374 TRP A CA 1
ATOM 3020 C C . TRP A 1 374 ? 9.368 -27.782 -9.955 1.00 95.12 374 TRP A C 1
ATOM 3022 O O . TRP A 1 374 ? 9.887 -27.109 -9.064 1.00 95.12 374 TRP A O 1
ATOM 3032 N N . SER A 1 375 ? 8.135 -28.290 -9.852 1.00 92.50 375 SER A N 1
ATOM 3033 C CA . SER A 1 375 ? 7.217 -27.998 -8.741 1.00 92.50 375 SER A CA 1
ATOM 3034 C C . SER A 1 375 ? 7.106 -26.491 -8.458 1.00 92.50 375 SER A C 1
ATOM 3036 O O . SER A 1 375 ? 7.133 -26.042 -7.312 1.00 92.50 375 SER A O 1
ATOM 3038 N N . ALA A 1 376 ? 7.049 -25.681 -9.518 1.00 90.56 376 ALA A N 1
ATOM 3039 C CA . ALA A 1 376 ? 7.144 -24.232 -9.415 1.00 90.56 376 ALA A CA 1
ATOM 3040 C C . ALA A 1 376 ? 5.826 -23.609 -8.931 1.00 90.56 376 ALA A C 1
ATOM 3042 O O . ALA A 1 376 ? 4.772 -23.831 -9.527 1.00 90.56 376 ALA A O 1
ATOM 3043 N N . ALA A 1 377 ? 5.903 -22.713 -7.939 1.00 85.25 377 ALA A N 1
ATOM 3044 C CA . ALA A 1 377 ? 4.752 -21.939 -7.452 1.00 85.25 377 ALA A CA 1
ATOM 3045 C C . ALA A 1 377 ? 4.046 -21.140 -8.565 1.00 85.25 377 ALA A C 1
ATOM 3047 O O . ALA A 1 377 ? 2.855 -20.861 -8.477 1.00 85.25 377 ALA A O 1
ATOM 3048 N N . ALA A 1 378 ? 4.765 -20.815 -9.645 1.00 85.31 378 ALA A N 1
ATOM 3049 C CA . ALA A 1 378 ? 4.212 -20.142 -10.811 1.00 85.31 378 ALA A CA 1
ATOM 3050 C C . ALA A 1 378 ? 2.983 -20.864 -11.400 1.00 85.31 378 ALA A C 1
ATOM 3052 O O . ALA A 1 378 ? 2.090 -20.189 -11.912 1.00 85.31 378 ALA A O 1
ATOM 3053 N N . LEU A 1 379 ? 2.906 -22.201 -11.300 1.00 86.31 379 LEU A N 1
ATOM 3054 C CA . LEU A 1 379 ? 1.825 -23.016 -11.870 1.00 86.31 379 LEU A CA 1
ATOM 3055 C C . LEU A 1 379 ? 0.432 -22.628 -11.346 1.00 86.31 379 LEU A C 1
ATOM 3057 O O . LEU A 1 379 ? -0.548 -22.742 -12.076 1.00 86.31 379 LEU A O 1
ATOM 3061 N N . THR A 1 380 ? 0.342 -22.147 -10.105 1.00 82.25 380 THR A N 1
ATOM 3062 C CA . THR A 1 380 ? -0.920 -21.746 -9.459 1.00 82.25 380 THR A CA 1
ATOM 3063 C C . THR A 1 380 ? -1.165 -20.236 -9.515 1.00 82.25 380 THR A C 1
ATOM 3065 O O . THR A 1 380 ? -1.999 -19.713 -8.779 1.00 82.25 380 THR A O 1
ATOM 3068 N N . THR A 1 381 ? -0.420 -19.509 -10.350 1.00 81.31 381 THR A N 1
ATOM 3069 C CA . THR A 1 381 ? -0.475 -18.042 -10.460 1.00 81.31 381 THR A CA 1
ATOM 3070 C C . THR A 1 381 ? -0.703 -17.603 -11.907 1.00 81.31 381 THR A C 1
ATOM 3072 O O . THR A 1 381 ? -0.728 -18.418 -12.823 1.00 81.31 381 THR A O 1
ATOM 3075 N N . ASN A 1 382 ? -0.835 -16.296 -12.132 1.00 83.12 382 ASN A N 1
ATOM 3076 C CA . ASN A 1 382 ? -1.035 -15.693 -13.453 1.00 83.12 382 ASN A CA 1
ATOM 3077 C C . ASN A 1 382 ? 0.280 -15.341 -14.183 1.00 83.12 382 ASN A C 1
ATOM 3079 O O . ASN A 1 382 ? 0.277 -14.455 -15.040 1.00 83.12 382 ASN A O 1
ATOM 3083 N N . VAL A 1 383 ? 1.415 -15.962 -13.831 1.00 88.00 383 VAL A N 1
ATOM 3084 C CA . VAL A 1 383 ? 2.731 -15.609 -14.400 1.00 88.00 383 VAL A CA 1
ATOM 3085 C C . VAL A 1 383 ? 2.738 -15.765 -15.920 1.00 88.00 383 VAL A C 1
ATOM 3087 O O . VAL A 1 383 ? 3.136 -14.839 -16.617 1.00 88.00 383 VAL A O 1
ATOM 3090 N N . PHE A 1 384 ? 2.246 -16.878 -16.466 1.00 90.19 384 PHE A N 1
ATOM 3091 C CA . PHE A 1 384 ? 2.217 -17.059 -17.920 1.00 90.19 384 PHE A CA 1
ATOM 3092 C C . PHE A 1 384 ? 1.386 -15.965 -18.612 1.00 90.19 384 PHE A C 1
ATOM 3094 O O . PHE A 1 384 ? 1.860 -15.305 -19.532 1.00 90.19 384 PHE A O 1
ATOM 3101 N N . GLU A 1 385 ? 0.175 -15.718 -18.118 1.00 84.94 385 GLU A N 1
ATOM 3102 C CA . GLU A 1 385 ? -0.795 -14.754 -18.645 1.00 84.94 385 GLU A CA 1
ATOM 3103 C C . GLU A 1 385 ? -0.321 -13.309 -18.531 1.00 84.94 385 GLU A C 1
ATOM 3105 O O . GLU A 1 385 ? -0.802 -12.452 -19.273 1.00 84.94 385 GLU A O 1
ATOM 3110 N N . SER A 1 386 ? 0.564 -13.028 -17.575 1.00 82.25 386 SER A N 1
ATOM 3111 C CA . SER A 1 386 ? 1.123 -11.695 -17.351 1.00 82.25 386 SER A CA 1
ATOM 3112 C C . SER A 1 386 ? 2.302 -11.403 -18.277 1.00 82.25 386 SER A C 1
ATOM 3114 O O . SER A 1 386 ? 2.555 -10.240 -18.563 1.00 82.25 386 SER A O 1
ATOM 3116 N N . TRP A 1 387 ? 2.997 -12.435 -18.767 1.00 91.88 387 TRP A N 1
ATOM 3117 C CA . TRP A 1 387 ? 4.224 -12.284 -19.557 1.00 91.88 387 TRP A CA 1
ATOM 3118 C C . TRP A 1 387 ? 4.039 -12.621 -21.044 1.00 91.88 387 TRP A C 1
ATOM 3120 O O . TRP A 1 387 ? 4.527 -11.883 -21.901 1.00 91.88 387 TRP A O 1
ATOM 3130 N N . TYR A 1 388 ? 3.308 -13.687 -21.382 1.00 92.06 388 TYR A N 1
ATOM 3131 C CA . TYR A 1 388 ? 3.117 -14.140 -22.764 1.00 92.06 388 TYR A CA 1
ATOM 3132 C C . TYR A 1 388 ? 2.452 -13.057 -23.628 1.00 92.06 388 TYR A C 1
ATOM 3134 O O . TYR A 1 388 ? 1.329 -12.639 -23.347 1.00 92.06 388 TYR A O 1
ATOM 3142 N N . LYS A 1 389 ? 3.157 -12.600 -24.676 1.00 87.69 389 LYS A N 1
ATOM 3143 C CA . LYS A 1 389 ? 2.744 -11.526 -25.611 1.00 87.69 389 LYS A CA 1
ATOM 3144 C C . LYS A 1 389 ? 2.424 -10.166 -24.964 1.00 87.69 389 LYS A C 1
ATOM 3146 O O . LYS A 1 389 ? 1.965 -9.263 -25.654 1.00 87.69 389 LYS A O 1
ATOM 3151 N N . LYS A 1 390 ? 2.673 -10.005 -23.662 1.00 83.12 390 LYS A N 1
ATOM 3152 C CA . LYS A 1 390 ? 2.379 -8.778 -22.901 1.00 83.12 390 LYS A CA 1
ATOM 3153 C C . LYS A 1 390 ? 3.624 -8.084 -22.373 1.00 83.12 390 LYS A C 1
ATOM 3155 O O . LYS A 1 390 ? 3.588 -6.881 -22.157 1.00 83.12 390 LYS A O 1
ATOM 3160 N N . MET A 1 391 ? 4.715 -8.827 -22.197 1.00 85.25 391 MET A N 1
ATOM 3161 C CA . MET A 1 391 ? 6.000 -8.294 -21.760 1.00 85.25 391 MET A CA 1
ATOM 3162 C C . MET A 1 391 ? 7.077 -8.616 -22.792 1.00 85.25 391 MET A C 1
ATOM 3164 O O . MET A 1 391 ? 7.109 -9.717 -23.346 1.00 85.25 391 MET A O 1
ATOM 3168 N N . ASN A 1 392 ? 7.988 -7.669 -23.020 1.00 88.75 392 ASN A N 1
ATOM 3169 C CA . ASN A 1 392 ? 9.204 -7.947 -23.773 1.00 88.75 392 ASN A CA 1
ATOM 3170 C C . ASN A 1 392 ? 10.065 -8.958 -22.995 1.00 88.75 392 ASN A C 1
ATOM 3172 O O . ASN A 1 392 ? 10.290 -8.817 -21.792 1.00 88.75 392 ASN A O 1
ATOM 3176 N N . CYS A 1 393 ? 10.572 -9.967 -23.694 1.00 92.38 393 CYS A N 1
ATOM 3177 C CA . CYS A 1 393 ? 11.608 -10.863 -23.222 1.00 92.38 393 CYS A CA 1
ATOM 3178 C C . CYS A 1 393 ? 12.798 -10.024 -22.732 1.00 92.38 393 CYS A C 1
ATOM 3180 O O . CYS A 1 393 ? 13.313 -9.195 -23.494 1.00 92.38 393 CYS A O 1
ATOM 3182 N N . PRO A 1 394 ? 13.264 -10.236 -21.490 1.00 91.00 394 PRO A N 1
ATOM 3183 C CA . PRO A 1 394 ? 14.381 -9.481 -20.941 1.00 91.00 394 PRO A CA 1
ATOM 3184 C C . PRO A 1 394 ? 15.625 -9.566 -21.830 1.00 91.00 394 PRO A C 1
ATOM 3186 O O . PRO A 1 394 ? 15.957 -10.627 -22.366 1.00 91.00 394 PRO A O 1
ATOM 3189 N N . GLY A 1 395 ? 16.325 -8.440 -21.978 1.00 92.31 395 GLY A N 1
ATOM 3190 C CA . GLY A 1 395 ? 17.574 -8.384 -22.735 1.00 92.31 395 GLY A CA 1
ATOM 3191 C C . GLY A 1 395 ? 18.685 -9.201 -22.071 1.00 92.31 395 GLY A C 1
ATOM 3192 O O . GLY A 1 395 ? 18.642 -9.467 -20.867 1.00 92.31 395 GLY A O 1
ATOM 3193 N N . CYS A 1 396 ? 19.727 -9.571 -22.825 1.00 92.75 396 CYS A N 1
ATOM 3194 C CA . CYS A 1 396 ? 20.775 -10.444 -22.280 1.00 92.75 396 CYS A CA 1
ATOM 3195 C C . CYS A 1 396 ? 21.517 -9.794 -21.102 1.00 92.75 396 CYS A C 1
ATOM 3197 O O . CYS A 1 396 ? 21.903 -10.501 -20.178 1.00 92.75 396 CYS A O 1
ATOM 3199 N N . LYS A 1 397 ? 21.671 -8.459 -21.088 1.00 90.12 397 LYS A N 1
ATOM 3200 C CA . LYS A 1 397 ? 22.230 -7.734 -19.933 1.00 90.12 397 LYS A CA 1
ATOM 3201 C C . LYS A 1 397 ? 21.404 -7.979 -18.666 1.00 90.12 397 LYS A C 1
ATOM 3203 O O . LYS A 1 397 ? 21.978 -8.336 -17.645 1.00 90.12 397 LYS A O 1
ATOM 3208 N N . THR A 1 398 ? 20.079 -7.840 -18.740 1.00 89.62 398 THR A N 1
ATOM 3209 C CA . THR A 1 398 ? 19.168 -8.098 -17.611 1.00 89.62 398 THR A CA 1
ATOM 3210 C C . THR A 1 398 ? 19.257 -9.548 -17.156 1.00 89.62 398 THR A C 1
ATOM 3212 O O . THR A 1 398 ? 19.422 -9.813 -15.974 1.00 89.62 398 THR A O 1
ATOM 3215 N N . ILE A 1 399 ? 19.237 -10.487 -18.104 1.00 91.19 399 ILE A N 1
ATOM 3216 C CA . ILE A 1 399 ? 19.330 -11.922 -17.817 1.00 91.19 399 ILE A CA 1
ATOM 3217 C C . ILE A 1 399 ? 20.641 -12.282 -17.099 1.00 91.19 399 ILE A C 1
ATOM 3219 O O . ILE A 1 399 ? 20.647 -13.161 -16.241 1.00 91.19 399 ILE A O 1
ATOM 3223 N N . MET A 1 400 ? 21.754 -11.640 -17.454 1.00 89.25 400 MET A N 1
ATOM 3224 C CA . MET A 1 400 ? 23.083 -11.965 -16.922 1.00 89.25 400 MET A CA 1
ATOM 3225 C C . MET A 1 400 ? 23.490 -11.136 -15.695 1.00 89.25 400 MET A C 1
ATOM 3227 O O . MET A 1 400 ? 24.549 -11.396 -15.132 1.00 89.25 400 MET A O 1
ATOM 3231 N N . THR A 1 401 ? 22.684 -10.161 -15.268 1.00 87.19 401 THR A N 1
ATOM 3232 C CA . THR A 1 401 ? 22.983 -9.335 -14.086 1.00 87.19 401 THR A CA 1
ATOM 3233 C C . THR A 1 401 ? 22.267 -9.918 -12.866 1.00 87.19 401 THR A C 1
ATOM 3235 O O . THR A 1 401 ? 21.045 -10.021 -12.920 1.00 87.19 401 THR A O 1
ATOM 3238 N N . PRO A 1 402 ? 22.971 -10.306 -11.784 1.00 84.50 402 PRO A N 1
ATOM 3239 C CA . PRO A 1 402 ? 22.333 -10.864 -10.592 1.00 84.50 402 PRO A CA 1
ATOM 3240 C C . PRO A 1 402 ? 21.278 -9.924 -9.999 1.00 84.50 402 PRO A C 1
ATOM 3242 O O . PRO A 1 402 ? 21.542 -8.736 -9.815 1.00 84.50 402 PRO A O 1
ATOM 3245 N N . GLY A 1 403 ? 20.099 -10.468 -9.693 1.00 79.94 403 GLY A N 1
ATOM 3246 C CA . GLY A 1 403 ? 19.005 -9.766 -9.019 1.00 79.94 403 GLY A CA 1
ATOM 3247 C C . GLY A 1 403 ? 18.669 -10.370 -7.651 1.00 79.94 403 GLY A C 1
ATOM 3248 O O . GLY A 1 403 ? 19.211 -11.403 -7.255 1.00 79.94 403 GLY A O 1
ATOM 3249 N N . GLU A 1 404 ? 17.738 -9.738 -6.932 1.00 75.81 404 GLU A N 1
ATOM 3250 C CA . GLU A 1 404 ? 17.317 -10.150 -5.577 1.00 75.81 404 GLU A CA 1
ATOM 3251 C C . GLU A 1 404 ? 16.244 -11.257 -5.564 1.00 75.81 404 GLU A C 1
ATOM 3253 O O . GLU A 1 404 ? 15.815 -11.713 -4.506 1.00 75.81 404 GLU A O 1
ATOM 3258 N N . GLY A 1 405 ? 15.805 -11.718 -6.739 1.00 68.19 405 GLY A N 1
ATOM 3259 C CA . GLY A 1 405 ? 14.686 -12.647 -6.894 1.00 68.19 405 GLY A CA 1
ATOM 3260 C C . GLY A 1 405 ? 13.491 -12.021 -7.616 1.00 68.19 405 GLY A C 1
ATOM 3261 O O . GLY A 1 405 ? 13.526 -10.860 -8.015 1.00 68.19 405 GLY A O 1
ATOM 3262 N N . TYR A 1 406 ? 12.432 -12.808 -7.843 1.00 69.38 406 TYR A N 1
ATOM 3263 C CA . TYR A 1 406 ? 11.239 -12.310 -8.543 1.00 69.38 406 TYR A CA 1
ATOM 3264 C C . TYR A 1 406 ? 10.633 -11.133 -7.749 1.00 69.38 406 TYR A C 1
ATOM 3266 O O . TYR A 1 406 ? 10.490 -11.279 -6.535 1.00 69.38 406 TYR A O 1
ATOM 3274 N N . PRO A 1 407 ? 10.282 -9.991 -8.380 1.00 68.75 407 PRO A N 1
ATOM 3275 C CA . PRO A 1 407 ? 9.984 -9.798 -9.807 1.00 68.75 407 PRO A CA 1
ATOM 3276 C C . PRO A 1 407 ? 11.177 -9.496 -10.726 1.00 68.75 407 PRO A C 1
ATOM 3278 O O . PRO A 1 407 ? 10.978 -9.389 -11.936 1.00 68.75 407 PRO A O 1
ATOM 3281 N N . SER A 1 408 ? 12.406 -9.399 -10.209 1.00 80.50 408 SER A N 1
ATOM 3282 C CA . SER A 1 408 ? 13.592 -9.344 -11.075 1.00 80.50 408 SER A CA 1
ATOM 3283 C C . SER A 1 408 ? 13.671 -10.627 -11.902 1.00 80.50 408 SER A C 1
ATOM 3285 O O . SER A 1 408 ? 13.423 -11.715 -11.386 1.00 80.50 408 SER A O 1
ATOM 3287 N N . VAL A 1 409 ? 13.976 -10.515 -13.194 1.00 83.31 409 VAL A N 1
ATOM 3288 C CA . VAL A 1 409 ? 14.008 -11.636 -14.152 1.00 83.31 409 VAL A CA 1
ATOM 3289 C C . VAL A 1 409 ? 15.426 -11.882 -14.654 1.00 83.31 409 VAL A C 1
ATOM 3291 O O . VAL A 1 409 ? 15.725 -11.802 -15.846 1.00 83.31 409 VAL A O 1
ATOM 3294 N N . ASP A 1 410 ? 16.315 -12.169 -13.710 1.00 88.75 410 ASP A N 1
ATOM 3295 C CA . ASP A 1 410 ? 17.681 -12.600 -13.969 1.00 88.75 410 ASP A CA 1
ATOM 3296 C C . ASP A 1 410 ? 17.819 -14.132 -13.960 1.00 88.75 410 ASP A C 1
ATOM 3298 O O . ASP A 1 410 ? 17.050 -14.862 -13.324 1.00 88.75 410 ASP A O 1
ATOM 3302 N N . LEU A 1 411 ? 18.845 -14.615 -14.660 1.00 88.19 411 LEU A N 1
ATOM 3303 C CA . LEU A 1 411 ? 19.284 -16.013 -14.687 1.00 88.19 411 LEU A CA 1
ATOM 3304 C C . LEU A 1 411 ? 20.744 -16.171 -14.233 1.00 88.19 411 LEU A C 1
ATOM 3306 O O . LEU A 1 411 ? 21.294 -17.269 -14.349 1.00 88.19 411 LEU A O 1
ATOM 3310 N N . ALA A 1 412 ? 21.387 -15.103 -13.749 1.00 85.88 412 ALA A N 1
ATOM 3311 C CA . ALA A 1 412 ? 22.816 -15.097 -13.438 1.00 85.88 412 ALA A CA 1
ATOM 3312 C C . ALA A 1 412 ? 23.174 -16.201 -12.431 1.00 85.88 412 ALA A C 1
ATOM 3314 O O . ALA A 1 412 ? 24.057 -17.020 -12.683 1.00 85.88 412 ALA A O 1
ATOM 3315 N N . ASN A 1 413 ? 22.383 -16.309 -11.360 1.00 84.38 413 ASN A N 1
ATOM 3316 C CA . ASN A 1 413 ? 22.577 -17.296 -10.294 1.00 84.38 413 ASN A CA 1
ATOM 3317 C C . ASN A 1 413 ? 22.190 -18.733 -10.697 1.00 84.38 413 ASN A C 1
ATOM 3319 O O . ASN A 1 413 ? 22.419 -19.665 -9.934 1.00 84.38 413 ASN A O 1
ATOM 3323 N N . LEU A 1 414 ? 21.598 -18.925 -11.882 1.00 85.00 414 LEU A N 1
ATOM 3324 C CA . LEU A 1 414 ? 21.217 -20.241 -12.405 1.00 85.00 414 LEU A CA 1
ATOM 3325 C C . LEU A 1 414 ? 22.261 -20.820 -13.368 1.00 85.00 414 LEU A C 1
ATOM 3327 O O . LEU A 1 414 ? 22.204 -22.003 -13.688 1.00 85.00 414 LEU A O 1
ATOM 3331 N N . GLY A 1 415 ? 23.193 -20.004 -13.875 1.00 84.19 415 GLY A N 1
ATOM 3332 C CA . GLY A 1 415 ? 24.249 -20.465 -14.788 1.00 84.19 415 GLY A CA 1
ATOM 3333 C C . GLY A 1 415 ? 23.747 -21.022 -16.132 1.00 84.19 415 GLY A C 1
ATOM 3334 O O . GLY A 1 415 ? 24.488 -21.710 -16.839 1.00 84.19 415 GLY A O 1
ATOM 3335 N N . VAL A 1 416 ? 22.490 -20.746 -16.498 1.00 88.12 416 VAL A N 1
ATOM 3336 C CA . VAL A 1 416 ? 21.833 -21.302 -17.698 1.00 88.12 416 VAL A CA 1
ATOM 3337 C C . VAL A 1 416 ? 22.142 -20.519 -18.970 1.00 88.12 416 VAL A C 1
ATOM 3339 O O . VAL A 1 416 ? 22.089 -21.072 -20.067 1.00 88.12 416 VAL A O 1
ATOM 3342 N N . CYS A 1 417 ? 22.485 -19.235 -18.861 1.00 90.31 417 CYS A N 1
ATOM 3343 C CA . CYS A 1 417 ? 22.872 -18.432 -20.014 1.00 90.31 417 CYS A CA 1
ATOM 3344 C C . CYS A 1 417 ? 24.356 -18.660 -20.319 1.00 90.31 417 CYS A C 1
ATOM 3346 O O . CYS A 1 417 ? 25.222 -18.088 -19.663 1.00 90.31 417 CYS A O 1
ATOM 3348 N N . LYS A 1 418 ? 24.642 -19.508 -21.313 1.00 90.88 418 LYS A N 1
ATOM 3349 C CA . LYS A 1 418 ? 25.996 -19.781 -21.818 1.00 90.88 418 LYS A CA 1
ATOM 3350 C C . LYS A 1 418 ? 26.087 -19.303 -23.271 1.00 90.88 418 LYS A C 1
ATOM 3352 O O . LYS A 1 418 ? 25.682 -20.051 -24.162 1.00 90.88 418 LYS A O 1
ATOM 3357 N N . PRO A 1 419 ? 26.506 -18.050 -23.523 1.00 90.75 419 PRO A N 1
ATOM 3358 C CA . PRO A 1 419 ? 26.461 -17.473 -24.862 1.00 90.75 419 PRO A CA 1
ATOM 3359 C C . PRO A 1 419 ? 27.318 -18.245 -25.875 1.00 90.75 419 PRO A C 1
ATOM 3361 O O . PRO A 1 419 ? 28.370 -18.775 -25.528 1.00 90.75 419 PRO A O 1
ATOM 3364 N N . ASN A 1 420 ? 26.880 -18.279 -27.136 1.00 92.94 420 ASN A N 1
ATOM 3365 C CA . ASN A 1 420 ? 27.630 -18.865 -28.252 1.00 92.94 420 ASN A CA 1
ATOM 3366 C C . ASN A 1 420 ? 27.914 -17.824 -29.350 1.00 92.94 420 ASN A C 1
ATOM 3368 O O . ASN A 1 420 ? 27.535 -16.658 -29.228 1.00 92.94 420 ASN A O 1
ATOM 3372 N N . SER A 1 421 ? 28.578 -18.234 -30.434 1.00 91.38 421 SER A N 1
ATOM 3373 C CA . SER A 1 421 ? 28.999 -17.340 -31.526 1.00 91.38 421 SER A CA 1
ATOM 3374 C C . SER A 1 421 ? 27.847 -16.529 -32.143 1.00 91.38 421 SER A C 1
ATOM 3376 O O . SER A 1 421 ? 28.018 -15.351 -32.452 1.00 91.38 421 SER A O 1
ATOM 3378 N N . LYS A 1 422 ? 26.638 -17.097 -32.251 1.00 90.88 422 LYS A N 1
ATOM 3379 C CA . LYS A 1 422 ? 25.464 -16.394 -32.800 1.00 90.88 422 LYS A CA 1
ATOM 3380 C C . LYS A 1 422 ? 24.957 -15.275 -31.874 1.00 90.88 422 LYS A C 1
ATOM 3382 O O . LYS A 1 422 ? 24.388 -14.302 -32.361 1.00 90.88 422 LYS A O 1
ATOM 3387 N N . CYS A 1 423 ? 25.243 -15.321 -30.569 1.00 91.75 423 CYS A N 1
ATOM 3388 C CA . CYS A 1 423 ? 24.923 -14.219 -29.650 1.00 91.75 423 CYS A CA 1
ATOM 3389 C C . CYS A 1 423 ? 25.696 -12.928 -29.982 1.00 91.75 423 CYS A C 1
ATOM 3391 O O . CYS A 1 423 ? 25.170 -11.832 -29.773 1.00 91.75 423 CYS A O 1
ATOM 3393 N N . TYR A 1 424 ? 26.907 -13.041 -30.543 1.00 89.25 424 TYR A N 1
ATOM 3394 C CA . TYR A 1 424 ? 27.712 -11.889 -30.964 1.00 89.25 424 TYR A CA 1
ATOM 3395 C C . TYR A 1 424 ? 27.085 -11.156 -32.155 1.00 89.25 424 TYR A C 1
ATOM 3397 O O . TYR A 1 424 ? 27.141 -9.929 -32.213 1.00 89.25 424 TYR A O 1
ATOM 3405 N N . LEU A 1 425 ? 26.430 -11.885 -33.068 1.00 88.12 425 LEU A N 1
ATOM 3406 C CA . LEU A 1 425 ? 25.785 -11.310 -34.258 1.00 88.12 425 LEU A CA 1
ATOM 3407 C C . LEU A 1 425 ? 24.653 -10.339 -33.906 1.00 88.12 425 LEU A C 1
ATOM 3409 O O . LEU A 1 425 ? 24.364 -9.421 -34.667 1.00 88.12 425 LEU A O 1
ATOM 3413 N N . VAL A 1 426 ? 24.048 -10.518 -32.732 1.00 88.81 426 VAL A N 1
ATOM 3414 C CA . VAL A 1 426 ? 23.002 -9.642 -32.191 1.00 88.81 426 VAL A CA 1
ATOM 3415 C C . VAL A 1 426 ? 23.513 -8.786 -31.035 1.00 88.81 426 VAL A C 1
ATOM 3417 O O . VAL A 1 426 ? 22.723 -8.278 -30.239 1.00 88.81 426 VAL A O 1
ATOM 3420 N N . LYS A 1 427 ? 24.838 -8.634 -30.908 1.00 89.06 427 LYS A N 1
ATOM 3421 C CA . LYS A 1 427 ? 25.514 -7.819 -29.885 1.00 89.06 427 LYS A CA 1
ATOM 3422 C C . LYS A 1 427 ? 25.037 -8.103 -28.456 1.00 89.06 427 LYS A C 1
ATOM 3424 O O . LYS A 1 427 ? 24.922 -7.179 -27.657 1.00 89.06 427 LYS A O 1
ATOM 3429 N N . PHE A 1 428 ? 24.707 -9.359 -28.142 1.00 87.06 428 PHE A N 1
ATOM 3430 C CA . PHE A 1 428 ? 24.174 -9.748 -26.829 1.00 87.06 428 PHE A CA 1
ATOM 3431 C C . PHE A 1 428 ? 22.981 -8.890 -26.378 1.00 87.06 428 PHE A C 1
ATOM 3433 O O . PHE A 1 428 ? 22.868 -8.526 -25.211 1.00 87.06 428 PHE A O 1
ATOM 3440 N N . SER A 1 429 ? 22.103 -8.519 -27.308 1.00 87.31 429 SER A N 1
ATOM 3441 C CA . SER A 1 429 ? 21.003 -7.603 -27.001 1.00 87.31 429 SER A CA 1
ATOM 3442 C C . SER A 1 429 ? 19.786 -8.319 -26.411 1.00 87.31 429 SER A C 1
ATOM 3444 O O . SER A 1 429 ? 19.361 -7.969 -25.311 1.00 87.31 429 SER A O 1
ATOM 3446 N N . SER A 1 430 ? 19.244 -9.342 -27.081 1.00 93.06 430 SER A N 1
ATOM 3447 C CA . SER A 1 430 ? 18.072 -10.093 -26.605 1.00 93.06 430 SER A CA 1
ATOM 3448 C C . SER A 1 430 ? 18.074 -11.554 -27.078 1.00 93.06 430 SER A C 1
ATOM 3450 O O . SER A 1 430 ? 18.502 -11.816 -28.207 1.00 93.06 430 SER A O 1
ATOM 3452 N N . PRO A 1 431 ? 17.542 -12.499 -26.273 1.00 95.12 431 PRO A N 1
ATOM 3453 C CA . PRO A 1 431 ? 17.240 -13.859 -26.721 1.00 95.12 431 PRO A CA 1
ATOM 3454 C C . PRO A 1 431 ? 16.301 -13.903 -27.934 1.00 95.12 431 PRO A C 1
ATOM 3456 O O . PRO A 1 431 ? 16.452 -14.773 -28.780 1.00 95.12 431 PRO A O 1
ATOM 3459 N N . VAL A 1 432 ? 15.361 -12.962 -28.061 1.00 95.00 432 VAL A N 1
ATOM 3460 C CA . VAL A 1 432 ? 14.404 -12.929 -29.185 1.00 95.00 432 VAL A CA 1
ATOM 3461 C C . VAL A 1 432 ? 15.119 -12.672 -30.507 1.00 95.00 432 VAL A C 1
ATOM 3463 O O . VAL A 1 432 ? 14.913 -13.398 -31.470 1.00 95.00 432 VAL A O 1
ATOM 3466 N N . TYR A 1 433 ? 16.034 -11.702 -30.529 1.00 93.81 433 TYR A N 1
ATOM 3467 C CA . TYR A 1 433 ? 16.799 -11.335 -31.724 1.00 93.81 433 TYR A CA 1
ATOM 3468 C C . TYR A 1 433 ? 17.758 -12.432 -32.184 1.00 93.81 433 TYR A C 1
ATOM 3470 O O . TYR A 1 433 ? 18.110 -12.503 -33.359 1.00 93.81 433 TYR A O 1
ATOM 3478 N N . TYR A 1 434 ? 18.177 -13.305 -31.264 1.00 94.56 434 TYR A N 1
ATOM 3479 C CA . TYR A 1 434 ? 18.927 -14.506 -31.613 1.00 94.56 434 TYR A CA 1
ATOM 3480 C C . TYR A 1 434 ? 18.121 -15.424 -32.538 1.00 94.56 434 TYR A C 1
ATOM 3482 O O . TYR A 1 434 ? 18.680 -16.015 -33.463 1.00 94.56 434 TYR A O 1
ATOM 3490 N N . THR A 1 435 ? 16.828 -15.561 -32.267 1.00 94.06 435 THR A N 1
ATOM 3491 C CA . THR A 1 435 ? 15.921 -16.448 -33.001 1.00 94.06 435 THR A CA 1
ATOM 3492 C C . THR A 1 435 ? 15.399 -15.761 -34.251 1.00 94.06 435 THR A C 1
ATOM 3494 O O . THR A 1 435 ? 15.520 -16.315 -35.340 1.00 94.06 435 THR A O 1
ATOM 3497 N N . ASP A 1 436 ? 14.925 -14.524 -34.110 1.00 92.31 436 ASP A N 1
ATOM 3498 C CA . ASP A 1 436 ? 14.351 -13.743 -35.198 1.00 92.31 436 ASP A CA 1
ATOM 3499 C C . ASP A 1 436 ? 15.224 -12.531 -35.559 1.00 92.31 436 ASP A C 1
ATOM 3501 O O . ASP A 1 436 ? 15.286 -11.509 -34.864 1.00 92.31 436 ASP A O 1
ATOM 3505 N N . LYS A 1 437 ? 15.880 -12.639 -36.716 1.00 87.69 437 LYS A N 1
ATOM 3506 C CA . LYS A 1 437 ? 16.728 -11.584 -37.271 1.00 87.69 437 LYS A CA 1
ATOM 3507 C C . LYS A 1 437 ? 15.922 -10.395 -37.806 1.00 87.69 437 LYS A C 1
ATOM 3509 O O . LYS A 1 437 ? 16.452 -9.285 -37.800 1.00 87.69 437 LYS A O 1
ATOM 3514 N N . GLN A 1 438 ? 14.685 -10.591 -38.263 1.00 88.75 438 GLN A N 1
ATOM 3515 C CA . GLN A 1 438 ? 13.851 -9.493 -38.762 1.00 88.75 438 GLN A CA 1
ATOM 3516 C C . GLN A 1 438 ? 13.447 -8.567 -37.625 1.00 88.75 438 GLN A C 1
ATOM 3518 O O . GLN A 1 438 ? 13.645 -7.359 -37.730 1.00 88.75 438 GLN A O 1
ATOM 3523 N N . LEU A 1 439 ? 13.031 -9.124 -36.485 1.00 89.00 439 LEU A N 1
ATOM 3524 C CA . LEU A 1 439 ? 12.789 -8.323 -35.282 1.00 89.00 439 LEU A CA 1
ATOM 3525 C C . LEU A 1 439 ? 14.029 -7.535 -34.842 1.00 89.00 439 LEU A C 1
ATOM 3527 O O . LEU A 1 439 ? 13.912 -6.394 -34.391 1.00 89.00 439 LEU A O 1
ATOM 3531 N N . TYR A 1 440 ? 15.229 -8.100 -35.011 1.00 91.06 440 TYR A N 1
ATOM 3532 C CA . TYR A 1 440 ? 16.463 -7.367 -34.734 1.00 91.06 440 TYR A CA 1
ATOM 3533 C C . TYR A 1 440 ? 16.677 -6.191 -35.694 1.00 91.06 440 TYR A C 1
ATOM 3535 O O . TYR A 1 440 ? 17.049 -5.103 -35.256 1.00 91.06 440 TYR A O 1
ATOM 3543 N N . ILE A 1 441 ? 16.423 -6.389 -36.991 1.00 88.31 441 ILE A N 1
ATOM 3544 C CA . ILE A 1 441 ? 16.511 -5.333 -38.008 1.00 88.31 441 ILE A CA 1
ATOM 3545 C C . ILE A 1 441 ? 15.502 -4.220 -37.710 1.00 88.31 441 ILE A C 1
ATOM 3547 O O . ILE A 1 441 ? 15.878 -3.050 -37.724 1.00 88.31 441 ILE A O 1
ATOM 3551 N N . GLU A 1 442 ? 14.258 -4.564 -37.381 1.00 85.75 442 GLU A N 1
ATOM 3552 C CA . GLU A 1 442 ? 13.224 -3.587 -37.022 1.00 85.75 442 GLU A CA 1
ATOM 3553 C C . GLU A 1 442 ? 13.598 -2.784 -35.774 1.00 85.75 442 GLU A C 1
ATOM 3555 O O . GLU A 1 442 ? 13.443 -1.561 -35.749 1.00 85.75 442 GLU A O 1
ATOM 3560 N N . LYS A 1 443 ? 14.186 -3.434 -34.764 1.00 84.94 443 LYS A N 1
ATOM 3561 C CA . LYS A 1 443 ? 14.741 -2.733 -33.602 1.00 84.94 443 LYS A CA 1
ATOM 3562 C C . LYS A 1 443 ? 15.849 -1.758 -34.003 1.00 84.94 443 LYS A C 1
ATOM 3564 O O . LYS A 1 443 ? 15.847 -0.620 -33.548 1.00 84.94 443 LYS A O 1
ATOM 3569 N N . LEU A 1 444 ? 16.790 -2.178 -34.851 1.00 84.62 444 LEU A N 1
ATOM 3570 C CA . LEU A 1 444 ? 17.877 -1.305 -35.311 1.00 84.62 444 LEU A CA 1
ATOM 3571 C C . LEU A 1 444 ? 17.356 -0.107 -36.116 1.00 84.62 444 LEU A C 1
ATOM 3573 O O . LEU A 1 444 ? 17.875 0.992 -35.949 1.00 84.62 444 LEU A O 1
ATOM 3577 N N . LYS A 1 445 ? 16.324 -0.292 -36.949 1.00 82.88 445 LYS A N 1
ATOM 3578 C CA . LYS A 1 445 ? 15.668 0.813 -37.667 1.00 82.88 445 LYS A CA 1
ATOM 3579 C C . LYS A 1 445 ? 15.065 1.831 -36.699 1.00 82.88 445 LYS A C 1
ATOM 3581 O O . LYS A 1 445 ? 15.264 3.022 -36.895 1.00 82.88 445 LYS A O 1
ATOM 3586 N N . ARG A 1 446 ? 14.374 1.378 -35.645 1.00 77.81 446 ARG A N 1
ATOM 3587 C CA . ARG A 1 446 ? 13.808 2.276 -34.618 1.00 77.81 446 ARG A CA 1
ATOM 3588 C C . ARG A 1 446 ? 14.877 3.052 -33.872 1.00 77.81 446 ARG A C 1
ATOM 3590 O O . ARG A 1 446 ? 14.720 4.249 -33.680 1.00 77.81 446 ARG A O 1
ATOM 3597 N N . ASP A 1 447 ? 15.952 2.379 -33.479 1.00 73.88 447 ASP A N 1
ATOM 3598 C CA . ASP A 1 447 ? 17.059 3.016 -32.767 1.00 73.88 447 ASP A CA 1
ATOM 3599 C C . ASP A 1 447 ? 17.774 4.080 -33.606 1.00 73.88 447 ASP A C 1
ATOM 3601 O O . ASP A 1 447 ? 18.352 4.993 -33.039 1.00 73.88 447 ASP A O 1
ATOM 3605 N N . LEU A 1 448 ? 17.769 3.955 -34.938 1.00 72.44 448 LEU A N 1
ATOM 3606 C CA . LEU A 1 448 ? 18.346 4.950 -35.851 1.00 72.44 448 LEU A CA 1
ATOM 3607 C C . LEU A 1 448 ? 17.430 6.163 -36.080 1.00 72.44 448 LEU A C 1
ATOM 3609 O O . LEU A 1 448 ? 17.895 7.185 -36.575 1.00 72.44 448 LEU A O 1
ATOM 3613 N N . LEU A 1 449 ? 16.135 6.028 -35.784 1.00 58.69 449 LEU A N 1
ATOM 3614 C CA . LEU A 1 449 ? 15.123 7.079 -35.934 1.00 58.69 449 LEU A CA 1
ATOM 3615 C C . LEU A 1 449 ? 14.874 7.860 -34.631 1.00 58.69 449 LEU A C 1
ATOM 3617 O O . LEU A 1 449 ? 14.098 8.815 -34.643 1.00 58.69 449 LEU A O 1
ATOM 3621 N N . ARG A 1 450 ? 15.500 7.444 -33.525 1.00 51.53 450 ARG A N 1
ATOM 3622 C CA . ARG A 1 450 ? 15.534 8.142 -32.233 1.00 51.53 450 ARG A CA 1
ATOM 3623 C C . ARG A 1 450 ? 16.886 8.820 -32.066 1.00 51.53 450 ARG A C 1
ATOM 3625 O O . ARG A 1 450 ? 16.899 9.914 -31.464 1.00 51.53 450 ARG A O 1
#